Protein 5WIR (pdb70)

Radius of gyration: 26.93 Å; Cα contacts (8 Å, |Δi|>4): 516; chains: 4; bounding box: 42×84×56 Å

Organism: Homo sapiens (NCBI:txid9606)

InterPro domains:
  IPR001005 SANT/Myb domain [PF00249] (380-427)
  IPR001005 SANT/Myb domain [PS50090] (375-428)
  IPR001005 SANT/Myb domain [SM00717] (379-430)
  IPR009057 Homedomain-like superfamily [SSF46689] (382-435)
  IPR013867 Telomere repeat-binding factor, dimerisation domain [PF08558] (77-269)
  IPR017357 Telomeric repeat-binding factor 1/2 [PIRSF038016] (1-439)
  IPR017930 Myb domain [PS51294] (375-432)
  IPR036507 Telomere repeat-binding factor, dimerisation domain superfamily [G3DSA:1.25.40.210] (58-268)
  IPR036507 Telomere repeat-binding factor, dimerisation domain superfamily [SSF63600] (63-265)
  IPR052450 Telomeric Repeat-Binding Domain-Containing Protein [PTHR46734] (14-439)

Secondary structure (DSSP, 8-state):
---HHHHHHHHHHHHHHHHHHHHHHHHHHHHHT-HHHHHHHHHHHHHHHHH-S---HHHHHHHHHHHHHHHHHTTT-TTEE-SSSTT--HHHHHHHHHTTS-TTSHHHHHHHHHHHHHHHHHHHHHTT-HHHHHHHHHHHH-STT---TTHHHHHHHHHH--S--THHHHS-HHHHHHHHHHHHHHHHHHHTTSHHHHHHHHHH-/---HHHHHHHHHHHHHHHHHHHHHHHHHHHHHT-HHHHHHHHHHHHHHGGG-SS--HHHHHHHHHHHHHHHHHTTT-TT-B-SSSTT--HHHHHHHHHTTSS----HHHHHHHHHHHHHHHHHHHHTT-HHHHHHHHHHHH-STT---TTHHHHHHHHHTT-TT-HHHHHS-HHHHHHHHHHHHHHHHHHHTTSHHHHHHHHHH-/---SS-EESS--/--SSPB-

GO terms:
  GO:0005515 protein binding (F, IPI)
  GO:0000781 chromosome, telomeric region (C, IDA)
  GO:0005730 nucleolus (C, IDA)
  GO:0008017 microtubule binding (F, IDA)
  GO:0005634 nucleus (C, IDA)
  GO:0005819 spindle (C, IDA)
  GO:0042162 telomeric repeat DNA binding (F, IDA)
  GO:0042802 iden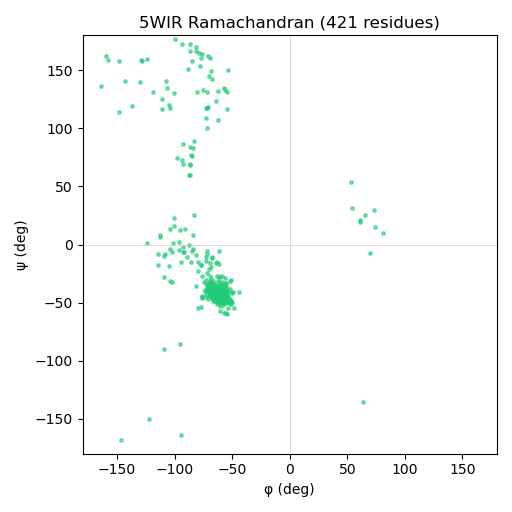tical protein binding (F, IPI)
  GO:0003691 double-stranded telomeric DNA binding (F, IDA)
  GO:0005634 nucleus (C, EXP)
  GO:0042803 protein homodimerization activity (F, IPI)
  GO:0005654 nucleoplasm (C, TAS)
  GO:0098505 G-rich strand telomeric DNA binding (F, IDA)
  GO:0003720 telomerase activity (F, IDA)
  GO:0008301 DNA binding, bending (F, IDA)
  GO:0000783 nuclear telomere cap complex (C, IDA)
  GO:0070187 shelterin complex (C, IDA)
  GO:1905839 negative regulation of telomeric D-loop disassembly (P, IDA)
  GO:0007004 telomere maintenance via telomerase (P, IDA)
  GO:0008156 negative regulation of DNA replication (P, IDA)

Structure (mmCIF, N/CA/C/O backbone):
data_5WIR
#
_entry.id   5WIR
#
_cell.length_a   161.720
_cell.length_b   161.720
_cell.length_c   45.170
_cell.angle_alpha   90.00
_cell.angle_beta   90.00
_cell.angle_gamma   120.00
#
_symmetry.space_group_name_H-M   'P 64'
#
loop_
_entity.id
_entity.type
_entity.pdbx_description
1 polymer TERB1-TBM
2 polymer 'Telomeric repeat-binding factor 1'
3 water water
#
loop_
_atom_site.group_PDB
_atom_site.id
_atom_site.type_symbol
_atom_site.label_atom_id
_atom_site.label_alt_id
_atom_site.label_comp_id
_atom_site.label_asym_id
_atom_site.label_entity_id
_atom_site.label_seq_id
_atom_site.pdbx_PDB_ins_code
_atom_site.Cartn_x
_atom_site.Cartn_y
_atom_site.Cartn_z
_atom_site.occupancy
_atom_site.B_iso_or_equiv
_atom_site.auth_seq_id
_atom_site.auth_comp_id
_atom_site.auth_asym_id
_atom_site.auth_atom_id
_atom_site.pdbx_PDB_model_num
ATOM 1 N N . ILE A 1 4 ? -56.306 8.937 -7.580 1.00 63.63 645 ILE D N 1
ATOM 2 C CA . ILE A 1 4 ? -57.497 8.638 -6.786 1.00 63.54 645 ILE D CA 1
ATOM 3 C C . ILE A 1 4 ? -57.183 8.503 -5.294 1.00 63.27 645 ILE D C 1
ATOM 4 O O . ILE A 1 4 ? -56.376 7.655 -4.893 1.00 63.46 645 ILE D O 1
ATOM 9 N N . LEU A 1 5 ? -57.835 9.322 -4.474 1.00 56.32 646 LEU D N 1
ATOM 10 C CA . LEU A 1 5 ? -57.659 9.243 -3.029 1.00 53.11 646 LEU D CA 1
ATOM 11 C C . LEU A 1 5 ? -58.906 8.695 -2.348 1.00 51.75 646 LEU D C 1
ATOM 12 O O . LEU A 1 5 ? -59.044 7.482 -2.180 1.00 46.22 646 LEU D O 1
ATOM 17 N N . LEU A 1 6 ? -59.817 9.592 -1.973 1.00 49.21 647 LEU D N 1
ATOM 18 C CA . LEU A 1 6 ? -61.015 9.211 -1.227 1.00 48.52 647 LEU D CA 1
ATOM 19 C C . LEU A 1 6 ? -62.261 9.203 -2.098 1.00 48.49 647 LEU D C 1
ATOM 20 O O . LEU A 1 6 ? -63.193 8.433 -1.857 1.00 50.57 647 LEU D O 1
ATOM 25 N N . THR A 1 7 ? -62.283 10.074 -3.100 1.00 49.85 648 THR D N 1
ATOM 26 C CA . THR A 1 7 ? -63.463 10.234 -3.943 1.00 55.33 648 THR D CA 1
ATOM 27 C C . THR A 1 7 ? -63.245 9.482 -5.257 1.00 57.47 648 THR D C 1
ATOM 28 O O . THR A 1 7 ? -62.196 9.620 -5.890 1.00 58.33 648 THR D O 1
ATOM 32 N N . PRO A 1 8 ? -64.228 8.655 -5.652 1.00 55.77 649 PRO D N 1
ATOM 33 C CA . PRO A 1 8 ? -64.080 7.751 -6.802 1.00 54.43 649 PRO D CA 1
ATOM 34 C C . PRO A 1 8 ? -64.227 8.388 -8.189 1.00 62.44 649 PRO D C 1
ATOM 35 O O . PRO A 1 8 ? -64.905 9.404 -8.340 1.00 64.48 649 PRO D O 1
ATOM 39 N N . ARG A 1 9 ? -63.588 7.775 -9.185 1.00 65.13 650 ARG D N 1
ATOM 40 C CA . ARG A 1 9 ? -63.889 8.030 -10.596 1.00 68.90 650 ARG D CA 1
ATOM 41 C C . ARG A 1 9 ? -65.176 7.293 -10.971 1.00 70.53 650 ARG D C 1
ATOM 42 O O . ARG A 1 9 ? -65.587 6.361 -10.276 1.00 68.24 650 ARG D O 1
ATOM 50 N N . ARG A 1 10 ? -65.823 7.710 -12.055 1.00 72.55 651 ARG D N 1
ATOM 51 C CA . ARG A 1 10 ? -67.114 7.126 -12.410 1.00 72.50 651 ARG D CA 1
ATOM 52 C C . ARG A 1 10 ? -67.013 6.324 -13.709 1.00 69.52 651 ARG D C 1
ATOM 53 O O . ARG A 1 10 ? -66.833 5.101 -13.692 1.00 68.10 651 ARG D O 1
ATOM 61 N N . SER B 2 1 ? -41.127 40.470 5.976 1.00 51.87 61 SER B N 1
ATOM 62 C CA . SER B 2 1 ? -40.688 40.273 7.357 1.00 54.89 61 SER B CA 1
ATOM 63 C C . SER B 2 1 ? -41.040 38.867 7.853 1.00 53.54 61 SER B C 1
ATOM 64 O O . SER B 2 1 ? -40.499 38.397 8.855 1.00 55.49 61 SER B O 1
ATOM 67 N N . GLU B 2 2 ? -41.952 38.199 7.153 1.00 54.77 62 GLU B N 1
ATOM 68 C CA . GLU B 2 2 ? -42.154 36.766 7.352 1.00 53.80 62 GLU B CA 1
ATOM 69 C C . GLU B 2 2 ? -41.139 36.006 6.495 1.00 52.57 62 GLU B C 1
ATOM 70 O O . GLU B 2 2 ? -40.604 36.547 5.523 1.00 55.72 62 GLU B O 1
ATOM 76 N N . ASP B 2 3 ? -40.858 34.761 6.863 1.00 52.26 63 ASP B N 1
ATOM 77 C CA . ASP B 2 3 ? -40.000 33.914 6.040 1.00 50.19 63 ASP B CA 1
ATOM 78 C C . ASP B 2 3 ? -40.849 32.895 5.293 1.00 46.65 63 ASP B C 1
ATOM 79 O O . ASP B 2 3 ? -41.495 32.041 5.904 1.00 44.99 63 ASP B O 1
ATOM 84 N N . ALA B 2 4 ? -40.819 32.989 3.969 1.00 45.69 64 ALA B N 1
ATOM 85 C CA . ALA B 2 4 ? -41.670 32.189 3.097 1.00 45.62 64 ALA B CA 1
ATOM 86 C C . ALA B 2 4 ? -41.487 30.687 3.307 1.00 48.44 64 ALA B C 1
ATOM 87 O O . ALA B 2 4 ? -42.437 29.910 3.163 1.00 44.20 64 ALA B O 1
ATOM 89 N N . GLY B 2 5 ? -40.262 30.288 3.644 1.00 48.01 65 GLY B N 1
ATOM 90 C CA . GLY B 2 5 ? -39.929 28.888 3.852 1.00 42.89 65 GLY B CA 1
ATOM 91 C C . GLY B 2 5 ? -40.495 28.303 5.133 1.00 40.53 65 GLY B C 1
ATOM 92 O O . GLY B 2 5 ? -41.036 27.196 5.127 1.00 40.49 65 GLY B O 1
ATOM 93 N N . LEU B 2 6 ? -40.367 29.042 6.231 1.00 39.64 66 LEU B N 1
ATOM 94 C CA . LEU B 2 6 ? -40.920 28.616 7.516 1.00 43.96 66 LEU B CA 1
ATOM 95 C C . LEU B 2 6 ? -42.453 28.573 7.477 1.00 41.89 66 LEU B C 1
ATOM 96 O O . LEU B 2 6 ? -43.077 27.712 8.105 1.00 43.19 66 LEU B O 1
ATOM 101 N N . VAL B 2 7 ? -43.051 29.513 6.748 1.00 39.99 67 VAL B N 1
ATOM 102 C CA . VAL B 2 7 ? -44.501 29.539 6.574 1.00 38.85 67 VAL B CA 1
ATOM 103 C C . VAL B 2 7 ? -44.957 28.247 5.907 1.00 31.12 67 VAL B C 1
ATOM 104 O O . VAL B 2 7 ? -45.823 27.550 6.425 1.00 35.79 67 VAL B O 1
ATOM 108 N N . ALA B 2 8 ? -44.344 27.923 4.773 1.00 32.54 68 ALA B N 1
ATOM 109 C CA . ALA B 2 8 ? -44.686 26.720 4.023 1.00 35.15 68 ALA B CA 1
ATOM 110 C C . ALA B 2 8 ? -44.471 25.446 4.837 1.00 39.86 68 ALA B C 1
ATOM 111 O O . ALA B 2 8 ? -45.239 24.492 4.709 1.00 39.40 68 ALA B O 1
ATOM 113 N N . GLU B 2 9 ? -43.440 25.427 5.682 1.00 37.61 69 GLU B N 1
ATOM 114 C CA . GLU B 2 9 ? -43.208 24.270 6.543 1.00 40.68 69 GLU B CA 1
ATOM 115 C C . GLU B 2 9 ? -44.282 24.189 7.612 1.00 34.98 69 GLU B C 1
ATOM 116 O O . GLU B 2 9 ? -44.756 23.112 7.955 1.00 36.32 69 GLU B O 1
ATOM 122 N N . ALA B 2 10 ? -44.665 25.339 8.140 1.00 36.07 70 ALA B N 1
ATOM 123 C CA . ALA B 2 10 ? -45.726 25.386 9.125 1.00 36.37 70 ALA B CA 1
ATOM 124 C C . ALA B 2 10 ? -47.052 24.912 8.511 1.00 29.52 70 ALA B C 1
ATOM 125 O O . ALA B 2 10 ? -47.778 24.158 9.145 1.00 32.07 70 ALA B O 1
ATOM 127 N N . GLU B 2 11 ? -47.346 25.322 7.275 1.00 32.62 71 GLU B N 1
ATOM 128 C CA . GLU B 2 11 ? -48.593 24.909 6.605 1.00 34.78 71 GLU B CA 1
ATOM 129 C C . GLU B 2 11 ? -48.639 23.391 6.414 1.00 34.36 71 GLU B C 1
ATOM 130 O O . GLU B 2 11 ? -49.689 22.778 6.553 1.00 29.29 71 GLU B O 1
ATOM 136 N N . ALA B 2 12 ? -47.490 22.795 6.108 1.00 33.19 72 ALA B N 1
ATOM 137 C CA . ALA B 2 12 ? -47.403 21.343 5.945 1.00 34.20 72 ALA B CA 1
ATOM 138 C C . ALA B 2 12 ? -47.659 20.619 7.263 1.00 30.57 72 ALA B C 1
ATOM 139 O O . ALA B 2 12 ? -48.320 19.586 7.285 1.00 34.82 72 ALA B O 1
ATOM 141 N N . VAL B 2 13 ? -47.156 21.172 8.365 1.00 34.04 73 VAL B N 1
ATOM 142 C CA . VAL B 2 13 ? -47.422 20.622 9.695 1.00 34.84 73 VAL B CA 1
ATOM 143 C C . VAL B 2 13 ? -48.904 20.706 10.075 1.00 35.51 73 VAL B C 1
ATOM 144 O O . VAL B 2 13 ? -49.474 19.744 10.598 1.00 34.93 73 VAL B O 1
ATOM 148 N N . ALA B 2 14 ? -49.524 21.860 9.832 1.00 31.30 74 ALA B N 1
ATOM 149 C CA . ALA B 2 14 ? -50.941 22.029 10.150 1.00 34.31 74 ALA B CA 1
ATOM 150 C C . ALA B 2 14 ? -51.786 21.031 9.370 1.00 27.19 74 ALA B C 1
ATOM 151 O O . ALA B 2 14 ? -52.736 20.467 9.906 1.00 27.97 74 ALA B O 1
ATOM 153 N N . ALA B 2 15 ? -51.431 20.828 8.105 1.00 27.15 75 ALA B N 1
ATOM 154 C CA . ALA B 2 15 ? -52.147 19.893 7.234 1.00 31.06 75 ALA B CA 1
ATOM 155 C C . ALA B 2 15 ? -52.192 18.489 7.848 1.00 33.26 75 ALA B C 1
ATOM 156 O O . ALA B 2 15 ? -53.230 17.822 7.815 1.00 32.34 75 ALA B O 1
ATOM 158 N N . GLY B 2 16 ? -51.069 18.052 8.417 1.00 32.70 76 GLY B N 1
ATOM 159 C CA . GLY B 2 16 ? -51.018 16.764 9.093 1.00 31.97 76 GLY B CA 1
ATOM 160 C C . GLY B 2 16 ? -51.917 16.735 10.316 1.00 34.22 76 GLY B C 1
ATOM 161 O O . GLY B 2 16 ? -52.591 15.738 10.592 1.00 33.44 76 GLY B O 1
ATOM 162 N N . TRP B 2 17 ? -51.947 17.838 11.059 1.00 30.01 77 TRP B N 1
ATOM 163 C CA . TRP B 2 17 ? -52.854 17.927 12.196 1.00 28.56 77 TRP B CA 1
ATOM 164 C C . TRP B 2 17 ? -54.318 17.852 11.769 1.00 26.95 77 TRP B C 1
ATOM 165 O O . TRP B 2 17 ? -55.140 17.185 12.415 1.00 27.39 77 TRP B O 1
ATOM 176 N N . MET B 2 18 ? -54.644 18.519 10.669 1.00 30.26 78 MET B N 1
ATOM 177 C CA . MET B 2 18 ? -56.025 18.539 10.187 1.00 25.80 78 MET B CA 1
ATOM 178 C C . MET B 2 18 ? -56.431 17.169 9.641 1.00 26.71 78 MET B C 1
ATOM 179 O O . MET B 2 18 ? -57.565 16.717 9.835 1.00 27.86 78 MET B O 1
ATOM 184 N N . LEU B 2 19 ? -55.497 16.518 8.957 1.00 30.16 79 LEU B N 1
ATOM 185 C CA . LEU B 2 19 ? -55.689 15.144 8.496 1.00 31.98 79 LEU B CA 1
ATOM 186 C C . LEU B 2 19 ? -56.162 14.239 9.631 1.00 28.83 79 LEU B C 1
ATOM 187 O O . LEU B 2 19 ? -57.142 13.520 9.486 1.00 29.33 79 LEU B O 1
ATOM 192 N N . ASP B 2 20 ? -55.467 14.296 10.764 1.00 29.41 80 ASP B N 1
ATOM 193 C CA . ASP B 2 20 ? -55.816 13.471 11.910 1.00 30.07 80 ASP B CA 1
ATOM 194 C C . ASP B 2 20 ? -57.181 13.807 12.445 1.00 32.87 80 ASP B C 1
ATOM 195 O O . ASP B 2 20 ? -57.963 12.909 12.754 1.00 28.93 80 ASP B O 1
ATOM 200 N N . PHE B 2 21 ? -57.478 15.100 12.555 1.00 27.59 81 PHE B N 1
ATOM 201 C CA . PHE B 2 21 ? -58.783 15.499 13.057 1.00 28.79 81 PHE B CA 1
ATOM 202 C C . PHE B 2 21 ? -59.911 15.047 12.124 1.00 27.02 81 PHE B C 1
ATOM 203 O O . PHE B 2 21 ? -60.961 14.588 12.579 1.00 29.17 81 PHE B O 1
ATOM 211 N N . LEU B 2 22 ? -59.712 15.226 10.827 1.00 24.10 82 LEU B N 1
ATOM 212 C CA . LEU B 2 22 ? -60.751 14.884 9.859 1.00 28.86 82 LEU B CA 1
ATOM 213 C C . LEU B 2 22 ? -60.995 13.369 9.818 1.00 26.30 82 LEU B C 1
ATOM 214 O O . LEU B 2 22 ? -62.122 12.913 9.605 1.00 26.01 82 LEU B O 1
ATOM 219 N N . CYS B 2 23 ? -59.929 12.602 10.025 1.00 27.04 83 CYS B N 1
ATOM 220 C CA . CYS B 2 23 ? -60.036 11.138 10.083 1.00 29.93 83 CYS B CA 1
ATOM 221 C C . CYS B 2 23 ? -60.967 10.738 11.222 1.00 29.92 83 CYS B C 1
ATOM 222 O O . CYS B 2 23 ? -61.903 9.953 11.040 1.00 30.04 83 CYS B O 1
ATOM 225 N N . LEU B 2 24 ? -60.713 11.305 12.400 1.00 33.05 84 LEU B N 1
ATOM 226 C CA . LEU B 2 24 ? -61.602 11.135 13.549 1.00 29.93 84 LEU B CA 1
ATOM 227 C C . LEU B 2 24 ? -63.044 11.479 13.235 1.00 34.42 84 LEU B C 1
ATOM 228 O O . LEU B 2 24 ? -63.955 10.728 13.589 1.00 32.62 84 LEU B O 1
ATOM 233 N N . SER B 2 25 ? -63.258 12.630 12.595 1.00 30.26 85 SER B N 1
ATOM 234 C CA . SER B 2 25 ? -64.610 13.030 12.225 1.00 32.58 85 SER B CA 1
ATOM 235 C C . SER B 2 25 ? -65.207 12.033 11.241 1.00 29.74 85 SER B C 1
ATOM 236 O O . SER B 2 25 ? -66.413 11.778 11.254 1.00 29.41 85 SER B O 1
ATOM 239 N N . LEU B 2 26 ? -64.370 11.517 10.349 1.00 29.71 86 LEU B N 1
ATOM 240 C CA . LEU B 2 26 ? -64.854 10.578 9.335 1.00 30.55 86 LEU B CA 1
ATOM 241 C C . LEU B 2 26 ? -65.323 9.292 10.021 1.00 28.16 86 LEU B C 1
ATOM 242 O O . LEU B 2 26 ? -66.401 8.784 9.728 1.00 28.57 86 LEU B O 1
ATOM 247 N N . CYS B 2 27 ? -64.514 8.809 10.960 1.00 29.11 87 CYS B N 1
ATOM 248 C CA . CYS B 2 27 ? -64.829 7.620 11.734 1.00 33.34 87 CYS B CA 1
ATOM 249 C C . CYS B 2 27 ? -66.147 7.776 12.493 1.00 36.07 87 CYS B C 1
ATOM 250 O O . CYS B 2 27 ? -67.008 6.903 12.416 1.00 33.17 87 CYS B O 1
ATOM 253 N N . ARG B 2 28 ? -66.323 8.891 13.204 1.00 32.81 88 ARG B N 1
ATOM 254 C CA . ARG B 2 28 ? -67.554 9.090 13.971 1.00 34.58 88 ARG B CA 1
ATOM 255 C C . ARG B 2 28 ? -68.785 9.154 13.076 1.00 37.45 88 ARG B C 1
ATOM 256 O O . ARG B 2 28 ? -69.843 8.628 13.427 1.00 39.46 88 ARG B O 1
ATOM 264 N N . ALA B 2 29 ? -68.663 9.806 11.927 1.00 29.37 89 ALA B N 1
ATOM 265 C CA . ALA B 2 29 ? -69.773 9.851 10.990 1.00 34.81 89 ALA B CA 1
ATOM 266 C C . ALA B 2 29 ? -70.116 8.433 10.502 1.00 35.03 89 ALA B C 1
ATOM 267 O O . ALA B 2 29 ? -71.286 8.047 10.459 1.00 34.69 89 ALA B O 1
ATOM 269 N N . PHE B 2 30 ? -69.084 7.677 10.136 1.00 31.92 90 PHE B N 1
ATOM 270 C CA . PHE B 2 30 ? -69.232 6.278 9.736 1.00 35.26 90 PHE B CA 1
ATOM 271 C C . PHE B 2 30 ? -69.954 5.483 10.819 1.00 31.93 90 PHE B C 1
ATOM 272 O O . PHE B 2 30 ? -71.006 4.901 10.578 1.00 37.53 90 PHE B O 1
ATOM 280 N N . ARG B 2 31 ? -69.358 5.467 12.006 1.00 32.10 91 ARG B N 1
ATOM 281 C CA . ARG B 2 31 ? -69.904 4.786 13.170 1.00 36.44 91 ARG B CA 1
ATOM 282 C C . ARG B 2 31 ? -71.373 5.120 13.416 1.00 44.00 91 ARG B C 1
ATOM 283 O O . ARG B 2 31 ? -72.167 4.236 13.750 1.00 44.40 91 ARG B O 1
ATOM 291 N N . ASP B 2 32 ? -71.739 6.387 13.237 1.00 35.81 92 ASP B N 1
ATOM 292 C CA . ASP B 2 32 ? -73.074 6.849 13.606 1.00 40.00 92 ASP B CA 1
ATOM 293 C C . ASP B 2 32 ? -74.032 6.759 12.434 1.00 40.02 92 ASP B C 1
ATOM 294 O O . ASP B 2 32 ? -75.208 7.087 12.565 1.00 42.95 92 ASP B O 1
ATOM 299 N N . GLY B 2 33 ? -73.532 6.329 11.283 1.00 37.46 93 GLY B N 1
ATOM 300 C CA . GLY B 2 33 ? -74.345 6.300 10.080 1.00 37.26 93 GLY B CA 1
ATOM 301 C C . GLY B 2 33 ? -74.767 7.682 9.596 1.00 40.74 93 GLY B C 1
ATOM 302 O O . GLY B 2 33 ? -75.780 7.822 8.910 1.00 39.26 93 GLY B O 1
ATOM 303 N N . ARG B 2 34 ? -73.993 8.708 9.944 1.00 41.72 94 ARG B N 1
ATOM 304 C CA . ARG B 2 34 ? -74.296 10.072 9.496 1.00 38.23 94 ARG B CA 1
ATOM 305 C C . ARG B 2 34 ? -73.744 10.311 8.097 1.00 37.88 94 ARG B C 1
ATOM 306 O O . ARG B 2 34 ? -72.617 10.788 7.919 1.00 39.34 94 ARG B O 1
ATOM 314 N N . SER B 2 35 ? -74.573 9.995 7.108 1.00 38.42 95 SER B N 1
ATOM 315 C CA . SER B 2 35 ? -74.176 9.908 5.710 1.00 39.17 95 SER B CA 1
ATOM 316 C C . SER B 2 35 ? -73.738 11.233 5.084 1.00 42.21 95 SER B C 1
ATOM 317 O O . SER B 2 35 ? -72.791 11.280 4.284 1.00 34.95 95 SER B O 1
ATOM 320 N N . GLU B 2 36 ? -74.437 12.311 5.414 1.00 42.44 96 GLU B N 1
ATOM 321 C CA . GLU B 2 36 ? -74.086 13.586 4.812 1.00 44.15 96 GLU B CA 1
ATOM 322 C C . GLU B 2 36 ? -72.823 14.152 5.450 1.00 35.89 96 GLU B C 1
ATOM 323 O O . GLU B 2 36 ? -71.933 14.613 4.736 1.00 37.01 96 GLU B O 1
ATOM 329 N N . ASP B 2 37 ? -72.742 14.102 6.778 1.00 35.41 97 ASP B N 1
ATOM 330 C CA . ASP B 2 37 ? -71.512 14.444 7.482 1.00 33.22 97 ASP B CA 1
ATOM 331 C C . ASP B 2 37 ? -70.320 13.671 6.921 1.00 35.44 97 ASP B C 1
ATOM 332 O O . ASP B 2 37 ? -69.224 14.224 6.778 1.00 28.61 97 ASP B O 1
ATOM 337 N N . PHE B 2 38 ? -70.540 12.389 6.622 1.00 32.36 98 PHE B N 1
ATOM 338 C CA . PHE B 2 38 ? -69.478 11.539 6.092 1.00 31.70 98 PHE B CA 1
ATOM 339 C C . PHE B 2 38 ? -68.984 12.097 4.768 1.00 26.31 98 PHE B C 1
ATOM 340 O O . PHE B 2 38 ? -67.783 12.271 4.578 1.00 27.76 98 PHE B O 1
ATOM 348 N N . ARG B 2 39 ? -69.914 12.389 3.863 1.00 27.58 99 ARG B N 1
ATOM 349 C CA . ARG B 2 39 ? -69.566 12.911 2.541 1.00 34.06 99 ARG B CA 1
ATOM 350 C C . ARG B 2 39 ? -68.813 14.249 2.618 1.00 30.49 99 ARG B C 1
ATOM 351 O O . ARG B 2 39 ? -67.802 14.455 1.946 1.00 27.75 99 ARG B O 1
ATOM 359 N N . ARG B 2 40 ? -69.313 15.152 3.451 1.00 35.35 100 ARG B N 1
ATOM 360 C CA . ARG B 2 40 ? -68.689 16.471 3.610 1.00 30.81 100 ARG B CA 1
ATOM 361 C C . ARG B 2 40 ? -67.297 16.359 4.231 1.00 25.52 100 ARG B C 1
ATOM 362 O O . ARG B 2 40 ? -66.353 16.986 3.756 1.00 27.45 100 ARG B O 1
ATOM 370 N N . THR B 2 41 ? -67.174 15.537 5.271 1.00 28.06 101 THR B N 1
ATOM 371 C CA . THR B 2 41 ? -65.889 15.314 5.923 1.00 27.11 101 THR B CA 1
ATOM 372 C C . THR B 2 41 ? -64.918 14.638 4.955 1.00 26.22 101 THR B C 1
ATOM 373 O O . THR B 2 41 ? -63.724 14.954 4.935 1.00 24.53 101 THR B O 1
ATOM 377 N N . ARG B 2 42 ? -65.437 13.728 4.134 1.00 30.67 102 ARG B N 1
ATOM 378 C CA . ARG B 2 42 ? -64.615 13.093 3.098 1.00 29.59 102 ARG B CA 1
ATOM 379 C C . ARG B 2 42 ? -64.021 14.141 2.163 1.00 24.60 102 ARG B C 1
ATOM 380 O O . ARG B 2 42 ? -62.822 14.154 1.916 1.00 26.97 102 ARG B O 1
ATOM 388 N N . ASN B 2 43 ? -64.883 15.007 1.640 1.00 28.98 103 ASN B N 1
ATOM 389 C CA . ASN B 2 43 ? -64.444 16.100 0.772 1.00 29.29 103 ASN B CA 1
ATOM 390 C C . ASN B 2 43 ? -63.367 16.956 1.422 1.00 23.92 103 ASN B C 1
ATOM 391 O O . ASN B 2 43 ? -62.377 17.304 0.790 1.00 28.04 103 ASN B O 1
ATOM 396 N N . SER B 2 44 ? -63.555 17.275 2.697 1.00 24.00 104 SER B N 1
ATOM 397 C CA . SER B 2 44 ? -62.573 18.078 3.420 1.00 26.53 104 SER B CA 1
ATOM 398 C C . SER B 2 44 ? -61.233 17.347 3.527 1.00 22.92 104 SER B C 1
ATOM 399 O O . SER B 2 44 ? -60.183 17.914 3.227 1.00 23.01 104 SER B O 1
ATOM 402 N N . ALA B 2 45 ? -61.265 16.074 3.914 1.00 25.93 105 ALA B N 1
ATOM 403 C CA . ALA B 2 45 ? -60.016 15.322 4.097 1.00 24.01 105 ALA B CA 1
ATOM 404 C C . ALA B 2 45 ? -59.266 15.209 2.780 1.00 22.37 105 ALA B C 1
ATOM 405 O O . ALA B 2 45 ? -58.046 15.368 2.730 1.00 25.52 105 ALA B O 1
ATOM 407 N N . GLU B 2 46 ? -60.019 14.977 1.712 1.00 23.58 106 GLU B N 1
ATOM 408 C CA . GLU B 2 46 ? -59.465 14.871 0.369 1.00 26.94 106 GLU B CA 1
ATOM 409 C C . GLU B 2 46 ? -58.693 16.135 -0.056 1.00 34.26 106 GLU B C 1
ATOM 410 O O . GLU B 2 46 ? -57.581 16.048 -0.604 1.00 30.17 106 GLU B O 1
ATOM 416 N N . ALA B 2 47 ? -59.286 17.306 0.191 1.00 28.02 107 ALA B N 1
ATOM 417 C CA . ALA B 2 47 ? -58.643 18.582 -0.138 1.00 24.28 107 ALA B CA 1
ATOM 418 C C . ALA B 2 47 ? -57.419 18.835 0.741 1.00 25.76 107 ALA B C 1
ATOM 419 O O . ALA B 2 47 ? -56.382 19.299 0.259 1.00 26.99 107 ALA B O 1
ATOM 421 N N . ILE B 2 48 ? -57.545 18.525 2.029 1.00 23.87 108 ILE B N 1
ATOM 422 C CA . ILE B 2 48 ? -56.505 18.820 3.021 1.00 28.62 108 ILE B CA 1
ATOM 423 C C . ILE B 2 48 ? -55.230 18.000 2.777 1.00 34.29 108 ILE B C 1
ATOM 424 O O . ILE B 2 48 ? -54.114 18.469 3.026 1.00 32.52 108 ILE B O 1
ATOM 429 N N . ILE B 2 49 ? -55.395 16.796 2.246 1.00 30.69 109 ILE B N 1
ATOM 430 C CA . ILE B 2 49 ? -54.244 15.926 1.984 1.00 37.17 109 ILE B CA 1
ATOM 431 C C . ILE B 2 49 ? -53.235 16.603 1.025 1.00 37.62 109 ILE B C 1
ATOM 432 O O . ILE B 2 49 ? -52.030 16.373 1.118 1.00 41.25 109 ILE B O 1
ATOM 437 N N . HIS B 2 50 ? -53.713 17.506 0.172 1.00 40.26 110 HIS B N 1
ATOM 438 C CA . HIS B 2 50 ? -52.828 18.220 -0.761 1.00 38.77 110 HIS B CA 1
ATOM 439 C C . HIS B 2 50 ? -51.922 19.262 -0.102 1.00 39.66 110 HIS B C 1
ATOM 440 O O . HIS B 2 50 ? -51.063 19.846 -0.761 1.00 41.77 110 HIS B O 1
ATOM 447 N N . GLY B 2 51 ? -52.104 19.487 1.196 1.00 44.56 111 GLY B N 1
ATOM 448 C CA . GLY B 2 51 ? -51.249 20.396 1.944 1.00 44.93 111 GLY B CA 1
ATOM 449 C C . GLY B 2 51 ? -49.981 19.733 2.474 1.00 46.04 111 GLY B C 1
ATOM 450 O O . GLY B 2 51 ? -49.027 20.406 2.883 1.00 40.45 111 GLY B O 1
ATOM 451 N N . LEU B 2 52 ? -49.964 18.406 2.472 1.00 45.46 112 LEU B N 1
ATOM 452 C CA . LEU B 2 52 ? -48.780 17.678 2.918 1.00 47.74 112 LEU B CA 1
ATOM 453 C C . LEU B 2 52 ? -47.622 17.879 1.929 1.00 48.79 112 LEU B C 1
ATOM 454 O O . LEU B 2 52 ? -47.845 18.096 0.734 1.00 49.73 112 LEU B O 1
ATOM 459 N N . SER B 2 53 ? -46.393 17.843 2.443 1.00 48.57 113 SER B N 1
ATOM 460 C CA . SER B 2 53 ? -45.196 18.047 1.621 1.00 52.76 113 SER B CA 1
ATOM 461 C C . SER B 2 53 ? -44.369 16.763 1.573 1.00 58.37 113 SER B C 1
ATOM 462 O O . SER B 2 53 ? -43.499 16.584 0.717 1.00 61.17 113 SER B O 1
ATOM 465 N N . SER B 2 54 ? -44.650 15.884 2.524 1.00 55.08 114 SER B N 1
ATOM 466 C CA . SER B 2 54 ? -44.150 14.523 2.515 1.00 59.49 114 SER B CA 1
ATOM 467 C C . SER B 2 54 ? -45.228 13.646 3.139 1.00 59.72 114 SER B C 1
ATOM 468 O O . SER B 2 54 ? -46.358 14.093 3.346 1.00 59.03 114 SER B O 1
ATOM 471 N N . LEU B 2 55 ? -44.880 12.405 3.446 1.00 56.30 115 LEU B N 1
ATOM 472 C CA . LEU B 2 55 ? -45.838 11.480 4.015 1.00 53.50 115 LEU B CA 1
ATOM 473 C C . LEU B 2 55 ? -45.120 10.526 4.952 1.00 52.97 115 LEU B C 1
ATOM 474 O O . LEU B 2 55 ? -44.284 9.737 4.520 1.00 55.60 115 LEU B O 1
ATOM 479 N N . THR B 2 56 ? -45.428 10.608 6.239 1.00 49.66 116 THR B N 1
ATOM 480 C CA . THR B 2 56 ? -44.859 9.671 7.194 1.00 49.06 116 THR B CA 1
ATOM 481 C C . THR B 2 56 ? -45.656 8.367 7.172 1.00 55.29 116 THR B C 1
ATOM 482 O O . THR B 2 56 ? -46.719 8.289 6.551 1.00 50.25 116 THR B O 1
ATOM 486 N N . ALA B 2 57 ? -45.140 7.346 7.845 1.00 52.06 117 ALA B N 1
ATOM 487 C CA . ALA B 2 57 ? -45.842 6.076 7.929 1.00 56.84 117 ALA B CA 1
ATOM 488 C C . ALA B 2 57 ? -47.179 6.255 8.647 1.00 55.98 117 ALA B C 1
ATOM 489 O O . ALA B 2 57 ? -48.179 5.622 8.286 1.00 49.83 117 ALA B O 1
ATOM 491 N N . CYS B 2 58 ? -47.202 7.121 9.658 1.00 53.81 118 CYS B N 1
ATOM 492 C CA . CYS B 2 58 ? -48.437 7.372 10.384 1.00 52.79 118 CYS B CA 1
ATOM 493 C C . CYS B 2 58 ? -49.459 8.031 9.467 1.00 48.17 118 CYS B C 1
ATOM 494 O O . CYS B 2 58 ? -50.639 7.674 9.495 1.00 49.44 118 CYS B O 1
ATOM 497 N N . GLN B 2 59 ? -49.007 8.965 8.636 1.00 46.16 119 GLN B N 1
ATOM 498 C CA . GLN B 2 59 ? -49.919 9.695 7.751 1.00 45.90 119 GLN B CA 1
ATOM 499 C C . GLN B 2 59 ? -50.447 8.841 6.598 1.00 42.54 119 GLN B C 1
ATOM 500 O O . GLN B 2 59 ? -51.602 8.989 6.183 1.00 35.94 119 GLN B O 1
ATOM 506 N N . LEU B 2 60 ? -49.595 7.972 6.066 1.00 41.03 120 LEU B N 1
ATOM 507 C CA . LEU B 2 60 ? -50.035 7.024 5.058 1.00 41.23 120 LEU B CA 1
ATOM 508 C C . LEU B 2 60 ? -51.101 6.118 5.661 1.00 37.92 120 LEU B C 1
ATOM 509 O O . LEU B 2 60 ? -52.139 5.869 5.053 1.00 38.54 120 LEU B O 1
ATOM 514 N N . ARG B 2 61 ? -50.837 5.645 6.875 1.00 39.12 121 ARG B N 1
ATOM 515 C CA . ARG B 2 61 ? -51.786 4.808 7.585 1.00 44.35 121 ARG B CA 1
ATOM 516 C C . ARG B 2 61 ? -53.117 5.540 7.754 1.00 39.34 121 ARG B C 1
ATOM 517 O O . ARG B 2 61 ? -54.173 4.993 7.434 1.00 36.76 121 ARG B O 1
ATOM 525 N N . THR B 2 62 ? -53.053 6.782 8.232 1.00 35.06 122 THR B N 1
ATOM 526 C CA . THR B 2 62 ? -54.244 7.611 8.387 1.00 36.19 122 THR B CA 1
ATOM 527 C C . THR B 2 62 ? -55.023 7.775 7.078 1.00 27.51 122 THR B C 1
ATOM 528 O O . THR B 2 62 ? -56.244 7.659 7.063 1.00 29.39 122 THR B O 1
ATOM 532 N N . ILE B 2 63 ? -54.325 8.041 5.981 1.00 28.62 123 ILE B N 1
ATOM 533 C CA . ILE B 2 63 ? -54.991 8.145 4.684 1.00 28.43 123 ILE B CA 1
ATOM 534 C C . ILE B 2 63 ? -55.647 6.810 4.287 1.00 31.04 123 ILE B C 1
ATOM 535 O O . ILE B 2 63 ? -56.801 6.784 3.843 1.00 28.78 123 ILE B O 1
ATOM 540 N N . TYR B 2 64 ? -54.917 5.709 4.478 1.00 32.32 124 TYR B N 1
ATOM 541 C CA . TYR B 2 64 ? -55.460 4.366 4.260 1.00 34.65 124 TYR B CA 1
ATOM 542 C C . TYR B 2 64 ? -56.787 4.142 4.984 1.00 28.10 124 TYR B C 1
ATOM 543 O O . TYR B 2 64 ? -57.766 3.694 4.382 1.00 28.03 124 TYR B O 1
ATOM 552 N N . ILE B 2 65 ? -56.810 4.456 6.276 1.00 29.11 125 ILE B N 1
ATOM 553 C CA . ILE B 2 65 ? -58.031 4.313 7.061 1.00 28.79 125 ILE B CA 1
ATOM 554 C C . ILE B 2 65 ? -59.174 5.094 6.426 1.00 29.30 125 ILE B C 1
ATOM 555 O O . ILE B 2 65 ? -60.263 4.550 6.247 1.00 26.20 125 ILE B O 1
ATOM 560 N N . CYS B 2 66 ? -58.923 6.355 6.055 1.00 28.62 126 CYS B N 1
ATOM 561 C CA . CYS B 2 66 ? -59.943 7.163 5.376 1.00 27.51 126 CYS B CA 1
ATOM 562 C C . CYS B 2 66 ? -60.372 6.519 4.058 1.00 26.93 126 CYS B C 1
ATOM 563 O O . CYS B 2 66 ? -61.559 6.432 3.754 1.00 26.75 126 CYS B O 1
ATOM 566 N N . GLN B 2 67 ? -59.392 6.096 3.266 1.00 24.59 127 GLN B N 1
ATOM 567 C CA . GLN B 2 67 ? -59.689 5.429 2.008 1.00 29.98 127 GLN B CA 1
ATOM 568 C C . GLN B 2 67 ? -60.551 4.184 2.252 1.00 28.02 127 GLN B C 1
ATOM 569 O O . GLN B 2 67 ? -61.553 3.988 1.579 1.00 24.19 127 GLN B O 1
ATOM 575 N N . PHE B 2 68 ? -60.162 3.371 3.234 1.00 25.93 128 PHE B N 1
ATOM 576 C CA . PHE B 2 68 ? -60.908 2.151 3.580 1.00 27.31 128 PHE B CA 1
ATOM 577 C C . PHE B 2 68 ? -62.381 2.457 3.855 1.00 26.76 128 PHE B C 1
ATOM 578 O O . PHE B 2 68 ? -63.273 1.894 3.227 1.00 25.67 128 PHE B O 1
ATOM 586 N N . LEU B 2 69 ? -62.630 3.388 4.770 1.00 27.51 129 LEU B N 1
ATOM 587 C CA . LEU B 2 69 ? -63.993 3.710 5.161 1.00 29.37 129 LEU B CA 1
ATOM 588 C C . LEU B 2 69 ? -64.828 4.239 4.003 1.00 27.19 129 LEU B C 1
ATOM 589 O O . LEU B 2 69 ? -66.020 3.937 3.905 1.00 26.95 129 LEU B O 1
ATOM 594 N N . THR B 2 70 ? -64.210 5.020 3.120 1.00 27.98 130 THR B N 1
ATOM 595 C CA . THR B 2 70 ? -64.954 5.563 1.990 1.00 29.65 130 THR B CA 1
ATOM 596 C C . THR B 2 70 ? -65.328 4.447 0.999 1.00 30.65 130 THR B C 1
ATOM 597 O O . THR B 2 70 ? -66.439 4.445 0.468 1.00 26.30 130 THR B O 1
ATOM 601 N N . ARG B 2 71 ? -64.416 3.497 0.767 1.00 28.83 131 ARG B N 1
ATOM 602 C CA . ARG B 2 71 ? -64.733 2.352 -0.107 1.00 31.51 131 ARG B CA 1
ATOM 603 C C . ARG B 2 71 ? -65.859 1.526 0.509 1.00 27.39 131 ARG B C 1
ATOM 604 O O . ARG B 2 71 ? -66.804 1.144 -0.176 1.00 27.44 131 ARG B O 1
ATOM 612 N N . ILE B 2 72 ? -65.762 1.262 1.811 1.00 25.13 132 ILE B N 1
ATOM 613 C CA . ILE B 2 72 ? -66.816 0.509 2.489 1.00 24.89 132 ILE B CA 1
ATOM 614 C C . ILE B 2 72 ? -68.157 1.217 2.372 1.00 31.26 132 ILE B C 1
ATOM 615 O O . ILE B 2 72 ? -69.162 0.598 2.016 1.00 29.40 132 ILE B O 1
ATOM 620 N N . ALA B 2 73 ? -68.172 2.521 2.654 1.00 31.40 133 ALA B N 1
ATOM 621 C CA . ALA B 2 73 ? -69.416 3.281 2.594 1.00 30.59 133 ALA B CA 1
ATOM 622 C C . ALA B 2 73 ? -69.966 3.260 1.179 1.00 28.31 133 ALA B C 1
ATOM 623 O O . ALA B 2 73 ? -71.173 3.297 0.986 1.00 32.70 133 ALA B O 1
ATOM 625 N N . ALA B 2 74 ? -69.078 3.192 0.190 1.00 32.47 134 ALA B N 1
ATOM 626 C CA . ALA B 2 74 ? -69.507 3.133 -1.207 1.00 34.23 134 ALA B CA 1
ATOM 627 C C . ALA B 2 74 ? -69.690 1.688 -1.704 1.00 37.53 134 ALA B C 1
ATOM 628 O O . ALA B 2 74 ? -69.813 1.459 -2.910 1.00 37.79 134 ALA B O 1
ATOM 630 N N . GLY B 2 75 ? -69.711 0.726 -0.779 1.00 35.64 135 GLY B N 1
ATOM 631 C CA . GLY B 2 75 ? -69.719 -0.697 -1.127 1.00 36.38 135 GLY B CA 1
ATOM 632 C C . GLY B 2 75 ? -70.812 -1.177 -2.075 1.00 37.03 135 GLY B C 1
ATOM 633 O O . GLY B 2 75 ? -70.567 -2.039 -2.927 1.00 39.73 135 GLY B O 1
ATOM 634 N N . LYS B 2 76 ? -72.011 -0.618 -1.923 1.00 37.25 136 LYS B N 1
ATOM 635 C CA . LYS B 2 76 ? -73.162 -0.932 -2.771 1.00 41.11 136 LYS B CA 1
ATOM 636 C C . LYS B 2 76 ? -73.189 -0.118 -4.070 1.00 47.40 136 LYS B C 1
ATOM 637 O O . LYS B 2 76 ? -74.044 -0.329 -4.932 1.00 46.66 136 LYS B O 1
ATOM 643 N N . THR B 2 77 ? -72.263 0.824 -4.195 1.00 42.09 137 THR B N 1
ATOM 644 C CA . THR B 2 77 ? -72.199 1.688 -5.364 1.00 47.49 137 THR B CA 1
ATOM 645 C C . THR B 2 77 ? -71.259 1.111 -6.419 1.00 51.59 137 THR B C 1
ATOM 646 O O . THR B 2 77 ? -70.074 1.446 -6.460 1.00 50.83 137 THR B O 1
ATOM 650 N N . LEU B 2 78 ? -71.784 0.244 -7.277 1.00 57.97 138 LEU B N 1
ATOM 651 C CA . LEU B 2 78 ? -70.970 -0.349 -8.336 1.00 58.48 138 LEU B CA 1
ATOM 652 C C . LEU B 2 78 ? -70.672 0.705 -9.408 1.00 63.81 138 LEU B C 1
ATOM 653 O O . LEU B 2 78 ? -69.862 0.480 -10.306 1.00 66.18 138 LEU B O 1
ATOM 658 N N . ASP B 2 79 ? -71.324 1.859 -9.288 1.00 64.97 139 ASP B N 1
ATOM 659 C CA . ASP B 2 79 ? -71.010 3.036 -10.089 1.00 67.15 139 ASP B CA 1
ATOM 660 C C . ASP B 2 79 ? -69.566 3.507 -9.884 1.00 69.31 139 ASP B C 1
ATOM 661 O O . ASP B 2 79 ? -68.889 3.928 -10.828 1.00 71.31 139 ASP B O 1
ATOM 666 N N . ALA B 2 80 ? -69.106 3.423 -8.638 1.00 62.35 140 ALA B N 1
ATOM 667 C CA . ALA B 2 80 ? -67.860 4.061 -8.208 1.00 56.17 140 ALA B CA 1
ATOM 668 C C . ALA B 2 80 ? -66.602 3.282 -8.557 1.00 52.20 140 ALA B C 1
ATOM 669 O O . ALA B 2 80 ? -66.507 2.086 -8.296 1.00 48.86 140 ALA B O 1
ATOM 671 N N . GLN B 2 81 ? -65.631 3.976 -9.140 1.00 53.26 141 GLN B N 1
ATOM 672 C CA . GLN B 2 81 ? -64.338 3.379 -9.447 1.00 54.54 141 GLN B CA 1
ATOM 673 C C . GLN B 2 81 ? -63.251 3.970 -8.550 1.00 52.31 141 GLN B C 1
ATOM 674 O O . GLN B 2 81 ? -63.062 5.185 -8.505 1.00 55.23 141 GLN B O 1
ATOM 680 N N . PHE B 2 82 ? -62.529 3.106 -7.848 1.00 42.24 142 PHE B N 1
ATOM 681 C CA . PHE B 2 82 ? -61.530 3.562 -6.885 1.00 46.60 142 PHE B CA 1
ATOM 682 C C . PHE B 2 82 ? -60.121 3.176 -7.294 1.00 48.79 142 PHE B C 1
ATOM 683 O O . PHE B 2 82 ? -59.140 3.602 -6.672 1.00 52.06 142 PHE B O 1
ATOM 691 N N . GLU B 2 83 ? -60.026 2.365 -8.342 1.00 45.98 143 GLU B N 1
ATOM 692 C CA . GLU B 2 83 ? -58.741 1.865 -8.811 1.00 51.17 143 GLU B CA 1
ATOM 693 C C . GLU B 2 83 ? -58.587 2.116 -10.302 1.00 51.01 143 GLU B C 1
ATOM 694 O O . GLU B 2 83 ? -59.580 2.282 -11.010 1.00 50.41 143 GLU B O 1
ATOM 700 N N . ASN B 2 84 ? -57.344 2.143 -10.776 1.00 53.07 144 ASN B N 1
ATOM 701 C CA . ASN B 2 84 ? -57.086 2.286 -12.207 1.00 55.93 144 ASN B CA 1
ATOM 702 C C . ASN B 2 84 ? -57.713 1.129 -12.973 1.00 58.76 144 ASN B C 1
ATOM 703 O O . ASN B 2 84 ? -58.385 1.333 -13.986 1.00 58.00 144 ASN B O 1
ATOM 708 N N . ASP B 2 85 ? -57.507 -0.086 -12.471 1.00 55.04 145 ASP B N 1
ATOM 709 C CA . ASP B 2 85 ? -58.221 -1.243 -12.993 1.00 54.50 145 ASP B CA 1
ATOM 710 C C . ASP B 2 85 ? -59.719 -1.040 -12.759 1.00 54.29 145 ASP B C 1
ATOM 711 O O . ASP B 2 85 ? -60.193 -1.143 -11.629 1.00 53.36 145 ASP B O 1
ATOM 716 N N . GLU B 2 86 ? -60.447 -0.756 -13.835 1.00 52.71 146 GLU B N 1
ATOM 717 C CA . GLU B 2 86 ? -61.883 -0.468 -13.796 1.00 55.52 146 GLU B CA 1
ATOM 718 C C . GLU B 2 86 ? -62.730 -1.640 -13.266 1.00 53.39 146 GLU B C 1
ATOM 719 O O . GLU B 2 86 ? -63.886 -1.464 -12.860 1.00 53.85 146 GLU B O 1
ATOM 725 N N . ARG B 2 87 ? -62.143 -2.834 -13.252 1.00 53.45 147 ARG B N 1
ATOM 726 C CA . ARG B 2 87 ? -62.864 -4.035 -12.826 1.00 54.15 147 ARG B CA 1
ATOM 727 C C . ARG B 2 87 ? -62.966 -4.197 -11.301 1.00 49.68 147 ARG B C 1
ATOM 728 O O . ARG B 2 87 ? -63.861 -4.892 -10.800 1.00 46.18 147 ARG B O 1
ATOM 736 N N . ILE B 2 88 ? -62.051 -3.569 -10.570 1.00 48.84 148 ILE B N 1
ATOM 737 C CA . ILE B 2 88 ? -62.041 -3.679 -9.117 1.00 42.57 148 ILE B CA 1
ATOM 738 C C . ILE B 2 88 ? -63.229 -2.913 -8.526 1.00 42.32 148 ILE B C 1
ATOM 739 O O . ILE B 2 88 ? -63.351 -1.704 -8.714 1.00 40.27 148 ILE B O 1
ATOM 744 N N . THR B 2 89 ? -64.118 -3.626 -7.837 1.00 34.93 149 THR B N 1
ATOM 745 C CA . THR B 2 89 ? -65.322 -3.024 -7.262 1.00 32.72 149 THR B CA 1
ATOM 746 C C . THR B 2 89 ? -64.954 -2.345 -5.935 1.00 27.31 149 THR B C 1
ATOM 747 O O . THR B 2 89 ? -63.860 -2.584 -5.414 1.00 31.77 149 THR B O 1
ATOM 751 N N . PRO B 2 90 ? -65.850 -1.497 -5.381 1.00 30.81 150 PRO B N 1
ATOM 752 C CA . PRO B 2 90 ? -65.493 -0.779 -4.139 1.00 31.03 150 PRO B CA 1
ATOM 753 C C . PRO B 2 90 ? -65.082 -1.687 -2.965 1.00 25.66 150 PRO B C 1
ATOM 754 O O . PRO B 2 90 ? -64.023 -1.458 -2.382 1.00 27.36 150 PRO B O 1
ATOM 758 N N . LEU B 2 91 ? -65.859 -2.719 -2.648 1.00 28.51 151 LEU B N 1
ATOM 759 C CA . LEU B 2 91 ? -65.443 -3.632 -1.568 1.00 24.43 151 LEU B CA 1
ATOM 760 C C . LEU B 2 91 ? -64.109 -4.322 -1.854 1.00 25.59 151 LEU B C 1
ATOM 761 O O . LEU B 2 91 ? -63.314 -4.548 -0.933 1.00 28.32 151 LEU B O 1
ATOM 766 N N . GLU B 2 92 ? -63.840 -4.643 -3.120 1.00 27.63 152 GLU B N 1
ATOM 767 C CA . GLU B 2 92 ? -62.528 -5.176 -3.474 1.00 29.96 152 GLU B CA 1
ATOM 768 C C . GLU B 2 92 ? -61.435 -4.163 -3.208 1.00 28.98 152 GLU B C 1
ATOM 769 O O . GLU B 2 92 ? -60.355 -4.505 -2.718 1.00 28.07 152 GLU B O 1
ATOM 775 N N . SER B 2 93 ? -61.710 -2.912 -3.562 1.00 30.62 153 SER B N 1
ATOM 776 C CA . SER B 2 93 ? -60.775 -1.839 -3.262 1.00 32.93 153 SER B CA 1
ATOM 777 C C . SER B 2 93 ? -60.551 -1.728 -1.750 1.00 27.45 153 SER B C 1
ATOM 778 O O . SER B 2 93 ? -59.414 -1.621 -1.284 1.00 28.98 153 SER B O 1
ATOM 781 N N . ALA B 2 94 ? -61.644 -1.746 -0.993 1.00 27.23 154 ALA B N 1
ATOM 782 C CA . ALA B 2 94 ? -61.560 -1.721 0.458 1.00 28.29 154 ALA B CA 1
ATOM 783 C C . ALA B 2 94 ? -60.661 -2.855 0.932 1.00 28.58 154 ALA B C 1
ATOM 784 O O . ALA B 2 94 ? -59.736 -2.654 1.720 1.00 28.08 154 ALA B O 1
ATOM 786 N N . LEU B 2 95 ? -60.919 -4.045 0.405 1.00 27.12 155 LEU B N 1
ATOM 787 C CA . LEU B 2 95 ? -60.145 -5.225 0.751 1.00 30.96 155 LEU B CA 1
ATOM 788 C C . LEU B 2 95 ? -58.648 -4.984 0.527 1.00 28.16 155 LEU B C 1
ATOM 789 O O . LEU B 2 95 ? -57.815 -5.297 1.366 1.00 32.00 155 LEU B O 1
ATOM 794 N N . MET B 2 96 ? -58.300 -4.396 -0.603 1.00 30.45 156 MET B N 1
ATOM 795 C CA . MET B 2 96 ? -56.889 -4.138 -0.878 1.00 32.38 156 MET B CA 1
ATOM 796 C C . MET B 2 96 ? -56.242 -3.194 0.133 1.00 34.54 156 MET B C 1
ATOM 797 O O . MET B 2 96 ? -55.102 -3.400 0.551 1.00 33.19 156 MET B O 1
ATOM 802 N N . ILE B 2 97 ? -56.977 -2.166 0.537 1.00 32.22 157 ILE B N 1
ATOM 803 C CA . ILE B 2 97 ? -56.461 -1.211 1.506 1.00 34.80 157 ILE B CA 1
ATOM 804 C C . ILE B 2 97 ? -56.368 -1.867 2.876 1.00 33.69 157 ILE B C 1
ATOM 805 O O . ILE B 2 97 ? -55.419 -1.640 3.629 1.00 38.04 157 ILE B O 1
ATOM 810 N N . TRP B 2 98 ? -57.351 -2.701 3.184 1.00 31.96 158 TRP B N 1
ATOM 811 C CA . TRP B 2 98 ? -57.380 -3.410 4.458 1.00 32.04 158 TRP B CA 1
ATOM 812 C C . TRP B 2 98 ? -56.120 -4.271 4.626 1.00 37.55 158 TRP B C 1
ATOM 813 O O . TRP B 2 98 ? -55.613 -4.454 5.738 1.00 37.10 158 TRP B O 1
ATOM 824 N N . GLY B 2 99 ? -55.606 -4.782 3.513 1.00 36.85 159 GLY B N 1
ATOM 825 C CA . GLY B 2 99 ? -54.398 -5.586 3.557 1.00 43.74 159 GLY B CA 1
ATOM 826 C C . GLY B 2 99 ? -53.134 -4.748 3.470 1.00 46.99 159 GLY B C 1
ATOM 827 O O . GLY B 2 99 ? -52.028 -5.286 3.494 1.00 46.01 159 GLY B O 1
ATOM 828 N N . SER B 2 100 ? -53.298 -3.431 3.368 1.00 45.10 160 SER B N 1
ATOM 829 C CA . SER B 2 100 ? -52.160 -2.523 3.231 1.00 47.73 160 SER B CA 1
ATOM 830 C C . SER B 2 100 ? -51.824 -1.820 4.539 1.00 50.15 160 SER B C 1
ATOM 831 O O . SER B 2 100 ? -50.663 -1.506 4.801 1.00 56.50 160 SER B O 1
ATOM 834 N N . ILE B 2 101 ? -52.843 -1.563 5.351 1.00 46.48 161 ILE B N 1
ATOM 835 C CA . ILE B 2 101 ? -52.650 -0.880 6.623 1.00 48.07 161 ILE B CA 1
ATOM 836 C C . ILE B 2 101 ? -51.643 -1.627 7.496 1.00 53.14 161 ILE B C 1
ATOM 837 O O . ILE B 2 101 ? -51.707 -2.847 7.627 1.00 52.75 161 ILE B O 1
ATOM 842 N N . GLU B 2 102 ? -50.688 -0.900 8.063 1.00 55.97 162 GLU B N 1
ATOM 843 C CA . GLU B 2 102 ? -49.774 -1.509 9.019 1.00 58.99 162 GLU B CA 1
ATOM 844 C C . GLU B 2 102 ? -50.553 -1.777 10.291 1.00 55.06 162 GLU B C 1
ATOM 845 O O . GLU B 2 102 ? -50.802 -0.862 11.076 1.00 58.72 162 GLU B O 1
ATOM 851 N N . LYS B 2 103 ? -50.963 -3.026 10.475 1.00 52.49 163 LYS B N 1
ATOM 852 C CA . LYS B 2 103 ? -51.727 -3.413 11.656 1.00 53.18 163 LYS B CA 1
ATOM 853 C C . LYS B 2 103 ? -51.639 -4.915 11.862 1.00 52.86 163 LYS B C 1
ATOM 854 O O . LYS B 2 103 ? -51.281 -5.653 10.946 1.00 53.47 163 LYS B O 1
ATOM 860 N N . GLU B 2 104 ? -51.973 -5.359 13.068 1.00 54.52 164 GLU B N 1
ATOM 861 C CA . GLU B 2 104 ? -51.921 -6.775 13.414 1.00 58.21 164 GLU B CA 1
ATOM 862 C C . GLU B 2 104 ? -53.042 -7.574 12.729 1.00 57.81 164 GLU B C 1
ATOM 863 O O . GLU B 2 104 ? -54.218 -7.183 12.750 1.00 53.50 164 GLU B O 1
ATOM 869 N N . HIS B 2 105 ? -52.666 -8.689 12.109 1.00 58.57 165 HIS B N 1
ATOM 870 C CA . HIS B 2 105 ? -53.637 -9.588 11.494 1.00 52.41 165 HIS B CA 1
ATOM 871 C C . HIS B 2 105 ? -54.196 -10.561 12.530 1.00 53.33 165 HIS B C 1
ATOM 872 O O . HIS B 2 105 ? -53.820 -11.734 12.573 1.00 53.95 165 HIS B O 1
ATOM 879 N N . ASP B 2 106 ? -55.095 -10.051 13.368 1.00 54.06 166 ASP B N 1
ATOM 880 C CA . ASP B 2 106 ? -55.696 -10.839 14.435 1.00 55.63 166 ASP B CA 1
ATOM 881 C C . ASP B 2 106 ? -57.025 -11.447 14.008 1.00 53.17 166 ASP B C 1
ATOM 882 O O . ASP B 2 106 ? -57.356 -11.480 12.822 1.00 52.52 166 ASP B O 1
ATOM 887 N N . LYS B 2 107 ? -57.792 -11.901 14.992 1.00 53.21 167 LYS B N 1
ATOM 888 C CA . LYS B 2 107 ? -59.092 -12.512 14.742 1.00 53.58 167 LYS B CA 1
ATOM 889 C C . LYS B 2 107 ? -60.060 -11.500 14.139 1.00 50.21 167 LYS B C 1
ATOM 890 O O . LYS B 2 107 ? -60.746 -11.793 13.155 1.00 41.56 167 LYS B O 1
ATOM 896 N N . LEU B 2 108 ? -60.115 -10.309 14.731 1.00 46.51 168 LEU B N 1
ATOM 897 C CA . LEU B 2 108 ? -61.015 -9.275 14.240 1.00 46.88 168 LEU B CA 1
ATOM 898 C C . LEU B 2 108 ? -60.654 -8.893 12.810 1.00 39.52 168 LEU B C 1
ATOM 899 O O . LEU B 2 108 ? -61.542 -8.701 11.979 1.00 41.01 168 LEU B O 1
ATOM 904 N N . HIS B 2 109 ? -59.356 -8.800 12.528 1.00 38.79 169 HIS B N 1
ATOM 905 C CA . HIS B 2 109 ? -58.880 -8.422 11.202 1.00 41.47 169 HIS B CA 1
ATOM 906 C C . HIS B 2 109 ? -59.288 -9.436 10.129 1.00 43.03 169 HIS B C 1
ATOM 907 O O . HIS B 2 109 ? -59.745 -9.058 9.045 1.00 34.01 169 HIS B O 1
ATOM 914 N N . GLU B 2 110 ? -59.104 -10.720 10.431 1.00 41.85 170 GLU B N 1
ATOM 915 C CA . GLU B 2 110 ? -59.435 -11.786 9.490 1.00 39.31 170 GLU B CA 1
ATOM 916 C C . GLU B 2 110 ? -60.941 -11.854 9.266 1.00 34.28 170 GLU B C 1
ATOM 917 O O . GLU B 2 110 ? -61.424 -12.052 8.148 1.00 31.92 170 GLU B O 1
ATOM 923 N N . GLU B 2 111 ? -61.671 -11.674 10.354 1.00 29.75 171 GLU B N 1
ATOM 924 C CA . GLU B 2 111 ? -63.114 -11.655 10.336 1.00 32.93 171 GLU B CA 1
ATOM 925 C C . GLU B 2 111 ? -63.682 -10.525 9.463 1.00 35.14 171 GLU B C 1
ATOM 926 O O . GLU B 2 111 ? -64.619 -10.730 8.678 1.00 33.94 171 GLU B O 1
ATOM 932 N N . ILE B 2 112 ? -63.140 -9.322 9.618 1.00 32.18 172 ILE B N 1
ATOM 933 C CA . ILE B 2 112 ? -63.578 -8.205 8.789 1.00 29.61 172 ILE B CA 1
ATOM 934 C C . ILE B 2 112 ? -63.204 -8.493 7.337 1.00 26.25 172 ILE B C 1
ATOM 935 O O . ILE B 2 112 ? -63.989 -8.280 6.426 1.00 26.73 172 ILE B O 1
ATOM 940 N N . GLN B 2 113 ? -61.989 -8.982 7.137 1.00 27.31 173 GLN B N 1
ATOM 941 C CA . GLN B 2 113 ? -61.521 -9.336 5.813 1.00 32.00 173 GLN B CA 1
ATOM 942 C C . GLN B 2 113 ? -62.504 -10.287 5.100 1.00 31.25 173 GLN B C 1
ATOM 943 O O . GLN B 2 113 ? -62.911 -10.043 3.974 1.00 26.67 173 GLN B O 1
ATOM 949 N N . ASN B 2 114 ? -62.900 -11.362 5.768 1.00 29.87 174 ASN B N 1
ATOM 950 C CA . ASN B 2 114 ? -63.783 -12.336 5.130 1.00 28.63 174 ASN B CA 1
ATOM 951 C C . ASN B 2 114 ? -65.197 -11.813 4.915 1.00 28.14 174 ASN B C 1
ATOM 952 O O . ASN B 2 114 ? -65.840 -12.141 3.920 1.00 24.77 174 ASN B O 1
ATOM 957 N N . LEU B 2 115 ? -65.681 -10.988 5.837 1.00 26.61 175 LEU B N 1
ATOM 958 C CA . LEU B 2 115 ? -67.001 -10.389 5.673 1.00 25.84 175 LEU B CA 1
ATOM 959 C C . LEU B 2 115 ? -67.043 -9.477 4.458 1.00 22.25 175 LEU B C 1
ATOM 960 O O . LEU B 2 115 ? -68.027 -9.465 3.720 1.00 23.69 175 LEU B O 1
ATOM 965 N N . ILE B 2 116 ? -65.977 -8.712 4.246 1.00 23.88 176 ILE B N 1
ATOM 966 C CA . ILE B 2 116 ? -65.890 -7.874 3.051 1.00 24.94 176 ILE B CA 1
ATOM 967 C C . ILE B 2 116 ? -65.880 -8.741 1.781 1.00 24.26 176 ILE B C 1
ATOM 968 O O . ILE B 2 116 ? -66.600 -8.448 0.828 1.00 23.32 176 ILE B O 1
ATOM 973 N N . LYS B 2 117 ? -65.058 -9.801 1.773 1.00 25.68 177 LYS B N 1
ATOM 974 C CA . LYS B 2 117 ? -65.021 -10.756 0.644 1.00 24.84 177 LYS B CA 1
ATOM 975 C C . LYS B 2 117 ? -66.423 -11.251 0.297 1.00 21.75 177 LYS B C 1
ATOM 976 O O . LYS B 2 117 ? -66.848 -11.193 -0.843 1.00 24.09 177 LYS B O 1
ATOM 982 N N . ILE B 2 118 ? -67.143 -11.718 1.308 1.00 21.27 178 ILE B N 1
ATOM 983 C CA . ILE B 2 118 ? -68.492 -12.214 1.129 1.00 22.03 178 ILE B CA 1
ATOM 984 C C . ILE B 2 118 ? -69.398 -11.138 0.535 1.00 24.96 178 ILE B C 1
ATOM 985 O O . ILE B 2 118 ? -70.122 -11.386 -0.420 1.00 24.47 178 ILE B O 1
ATOM 990 N N . GLN B 2 119 ? -69.331 -9.931 1.085 1.00 25.96 179 GLN B N 1
ATOM 991 C CA . GLN B 2 119 ? -70.202 -8.858 0.616 1.00 27.71 179 GLN B CA 1
ATOM 992 C C . GLN B 2 119 ? -69.772 -8.336 -0.759 1.00 24.09 179 GLN B C 1
ATOM 993 O O . GLN B 2 119 ? -70.618 -7.901 -1.529 1.00 24.74 179 GLN B O 1
ATOM 999 N N . ALA B 2 120 ? -68.474 -8.394 -1.068 1.00 21.16 180 ALA B N 1
ATOM 1000 C CA . ALA B 2 120 ? -68.001 -8.038 -2.417 1.00 25.48 180 ALA B CA 1
ATOM 1001 C C . ALA B 2 120 ? -68.735 -8.886 -3.446 1.00 31.65 180 ALA B C 1
ATOM 1002 O O . ALA B 2 120 ? -69.131 -8.415 -4.514 1.00 31.72 180 ALA B O 1
ATOM 1004 N N . ILE B 2 121 ? -68.936 -10.147 -3.094 1.00 25.51 181 ILE B N 1
ATOM 1005 C CA . ILE B 2 121 ? -69.642 -11.060 -3.959 1.00 26.12 181 ILE B CA 1
ATOM 1006 C C . ILE B 2 121 ? -71.128 -10.802 -3.923 1.00 26.41 181 ILE B C 1
ATOM 1007 O O . ILE B 2 121 ? -71.763 -10.760 -4.970 1.00 30.38 181 ILE B O 1
ATOM 1012 N N . ALA B 2 122 ? -71.681 -10.603 -2.731 1.00 23.97 182 ALA B N 1
ATOM 1013 C CA . ALA B 2 122 ? -73.129 -10.476 -2.594 1.00 29.56 182 ALA B CA 1
ATOM 1014 C C . ALA B 2 122 ? -73.699 -9.280 -3.365 1.00 34.47 182 ALA B C 1
ATOM 1015 O O . ALA B 2 122 ? -74.771 -9.391 -3.953 1.00 34.12 182 ALA B O 1
ATOM 1017 N N . VAL B 2 123 ? -73.001 -8.144 -3.369 1.00 34.06 183 VAL B N 1
ATOM 1018 C CA . VAL B 2 123 ? -73.529 -6.974 -4.075 1.00 36.11 183 VAL B CA 1
ATOM 1019 C C . VAL B 2 123 ? -73.500 -7.209 -5.590 1.00 38.19 183 VAL B C 1
ATOM 1020 O O . VAL B 2 123 ? -74.400 -6.757 -6.303 1.00 36.62 183 VAL B O 1
ATOM 1024 N N . CYS B 2 124 ? -72.502 -7.941 -6.085 1.00 36.80 184 CYS B N 1
ATOM 1025 C CA . CYS B 2 124 ? -72.477 -8.283 -7.506 1.00 33.71 184 CYS B CA 1
ATOM 1026 C C . CYS B 2 124 ? -73.707 -9.104 -7.840 1.00 36.48 184 CYS B C 1
ATOM 1027 O O . CYS B 2 124 ? -74.337 -8.905 -8.876 1.00 38.29 184 CYS B O 1
ATOM 1030 N N . MET B 2 125 ? -74.053 -10.023 -6.946 1.00 36.20 185 MET B N 1
ATOM 1031 C CA . MET B 2 125 ? -75.175 -10.921 -7.187 1.00 43.28 185 MET B CA 1
ATOM 1032 C C . MET B 2 125 ? -76.508 -10.199 -7.038 1.00 41.44 185 MET B C 1
ATOM 1033 O O . MET B 2 125 ? -77.434 -10.443 -7.811 1.00 42.07 185 MET B O 1
ATOM 1038 N N . GLU B 2 126 ? -76.596 -9.318 -6.047 1.00 41.79 186 GLU B N 1
ATOM 1039 C CA . GLU B 2 126 ? -77.781 -8.483 -5.865 1.00 43.40 186 GLU B CA 1
ATOM 1040 C C . GLU B 2 126 ? -78.083 -7.688 -7.134 1.00 38.82 186 GLU B C 1
ATOM 1041 O O . GLU B 2 126 ? -79.240 -7.462 -7.467 1.00 48.60 186 GLU B O 1
ATOM 1047 N N . ASN B 2 127 ? -77.034 -7.288 -7.845 1.00 40.40 187 ASN B N 1
ATOM 1048 C CA . ASN B 2 127 ? -77.180 -6.632 -9.143 1.00 47.24 187 ASN B CA 1
ATOM 1049 C C . ASN B 2 127 ? -77.349 -7.578 -10.348 1.00 48.21 187 ASN B C 1
ATOM 1050 O O . ASN B 2 127 ? -77.309 -7.128 -11.493 1.00 46.59 187 ASN B O 1
ATOM 1055 N N . GLY B 2 128 ? -77.517 -8.877 -10.098 1.00 46.30 188 GLY B N 1
ATOM 1056 C CA . GLY B 2 128 ? -77.577 -9.850 -11.178 1.00 40.14 188 GLY B CA 1
ATOM 1057 C C . GLY B 2 128 ? -76.313 -9.915 -12.025 1.00 46.51 188 GLY B C 1
ATOM 1058 O O . GLY B 2 128 ? -76.344 -10.372 -13.172 1.00 49.12 188 GLY B O 1
ATOM 1059 N N . ASN B 2 129 ? -75.193 -9.455 -11.475 1.00 44.46 189 ASN B N 1
ATOM 1060 C CA . ASN B 2 129 ? -73.908 -9.585 -12.162 1.00 40.56 189 ASN B CA 1
ATOM 1061 C C . ASN B 2 129 ? -73.213 -10.866 -11.709 1.00 44.74 189 ASN B C 1
ATOM 1062 O O . ASN B 2 129 ? -72.193 -10.831 -11.007 1.00 38.23 189 ASN B O 1
ATOM 1067 N N . PHE B 2 130 ? -73.782 -11.997 -12.109 1.00 41.13 190 PHE B N 1
ATOM 1068 C CA . PHE B 2 130 ? -73.302 -13.289 -11.650 1.00 39.27 190 PHE B CA 1
ATOM 1069 C C . PHE B 2 130 ? -71.911 -13.600 -12.187 1.00 41.68 190 PHE B C 1
ATOM 1070 O O . PHE B 2 130 ? -71.079 -14.177 -11.473 1.00 39.52 190 PHE B O 1
ATOM 1078 N N . LYS B 2 131 ? -71.632 -13.183 -13.420 1.00 40.90 191 LYS B N 1
ATOM 1079 C CA . LYS B 2 131 ? -70.313 -13.425 -13.997 1.00 45.43 191 LYS B CA 1
ATOM 1080 C C . LYS B 2 131 ? -69.247 -12.577 -13.299 1.00 43.19 191 LYS B C 1
ATOM 1081 O O . LYS B 2 131 ? -68.154 -13.067 -12.995 1.00 44.45 191 LYS B O 1
ATOM 1087 N N . GLU B 2 132 ? -69.567 -11.308 -13.054 1.00 38.61 192 GLU B N 1
ATOM 1088 C CA . GLU B 2 132 ? -68.703 -10.439 -12.255 1.00 42.15 192 GLU B CA 1
ATOM 1089 C C . GLU B 2 132 ? -68.420 -11.062 -10.872 1.00 35.21 192 GLU B C 1
ATOM 1090 O O . GLU B 2 132 ? -67.280 -11.047 -10.396 1.00 32.05 192 GLU B O 1
ATOM 1096 N N . ALA B 2 133 ? -69.464 -11.600 -10.243 1.00 30.16 193 ALA B N 1
ATOM 1097 C CA . ALA B 2 133 ? -69.334 -12.275 -8.943 1.00 35.26 193 ALA B CA 1
ATOM 1098 C C . ALA B 2 133 ? -68.306 -13.412 -8.969 1.00 36.19 193 ALA B C 1
ATOM 1099 O O . ALA B 2 133 ? -67.513 -13.561 -8.028 1.00 33.31 193 ALA B O 1
ATOM 1101 N N . GLU B 2 134 ? -68.303 -14.209 -10.039 1.00 31.81 194 GLU B N 1
ATOM 1102 C CA . GLU B 2 134 ? -67.315 -15.289 -10.171 1.00 34.01 194 GLU B CA 1
ATOM 1103 C C . GLU B 2 134 ? -65.915 -14.741 -10.350 1.00 31.64 194 GLU B C 1
ATOM 1104 O O . GLU B 2 134 ? -64.949 -15.275 -9.798 1.00 33.12 194 GLU B O 1
ATOM 1110 N N . GLU B 2 135 ? -65.798 -13.691 -11.152 1.00 32.39 195 GLU B N 1
ATOM 1111 C CA . GLU B 2 135 ? -64.502 -13.052 -11.359 1.00 37.62 195 GLU B CA 1
ATOM 1112 C C . GLU B 2 135 ? -63.993 -12.451 -10.037 1.00 31.90 195 GLU B C 1
ATOM 1113 O O . GLU B 2 135 ? -62.805 -12.536 -9.726 1.00 34.53 195 GLU B O 1
ATOM 1119 N N . VAL B 2 136 ? -64.900 -11.868 -9.256 1.00 34.79 196 VAL B N 1
ATOM 1120 C CA . VAL B 2 136 ? -64.529 -11.322 -7.948 1.00 29.28 196 VAL B CA 1
ATOM 1121 C C . VAL B 2 136 ? -64.017 -12.441 -7.039 1.00 31.77 196 VAL B C 1
ATOM 1122 O O . VAL B 2 136 ? -62.932 -12.312 -6.453 1.00 30.68 196 VAL B O 1
ATOM 1126 N N . PHE B 2 137 ? -64.778 -13.543 -6.954 1.00 27.58 197 PHE B N 1
ATOM 1127 C CA . PHE B 2 137 ? -64.354 -14.720 -6.185 1.00 27.50 197 PHE B CA 1
ATOM 1128 C C . PHE B 2 137 ? -62.952 -15.154 -6.572 1.00 29.10 197 PHE B C 1
ATOM 1129 O O . PHE B 2 137 ? -62.110 -15.415 -5.715 1.00 29.58 197 PHE B O 1
ATOM 1137 N N . GLU B 2 138 ? -62.717 -15.262 -7.873 1.00 30.85 198 GLU B N 1
ATOM 1138 C CA . GLU B 2 138 ? -61.417 -15.679 -8.377 1.00 32.38 198 GLU B CA 1
ATOM 1139 C C . GLU B 2 138 ? -60.319 -14.741 -7.870 1.00 36.21 198 GLU B C 1
ATOM 1140 O O . GLU B 2 138 ? -59.302 -15.199 -7.375 1.00 34.45 198 GLU B O 1
ATOM 1146 N N . ARG B 2 139 ? -60.534 -13.430 -7.971 1.00 33.17 199 ARG B N 1
ATOM 1147 C CA . ARG B 2 139 ? -59.522 -12.466 -7.523 1.00 35.51 199 ARG B CA 1
ATOM 1148 C C . ARG B 2 139 ? -59.228 -12.553 -6.017 1.00 34.04 199 ARG B C 1
ATOM 1149 O O . ARG B 2 139 ? -58.073 -12.478 -5.607 1.00 38.89 199 ARG B O 1
ATOM 1157 N N . ILE B 2 140 ? -60.260 -12.744 -5.200 1.00 32.04 200 ILE B N 1
ATOM 1158 C CA . ILE B 2 140 ? -60.101 -12.588 -3.754 1.00 31.35 200 ILE B CA 1
ATOM 1159 C C . ILE B 2 140 ? -60.048 -13.912 -2.998 1.00 35.39 200 ILE B C 1
ATOM 1160 O O . ILE B 2 140 ? -59.589 -13.950 -1.852 1.00 30.39 200 ILE B O 1
ATOM 1165 N N . PHE B 2 141 ? -60.521 -14.985 -3.636 1.00 32.38 201 PHE B N 1
ATOM 1166 C CA . PHE B 2 141 ? -60.547 -16.311 -3.024 1.00 32.65 201 PHE B CA 1
ATOM 1167 C C . PHE B 2 141 ? -59.800 -17.350 -3.880 1.00 36.38 201 PHE B C 1
ATOM 1168 O O . PHE B 2 141 ? -59.747 -18.531 -3.531 1.00 36.50 201 PHE B O 1
ATOM 1176 N N . GLY B 2 142 ? -59.235 -16.912 -5.000 1.00 36.44 202 GLY B N 1
ATOM 1177 C CA . GLY B 2 142 ? -58.513 -17.809 -5.891 1.00 41.07 202 GLY B CA 1
ATOM 1178 C C . GLY B 2 142 ? -57.215 -18.347 -5.308 1.00 48.70 202 GLY B C 1
ATOM 1179 O O . GLY B 2 142 ? -56.785 -19.454 -5.641 1.00 46.76 202 GLY B O 1
ATOM 1180 N N . ASP B 2 143 ? -56.586 -17.554 -4.444 1.00 45.85 203 ASP B N 1
ATOM 1181 C CA . ASP B 2 143 ? -55.373 -17.960 -3.732 1.00 47.21 203 ASP B CA 1
ATOM 1182 C C . ASP B 2 143 ? -55.643 -19.143 -2.789 1.00 46.11 203 ASP B C 1
ATOM 1183 O O . ASP B 2 143 ? -56.503 -19.056 -1.911 1.00 45.97 203 ASP B O 1
ATOM 1188 N N . PRO B 2 144 ? -54.895 -20.248 -2.958 1.00 47.54 204 PRO B N 1
ATOM 1189 C CA . PRO B 2 144 ? -55.038 -21.411 -2.063 1.00 50.05 204 PRO B CA 1
ATOM 1190 C C . PRO B 2 144 ? -54.819 -21.048 -0.587 1.00 49.66 204 PRO B C 1
ATOM 1191 O O . PRO B 2 144 ? -55.394 -21.693 0.292 1.00 47.71 204 PRO B O 1
ATOM 1195 N N . ASN B 2 145 ? -54.009 -20.021 -0.330 1.00 48.73 205 ASN B N 1
ATOM 1196 C CA . ASN B 2 145 ? -53.765 -19.537 1.032 1.00 49.16 205 ASN B CA 1
ATOM 1197 C C . ASN B 2 145 ? -54.901 -18.692 1.611 1.00 50.51 205 ASN B C 1
ATOM 1198 O O . ASN B 2 145 ? -54.958 -18.481 2.821 1.00 56.97 205 ASN B O 1
ATOM 1203 N N . SER B 2 146 ? -55.792 -18.189 0.758 1.00 45.54 206 SER B N 1
ATOM 1204 C CA . SER B 2 146 ? -56.935 -17.410 1.244 1.00 50.82 206 SER B CA 1
ATOM 1205 C C . SER B 2 146 ? -58.074 -18.353 1.622 1.00 50.69 206 SER B C 1
ATOM 1206 O O . SER B 2 146 ? -59.051 -18.515 0.886 1.00 51.50 206 SER B O 1
ATOM 1209 N N . HIS B 2 147 ? -57.917 -18.975 2.783 1.00 52.24 207 HIS B N 1
ATOM 1210 C CA . HIS B 2 147 ? -58.846 -19.971 3.301 1.00 50.13 207 HIS B CA 1
ATOM 1211 C C . HIS B 2 147 ? -59.972 -19.342 4.119 1.00 48.52 207 HIS B C 1
ATOM 1212 O O . HIS B 2 147 ? -59.799 -18.294 4.752 1.00 50.65 207 HIS B O 1
ATOM 1219 N N . MET B 2 148 ? -61.120 -20.001 4.118 1.00 39.21 208 MET B N 1
ATOM 1220 C CA . MET B 2 148 ? -62.250 -19.577 4.912 1.00 38.71 208 MET B CA 1
ATOM 1221 C C . MET B 2 148 ? -63.247 -20.720 4.997 1.00 39.11 208 MET B C 1
ATOM 1222 O O . MET B 2 148 ? -63.513 -21.370 3.991 1.00 34.98 208 MET B O 1
ATOM 1227 N N . PRO B 2 149 ? -63.797 -20.973 6.196 1.00 37.52 209 PRO B N 1
ATOM 1228 C CA . PRO B 2 149 ? -64.892 -21.950 6.247 1.00 36.32 209 PRO B CA 1
ATOM 1229 C C . PRO B 2 149 ? -66.007 -21.559 5.274 1.00 37.28 209 PRO B C 1
ATOM 1230 O O . PRO B 2 149 ? -66.421 -20.385 5.234 1.00 35.26 209 PRO B O 1
ATOM 1234 N N . PHE B 2 150 ? -66.439 -22.542 4.483 1.00 32.01 210 PHE B N 1
ATOM 1235 C CA . PHE B 2 150 ? -67.478 -22.394 3.459 1.00 29.68 210 PHE B CA 1
ATOM 1236 C C . PHE B 2 150 ? -67.006 -21.646 2.215 1.00 28.26 210 PHE B C 1
ATOM 1237 O O . PHE B 2 150 ? -67.825 -21.240 1.390 1.00 28.03 210 PHE B O 1
ATOM 1245 N N . LYS B 2 151 ? -65.698 -21.498 2.053 1.00 26.36 211 LYS B N 1
ATOM 1246 C CA . LYS B 2 151 ? -65.161 -20.886 0.830 1.00 27.79 211 LYS B CA 1
ATOM 1247 C C . LYS B 2 151 ? -65.680 -21.580 -0.439 1.00 31.93 211 LYS B C 1
ATOM 1248 O O . LYS B 2 151 ? -66.126 -20.914 -1.375 1.00 24.28 211 LYS B O 1
ATOM 1254 N N . SER B 2 152 ? -65.639 -22.916 -0.455 1.00 23.19 212 SER B N 1
ATOM 1255 C CA . SER B 2 152 ? -66.180 -23.695 -1.584 1.00 28.45 212 SER B CA 1
ATOM 1256 C C . SER B 2 152 ? -67.682 -23.531 -1.733 1.00 24.57 212 SER B C 1
ATOM 1257 O O . SER B 2 152 ? -68.198 -23.396 -2.847 1.00 26.77 212 SER B O 1
ATOM 1260 N N . LYS B 2 153 ? -68.372 -23.528 -0.598 1.00 26.63 213 LYS B N 1
ATOM 1261 C CA . LYS B 2 153 ? -69.813 -23.328 -0.542 1.00 28.80 213 LYS B CA 1
ATOM 1262 C C . LYS B 2 153 ? -70.220 -22.007 -1.172 1.00 28.61 213 LYS B C 1
ATOM 1263 O O . LYS B 2 153 ? -71.220 -21.919 -1.902 1.00 29.16 213 LYS B O 1
ATOM 1269 N N . LEU B 2 154 ? -69.446 -20.971 -0.869 1.00 25.45 214 LEU B N 1
ATOM 1270 C CA . LEU B 2 154 ? -69.676 -19.646 -1.434 1.00 24.58 214 LEU B CA 1
ATOM 1271 C C . LEU B 2 154 ? -69.640 -19.671 -2.963 1.00 26.32 214 LEU B C 1
ATOM 1272 O O . LEU B 2 154 ? -70.505 -19.106 -3.625 1.00 25.23 214 LEU B O 1
ATOM 1277 N N . LEU B 2 155 ? -68.629 -20.318 -3.528 1.00 24.11 215 LEU B N 1
ATOM 1278 C CA . LEU B 2 155 ? -68.531 -20.365 -4.977 1.00 24.98 215 LEU B CA 1
ATOM 1279 C C . LEU B 2 155 ? -69.714 -21.144 -5.566 1.00 27.53 215 LEU B C 1
ATOM 1280 O O . LEU B 2 155 ? -70.286 -20.731 -6.566 1.00 27.71 215 LEU B O 1
ATOM 1285 N N . MET B 2 156 ? -70.127 -22.234 -4.924 1.00 30.22 216 MET B N 1
ATOM 1286 C CA . MET B 2 156 ? -71.263 -23.003 -5.450 1.00 28.68 216 MET B CA 1
ATOM 1287 C C . MET B 2 156 ? -72.539 -22.165 -5.428 1.00 32.98 216 MET B C 1
ATOM 1288 O O . MET B 2 156 ? -73.323 -22.192 -6.380 1.00 31.13 216 MET B O 1
ATOM 1293 N N . ILE B 2 157 ? -72.741 -21.428 -4.336 1.00 30.48 217 ILE B N 1
ATOM 1294 C CA . ILE B 2 157 ? -73.862 -20.490 -4.211 1.00 29.31 217 ILE B CA 1
ATOM 1295 C C . ILE B 2 157 ? -73.898 -19.477 -5.355 1.00 29.40 217 ILE B C 1
ATOM 1296 O O . ILE B 2 157 ? -74.958 -19.193 -5.897 1.00 33.05 217 ILE B O 1
ATOM 1301 N N . ILE B 2 158 ? -72.734 -18.936 -5.714 1.00 31.01 218 ILE B N 1
ATOM 1302 C CA . ILE B 2 158 ? -72.610 -18.036 -6.866 1.00 33.48 218 ILE B CA 1
ATOM 1303 C C . ILE B 2 158 ? -73.014 -18.731 -8.170 1.00 39.04 218 ILE B C 1
ATOM 1304 O O . ILE B 2 158 ? -73.906 -18.274 -8.890 1.00 35.03 218 ILE B O 1
ATOM 1309 N N . SER B 2 159 ? -72.326 -19.836 -8.456 1.00 31.36 219 SER B N 1
ATOM 1310 C CA . SER B 2 159 ? -72.518 -20.620 -9.676 1.00 35.85 219 SER B CA 1
ATOM 1311 C C . SER B 2 159 ? -73.979 -20.985 -9.886 1.00 33.29 219 SER B C 1
ATOM 1312 O O . SER B 2 159 ? -74.451 -21.096 -11.018 1.00 40.18 219 SER B O 1
ATOM 1315 N N . GLN B 2 160 ? -74.692 -21.149 -8.782 1.00 33.33 220 GLN B N 1
ATOM 1316 C CA . GLN B 2 160 ? -76.111 -21.442 -8.828 1.00 35.80 220 GLN B CA 1
ATOM 1317 C C . GLN B 2 160 ? -76.985 -20.201 -8.688 1.00 40.83 220 GLN B C 1
ATOM 1318 O O . GLN B 2 160 ? -78.192 -20.310 -8.457 1.00 41.03 220 GLN B O 1
ATOM 1324 N N . LYS B 2 161 ? -76.360 -19.035 -8.807 1.00 34.11 221 LYS B N 1
ATOM 1325 C CA . LYS B 2 161 ? -77.079 -17.763 -8.835 1.00 41.63 221 LYS B CA 1
ATOM 1326 C C . LYS B 2 161 ? -78.010 -17.585 -7.639 1.00 38.03 221 LYS B C 1
ATOM 1327 O O . LYS B 2 161 ? -79.038 -16.931 -7.733 1.00 45.13 221 LYS B O 1
ATOM 1333 N N . ASP B 2 162 ? -77.632 -18.161 -6.505 1.00 35.28 222 ASP B N 1
ATOM 1334 C CA . ASP B 2 162 ? -78.515 -18.203 -5.348 1.00 34.87 222 ASP B CA 1
ATOM 1335 C C . ASP B 2 162 ? -78.375 -16.954 -4.465 1.00 41.62 222 ASP B C 1
ATOM 1336 O O . ASP B 2 162 ? -78.036 -17.057 -3.281 1.00 37.91 222 ASP B O 1
ATOM 1341 N N . THR B 2 163 ? -78.642 -15.788 -5.052 1.00 43.00 223 THR B N 1
ATOM 1342 C CA . THR B 2 163 ? -78.479 -14.495 -4.373 1.00 42.88 223 THR B CA 1
ATOM 1343 C C . THR B 2 163 ? -79.018 -14.471 -2.937 1.00 42.74 223 THR B C 1
ATOM 1344 O O . THR B 2 163 ? -78.370 -13.937 -2.029 1.00 41.25 223 THR B O 1
ATOM 1348 N N . PHE B 2 164 ? -80.170 -15.090 -2.709 1.00 42.32 224 PHE B N 1
ATOM 1349 C CA . PHE B 2 164 ? -80.787 -15.005 -1.389 1.00 42.44 224 PHE B CA 1
ATOM 1350 C C . PHE B 2 164 ? -80.582 -16.213 -0.491 1.00 42.34 224 PHE B C 1
ATOM 1351 O O . PHE B 2 164 ? -81.366 -16.409 0.440 1.00 44.58 224 PHE B O 1
ATOM 1359 N N . HIS B 2 165 ? -79.539 -17.008 -0.746 1.00 39.68 225 HIS B N 1
ATOM 1360 C CA . HIS B 2 165 ? -79.188 -18.118 0.150 1.00 40.56 225 HIS B CA 1
ATOM 1361 C C . HIS B 2 165 ? -79.033 -17.630 1.585 1.00 41.28 225 HIS B C 1
ATOM 1362 O O . HIS B 2 165 ? -78.639 -16.486 1.826 1.00 40.61 225 HIS B O 1
ATOM 1369 N N . SER B 2 166 ? -79.332 -18.521 2.521 1.00 34.38 226 SER B N 1
ATOM 1370 C CA . SER B 2 166 ? -79.170 -18.300 3.948 1.00 37.86 226 SER B CA 1
ATOM 1371 C C . SER B 2 166 ? -77.782 -17.787 4.360 1.00 38.64 226 SER B C 1
ATOM 1372 O O . SER B 2 166 ? -77.659 -17.073 5.354 1.00 36.67 226 SER B O 1
ATOM 1375 N N . PHE B 2 167 ? -76.745 -18.171 3.616 1.00 34.11 227 PHE B N 1
ATOM 1376 C CA . PHE B 2 167 ? -75.370 -17.754 3.901 1.00 31.17 227 PHE B CA 1
ATOM 1377 C C . PHE B 2 167 ? -75.272 -16.225 3.847 1.00 33.45 227 PHE B C 1
ATOM 1378 O O . PHE B 2 167 ? -74.697 -15.601 4.745 1.00 31.66 227 PHE B O 1
ATOM 1386 N N . PHE B 2 168 ? -75.851 -15.643 2.792 1.00 31.20 228 PHE B N 1
ATOM 1387 C CA . PHE B 2 168 ? -75.864 -14.194 2.586 1.00 35.56 228 PHE B CA 1
ATOM 1388 C C . PHE B 2 168 ? -76.818 -13.456 3.533 1.00 36.92 228 PHE B C 1
ATOM 1389 O O . PHE B 2 168 ? -76.551 -12.320 3.924 1.00 33.39 228 PHE B O 1
ATOM 1397 N N . GLN B 2 169 ? -77.938 -14.091 3.870 1.00 36.99 229 GLN B N 1
ATOM 1398 C CA . GLN B 2 169 ? -78.849 -13.557 4.878 1.00 38.66 229 GLN B CA 1
ATOM 1399 C C . GLN B 2 169 ? -78.125 -13.384 6.191 1.00 38.95 229 GLN B C 1
ATOM 1400 O O . GLN B 2 169 ? -78.299 -12.385 6.893 1.00 39.33 229 GLN B O 1
ATOM 1406 N N . HIS B 2 170 ? -77.315 -14.382 6.527 1.00 34.11 230 HIS B N 1
ATOM 1407 C CA . HIS B 2 170 ? -76.606 -14.372 7.792 1.00 33.70 230 HIS B CA 1
ATOM 1408 C C . HIS B 2 170 ? -75.360 -13.477 7.770 1.00 36.25 230 HIS B C 1
ATOM 1409 O O . HIS B 2 170 ? -75.208 -12.609 8.629 1.00 35.49 230 HIS B O 1
ATOM 1416 N N . PHE B 2 171 ? -74.461 -13.701 6.813 1.00 31.85 231 PHE B N 1
ATOM 1417 C CA . PHE B 2 171 ? -73.271 -12.853 6.692 1.00 32.76 231 PHE B CA 1
ATOM 1418 C C . PHE B 2 171 ? -73.618 -11.638 5.838 1.00 28.69 231 PHE B C 1
ATOM 1419 O O . PHE B 2 171 ? -73.169 -11.498 4.700 1.00 30.14 231 PHE B O 1
ATOM 1427 N N . SER B 2 172 ? -74.454 -10.779 6.409 1.00 29.72 232 SER B N 1
ATOM 1428 C CA . SER B 2 172 ? -75.089 -9.692 5.681 1.00 34.45 232 SER B CA 1
ATOM 1429 C C . SER B 2 172 ? -74.212 -8.450 5.639 1.00 28.05 232 SER B C 1
ATOM 1430 O O . SER B 2 172 ? -73.170 -8.388 6.295 1.00 31.52 232 SER B O 1
ATOM 1433 N N . TYR B 2 173 ? -74.653 -7.464 4.868 1.00 32.86 233 TYR B N 1
ATOM 1434 C CA . TYR B 2 173 ? -73.994 -6.168 4.811 1.00 35.33 233 TYR B CA 1
ATOM 1435 C C . TYR B 2 173 ? -73.947 -5.534 6.206 1.00 33.46 233 TYR B C 1
ATOM 1436 O O . TYR B 2 173 ? -72.897 -5.072 6.658 1.00 32.37 233 TYR B O 1
ATOM 1445 N N . ASN B 2 174 ? -75.089 -5.541 6.891 1.00 39.17 234 ASN B N 1
ATOM 1446 C CA . ASN B 2 174 ? -75.187 -5.010 8.250 1.00 35.41 234 ASN B CA 1
ATOM 1447 C C . ASN B 2 174 ? -74.276 -5.730 9.225 1.00 37.20 234 ASN B C 1
ATOM 1448 O O . ASN B 2 174 ? -73.709 -5.106 10.125 1.00 35.18 234 ASN B O 1
ATOM 1453 N N . HIS B 2 175 ? -74.123 -7.041 9.051 1.00 31.98 235 HIS B N 1
ATOM 1454 C CA . HIS B 2 175 ? -73.206 -7.792 9.902 1.00 28.64 235 HIS B CA 1
ATOM 1455 C C . HIS B 2 175 ? -71.756 -7.359 9.665 1.00 30.46 235 HIS B C 1
ATOM 1456 O O . HIS B 2 175 ? -70.989 -7.183 10.615 1.00 32.12 235 HIS B O 1
ATOM 1463 N N . MET B 2 176 ? -71.384 -7.211 8.396 1.00 28.53 236 MET B N 1
ATOM 1464 C CA . MET B 2 176 ? -70.073 -6.670 8.027 1.00 30.78 236 MET B CA 1
ATOM 1465 C C . MET B 2 176 ? -69.857 -5.300 8.682 1.00 29.33 236 MET B C 1
ATOM 1466 O O . MET B 2 176 ? -68.822 -5.041 9.279 1.00 28.81 236 MET B O 1
ATOM 1471 N N . MET B 2 177 ? -70.859 -4.438 8.548 1.00 32.16 237 MET B N 1
ATOM 1472 C CA . MET B 2 177 ? -70.793 -3.075 9.071 1.00 35.99 237 MET B CA 1
ATOM 1473 C C . MET B 2 177 ? -70.594 -3.029 10.589 1.00 35.76 237 MET B C 1
ATOM 1474 O O . MET B 2 177 ? -69.790 -2.239 11.089 1.00 35.20 237 MET B O 1
ATOM 1479 N N . GLU B 2 178 ? -71.297 -3.891 11.318 1.00 35.46 238 GLU B N 1
ATOM 1480 C CA . GLU B 2 178 ? -71.129 -3.947 12.769 1.00 38.38 238 GLU B CA 1
ATOM 1481 C C . GLU B 2 178 ? -69.708 -4.333 13.161 1.00 36.10 238 GLU B C 1
ATOM 1482 O O . GLU B 2 178 ? -69.145 -3.750 14.083 1.00 33.69 238 GLU B O 1
ATOM 1488 N N . LYS B 2 179 ? -69.105 -5.287 12.458 1.00 32.98 239 LYS B N 1
ATOM 1489 C CA . LYS B 2 179 ? -67.721 -5.664 12.761 1.00 28.52 239 LYS B CA 1
ATOM 1490 C C . LYS B 2 179 ? -66.731 -4.549 12.432 1.00 33.39 239 LYS B C 1
ATOM 1491 O O . LYS B 2 179 ? -65.728 -4.360 13.130 1.00 30.83 239 LYS B O 1
ATOM 1497 N N . ILE B 2 180 ? -66.995 -3.835 11.343 1.00 31.14 240 ILE B N 1
ATOM 1498 C CA . ILE B 2 180 ? -66.110 -2.750 10.932 1.00 33.94 240 ILE B CA 1
ATOM 1499 C C . ILE B 2 180 ? -66.261 -1.576 11.908 1.00 30.63 240 ILE B C 1
ATOM 1500 O O . ILE B 2 180 ? -65.263 -1.034 12.383 1.00 32.89 240 ILE B O 1
ATOM 1505 N N . LYS B 2 181 ? -67.503 -1.215 12.222 1.00 31.89 241 LYS B N 1
ATOM 1506 C CA . LYS B 2 181 ? -67.783 -0.186 13.239 1.00 36.40 241 LYS B CA 1
ATOM 1507 C C . LYS B 2 181 ? -67.052 -0.496 14.549 1.00 37.44 241 LYS B C 1
ATOM 1508 O O . LYS B 2 181 ? -66.535 0.400 15.220 1.00 41.47 241 LYS B O 1
ATOM 1514 N N . SER B 2 182 ? -66.991 -1.771 14.903 1.00 37.34 242 SER B N 1
ATOM 1515 C CA . SER B 2 182 ? -66.259 -2.170 16.094 1.00 37.70 242 SER B CA 1
ATOM 1516 C C . SER B 2 182 ? -64.775 -1.830 15.971 1.00 40.77 242 SER B C 1
ATOM 1517 O O . SER B 2 182 ? -64.155 -1.373 16.933 1.00 39.29 242 SER B O 1
ATOM 1520 N N . TYR B 2 183 ? -64.200 -2.033 14.789 1.00 39.15 243 TYR B N 1
ATOM 1521 C CA . TYR B 2 183 ? -62.807 -1.643 14.562 1.00 35.58 243 TYR B CA 1
ATOM 1522 C C . TYR B 2 183 ? -62.631 -0.113 14.546 1.00 37.10 243 TYR B C 1
ATOM 1523 O O . TYR B 2 183 ? -61.622 0.413 15.021 1.00 36.30 243 TYR B O 1
ATOM 1532 N N . VAL B 2 184 ? -63.604 0.583 13.964 1.00 36.39 244 VAL B N 1
ATOM 1533 C CA . VAL B 2 184 ? -63.621 2.047 13.932 1.00 34.05 244 VAL B CA 1
ATOM 1534 C C . VAL B 2 184 ? -63.553 2.631 15.353 1.00 41.43 244 VAL B C 1
ATOM 1535 O O . VAL B 2 184 ? -62.829 3.598 15.599 1.00 37.50 244 VAL B O 1
ATOM 1539 N N . ASN B 2 185 ? -64.299 2.033 16.283 1.00 39.18 245 ASN B N 1
ATOM 1540 C CA . ASN B 2 185 ? -64.241 2.429 17.691 1.00 42.70 245 ASN B CA 1
ATOM 1541 C C . ASN B 2 185 ? -62.816 2.381 18.240 1.00 44.35 245 ASN B C 1
ATOM 1542 O O . ASN B 2 185 ? -62.402 3.279 18.978 1.00 44.20 245 ASN B O 1
ATOM 1547 N N . TYR B 2 186 ? -62.056 1.358 17.853 1.00 41.56 246 TYR B N 1
ATOM 1548 C CA . TYR B 2 186 ? -60.648 1.279 18.234 1.00 43.50 246 TYR B CA 1
ATOM 1549 C C . TYR B 2 186 ? -59.814 2.437 17.690 1.00 43.70 246 TYR B C 1
ATOM 1550 O O . TYR B 2 186 ? -58.987 3.009 18.413 1.00 38.82 246 TYR B O 1
ATOM 1559 N N . VAL B 2 187 ? -59.998 2.758 16.410 1.00 39.53 247 VAL B N 1
ATOM 1560 C CA . VAL B 2 187 ? -59.260 3.863 15.804 1.00 41.55 247 VAL B CA 1
ATOM 1561 C C . VAL B 2 187 ? -59.601 5.164 16.530 1.00 35.52 247 VAL B C 1
ATOM 1562 O O . VAL B 2 187 ? -58.729 5.993 16.779 1.00 39.51 247 VAL B O 1
ATOM 1566 N N . LEU B 2 188 ? -60.870 5.314 16.892 1.00 36.72 248 LEU B N 1
ATOM 1567 C CA . LEU B 2 188 ? -61.325 6.484 17.634 1.00 45.33 248 LEU B CA 1
ATOM 1568 C C . LEU B 2 188 ? -60.598 6.623 18.973 1.00 45.73 248 LEU B C 1
ATOM 1569 O O . LEU B 2 188 ? -60.164 7.721 19.329 1.00 44.41 248 LEU B O 1
ATOM 1574 N N . SER B 2 189 ? -60.444 5.511 19.696 1.00 46.54 249 SER B N 1
ATOM 1575 C CA . SER B 2 189 ? -59.712 5.504 20.969 1.00 46.93 249 SER B CA 1
ATOM 1576 C C . SER B 2 189 ? -58.237 5.826 20.775 1.00 47.42 249 SER B C 1
ATOM 1577 O O . SER B 2 189 ? -57.637 6.533 21.584 1.00 52.04 249 SER B O 1
ATOM 1580 N N . GLU B 2 190 ? -57.652 5.297 19.709 1.00 43.51 250 GLU B N 1
ATOM 1581 C CA . GLU B 2 190 ? -56.241 5.537 19.426 1.00 49.38 250 GLU B CA 1
ATOM 1582 C C . GLU B 2 190 ? -55.956 6.992 19.060 1.00 47.80 250 GLU B C 1
ATOM 1583 O O . GLU B 2 190 ? -55.007 7.592 19.562 1.00 53.92 250 GLU B O 1
ATOM 1589 N N . LYS B 2 191 ? -56.779 7.553 18.181 1.00 44.43 251 LYS B N 1
ATOM 1590 C CA . LYS B 2 191 ? -56.490 8.858 17.596 1.00 47.73 251 LYS B CA 1
ATOM 1591 C C . LYS B 2 191 ? -57.102 10.054 18.326 1.00 45.41 251 LYS B C 1
ATOM 1592 O O . LYS B 2 191 ? -56.818 11.197 17.965 1.00 42.12 251 LYS B O 1
ATOM 1598 N N . SER B 2 192 ? -57.933 9.810 19.340 1.00 43.85 252 SER B N 1
ATOM 1599 C CA . SER B 2 192 ? -58.586 10.914 20.048 1.00 48.43 252 SER B CA 1
ATOM 1600 C C . SER B 2 192 ? -57.572 11.753 20.841 1.00 44.98 252 SER B C 1
ATOM 1601 O O . SER B 2 192 ? -57.893 12.840 21.322 1.00 46.41 252 SER B O 1
ATOM 1604 N N . SER B 2 193 ? -56.348 11.243 20.948 1.00 42.84 253 SER B N 1
ATOM 1605 C CA . SER B 2 193 ? -55.279 11.913 21.671 1.00 40.10 253 SER B CA 1
ATOM 1606 C C . SER B 2 193 ? -54.377 12.735 20.755 1.00 38.91 253 SER B C 1
ATOM 1607 O O . SER B 2 193 ? -53.397 13.316 21.214 1.00 39.93 253 SER B O 1
ATOM 1610 N N . THR B 2 194 ? -54.698 12.780 19.462 1.00 39.23 254 THR B N 1
ATOM 1611 C CA . THR B 2 194 ? -53.921 13.582 18.519 1.00 33.86 254 THR B CA 1
ATOM 1612 C C . THR B 2 194 ? -54.167 15.084 18.753 1.00 32.97 254 THR B C 1
ATOM 1613 O O . THR B 2 194 ? -55.150 15.480 19.389 1.00 31.62 254 THR B O 1
ATOM 1617 N N . PHE B 2 195 ? -53.267 15.902 18.223 1.00 33.35 255 PHE B N 1
ATOM 1618 C CA . PHE B 2 195 ? -53.106 17.283 18.675 1.00 33.11 255 PHE B CA 1
ATOM 1619 C C . PHE B 2 195 ? -54.394 18.111 18.619 1.00 33.92 255 PHE B C 1
ATOM 1620 O O . PHE B 2 195 ? -54.865 18.596 19.649 1.00 33.61 255 PHE B O 1
ATOM 1628 N N . LEU B 2 196 ? -54.974 18.237 17.428 1.00 28.84 256 LEU B N 1
ATOM 1629 C CA . LEU B 2 196 ? -56.104 19.140 17.214 1.00 29.77 256 LEU B CA 1
ATOM 1630 C C . LEU B 2 196 ? -57.339 18.761 18.039 1.00 34.26 256 LEU B C 1
ATOM 1631 O O . LEU B 2 196 ? -57.944 19.613 18.703 1.00 33.76 256 LEU B O 1
ATOM 1636 N N . MET B 2 197 ? -57.699 17.481 18.024 1.00 29.39 257 MET B N 1
ATOM 1637 C CA . MET B 2 197 ? -58.847 17.009 18.792 1.00 30.06 257 MET B CA 1
ATOM 1638 C C . MET B 2 197 ? -58.609 17.164 20.283 1.00 32.41 257 MET B C 1
ATOM 1639 O O . MET B 2 197 ? -59.517 17.530 21.028 1.00 33.47 257 MET B O 1
ATOM 1644 N N . LYS B 2 198 ? -57.387 16.892 20.726 1.00 31.44 258 LYS B N 1
ATOM 1645 C CA . LYS B 2 198 ? -57.085 17.018 22.150 1.00 35.93 258 LYS B CA 1
ATOM 1646 C C . LYS B 2 198 ? -57.150 18.480 22.597 1.00 33.74 258 LYS B C 1
ATOM 1647 O O . LYS B 2 198 ? -57.733 18.791 23.639 1.00 33.12 258 LYS B O 1
ATOM 1653 N N . ALA B 2 199 ? -56.555 19.369 21.805 1.00 30.95 259 ALA B N 1
ATOM 1654 C CA . ALA B 2 199 ? -56.610 20.799 22.093 1.00 35.90 259 ALA B CA 1
ATOM 1655 C C . ALA B 2 199 ? -58.057 21.292 22.160 1.00 36.75 259 ALA B C 1
ATOM 1656 O O . ALA B 2 199 ? -58.420 22.044 23.071 1.00 36.73 259 ALA B O 1
ATOM 1658 N N . ALA B 2 200 ? -58.890 20.845 21.217 1.00 33.80 260 ALA B N 1
ATOM 1659 C CA . ALA B 2 200 ? -60.286 21.282 21.160 1.00 30.77 260 ALA B CA 1
ATOM 1660 C C . ALA B 2 200 ? -61.118 20.700 22.294 1.00 34.14 260 ALA B C 1
ATOM 1661 O O . ALA B 2 200 ? -61.989 21.376 22.841 1.00 33.32 260 ALA B O 1
ATOM 1663 N N . ALA B 2 201 ? -60.877 19.437 22.630 1.00 36.38 261 ALA B N 1
ATOM 1664 C CA . ALA B 2 201 ? -61.546 18.825 23.779 1.00 37.78 261 ALA B CA 1
ATOM 1665 C C . ALA B 2 201 ? -61.225 19.599 25.066 1.00 38.51 261 ALA B C 1
ATOM 1666 O O . ALA B 2 201 ? -62.084 19.764 25.933 1.00 44.85 261 ALA B O 1
ATOM 1668 N N . LYS B 2 202 ? -59.989 20.075 25.179 1.00 39.57 262 LYS B N 1
ATOM 1669 C CA . LYS B 2 202 ? -59.572 20.841 26.355 1.00 46.86 262 LYS B CA 1
ATOM 1670 C C . LYS B 2 202 ? -60.299 22.181 26.467 1.00 45.81 262 LYS B C 1
ATOM 1671 O O . LYS B 2 202 ? -60.774 22.545 27.542 1.00 47.42 262 LYS B O 1
ATOM 1677 N N . VAL B 2 203 ? -60.368 22.913 25.359 1.00 40.54 263 VAL B N 1
ATOM 1678 C CA . VAL B 2 203 ? -61.119 24.162 25.317 1.00 42.23 263 VAL B CA 1
ATOM 1679 C C . VAL B 2 203 ? -62.526 23.981 25.877 1.00 40.69 263 VAL B C 1
ATOM 1680 O O . VAL B 2 203 ? -63.016 24.819 26.627 1.00 44.69 263 VAL B O 1
ATOM 1684 N N . VAL B 2 204 ? -63.166 22.872 25.532 1.00 38.46 264 VAL B N 1
ATOM 1685 C CA . VAL B 2 204 ? -64.579 22.701 25.852 1.00 41.08 264 VAL B CA 1
ATOM 1686 C C . VAL B 2 204 ? -64.882 21.808 27.063 1.00 46.99 264 VAL B C 1
ATOM 1687 O O . VAL B 2 204 ? -66.050 21.581 27.380 1.00 45.03 264 VAL B O 1
ATOM 1691 N N . GLU B 2 205 ? -63.855 21.294 27.734 1.00 48.14 265 GLU B N 1
ATOM 1692 C CA . GLU B 2 205 ? -64.089 20.336 28.824 1.00 52.10 265 GLU B CA 1
ATOM 1693 C C . GLU B 2 205 ? -64.781 20.980 30.026 1.00 53.73 265 GLU B C 1
ATOM 1694 O O . GLU B 2 205 ? -64.619 22.178 30.282 1.00 51.42 265 GLU B O 1
ATOM 1700 N N . LYS C 1 3 ? -75.826 27.067 -3.567 1.00 54.55 644 LYS C N 1
ATOM 1701 C CA . LYS C 1 3 ? -75.214 28.390 -3.553 1.00 55.65 644 LYS C CA 1
ATOM 1702 C C . LYS C 1 3 ? -73.735 28.339 -3.943 1.00 56.39 644 LYS C C 1
ATOM 1703 O O . LYS C 1 3 ? -72.970 27.498 -3.453 1.00 53.01 644 LYS C O 1
ATOM 1709 N N . ILE C 1 4 ? -73.341 29.252 -4.829 1.00 54.74 645 ILE C N 1
ATOM 1710 C CA . ILE C 1 4 ? -71.954 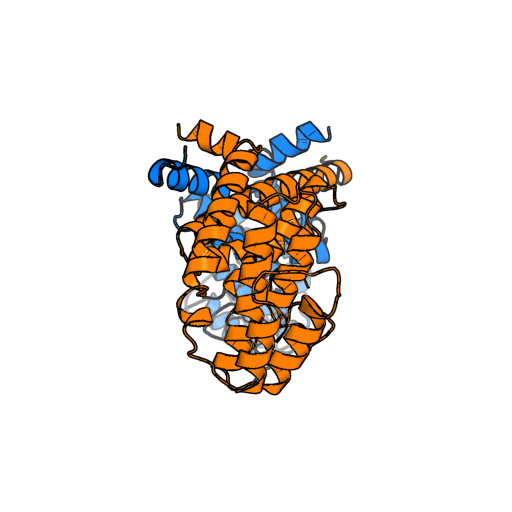29.364 -5.266 1.00 44.87 645 ILE C CA 1
ATOM 1711 C C . ILE C 1 4 ? -71.073 29.938 -4.152 1.00 44.49 645 ILE C C 1
ATOM 1712 O O . ILE C 1 4 ? -71.250 31.081 -3.709 1.00 41.31 645 ILE C O 1
ATOM 1717 N N . LEU C 1 5 ? -70.114 29.144 -3.698 1.00 38.74 646 LEU C N 1
ATOM 1718 C CA . LEU C 1 5 ? -69.306 29.560 -2.567 1.00 34.11 646 LEU C CA 1
ATOM 1719 C C . LEU C 1 5 ? -67.984 30.220 -2.988 1.00 34.60 646 LEU C C 1
ATOM 1720 O O . LEU C 1 5 ? -67.910 31.442 -3.081 1.00 28.89 646 LEU C O 1
ATOM 1725 N N . LEU C 1 6 ? -66.948 29.412 -3.230 1.00 31.99 647 LEU C N 1
ATOM 1726 C CA . LEU C 1 6 ? -65.633 29.926 -3.621 1.00 29.46 647 LEU C CA 1
ATOM 1727 C C . LEU C 1 6 ? -65.295 29.630 -5.079 1.00 33.69 647 LEU C C 1
ATOM 1728 O O . LEU C 1 6 ? -64.535 30.374 -5.700 1.00 31.66 647 LEU C O 1
ATOM 1733 N N . THR C 1 7 ? -65.846 28.550 -5.632 1.00 34.85 648 THR C N 1
ATOM 1734 C CA . THR C 1 7 ? -65.571 28.209 -7.034 1.00 35.59 648 THR C CA 1
ATOM 1735 C C . THR C 1 7 ? -66.782 28.513 -7.919 1.00 35.41 648 THR C C 1
ATOM 1736 O O . THR C 1 7 ? -67.910 28.178 -7.569 1.00 41.20 648 THR C O 1
ATOM 1740 N N . PRO C 1 8 ? -66.540 29.155 -9.072 1.00 29.62 649 PRO C N 1
ATOM 1741 C CA . PRO C 1 8 ? -67.529 29.643 -10.043 1.00 32.90 649 PRO C CA 1
ATOM 1742 C C . PRO C 1 8 ? -67.983 28.619 -11.104 1.00 39.06 649 PRO C C 1
ATOM 1743 O O . PRO C 1 8 ? -67.329 27.587 -11.251 1.00 36.39 649 PRO C O 1
ATOM 1747 N N . ARG C 1 9 ? -69.069 28.929 -11.824 1.00 37.27 650 ARG C N 1
ATOM 1748 C CA . ARG C 1 9 ? -69.501 28.194 -13.020 1.00 40.81 650 ARG C CA 1
ATOM 1749 C C . ARG C 1 9 ? -69.073 28.937 -14.294 1.00 45.54 650 ARG C C 1
ATOM 1750 O O . ARG C 1 9 ? -68.494 30.027 -14.214 1.00 36.25 650 ARG C O 1
ATOM 1758 N N . ARG C 1 10 ? -69.353 28.346 -15.460 1.00 45.63 651 ARG C N 1
ATOM 1759 C CA . ARG C 1 10 ? -68.960 28.920 -16.755 1.00 47.34 651 ARG C CA 1
ATOM 1760 C C . ARG C 1 10 ? -70.137 29.557 -17.503 1.00 46.27 651 ARG C C 1
ATOM 1761 O O . ARG C 1 10 ? -71.098 28.861 -17.826 1.00 44.09 651 ARG C O 1
ATOM 1769 N N . ARG C 1 11 ? -70.059 30.858 -17.799 1.00 43.63 652 ARG C N 1
ATOM 1770 C CA . ARG C 1 11 ? -71.143 31.546 -18.523 1.00 44.91 652 ARG C CA 1
ATOM 1771 C C . ARG C 1 11 ? -71.265 31.038 -19.964 1.00 50.09 652 ARG C C 1
ATOM 1772 O O . ARG C 1 11 ? -72.374 30.957 -20.530 1.00 43.17 652 ARG C O 1
ATOM 1780 N N . GLN C 1 12 ? -70.126 30.667 -20.547 1.00 50.43 653 GLN C N 1
ATOM 1781 C CA . GLN C 1 12 ? -70.104 30.155 -21.915 1.00 51.85 653 GLN C CA 1
ATOM 1782 C C . GLN C 1 12 ? -70.341 28.649 -22.025 1.00 54.13 653 GLN C C 1
ATOM 1783 O O . GLN C 1 12 ? -69.507 27.925 -22.566 1.00 60.10 653 GLN C O 1
ATOM 1789 N N . ARG C 1 13 ? -71.492 28.180 -21.548 1.00 53.49 654 ARG C N 1
ATOM 1790 C CA . ARG C 1 13 ? -71.809 26.745 -21.573 1.00 52.67 654 ARG C CA 1
ATOM 1791 C C . ARG C 1 13 ? -73.106 26.493 -22.353 1.00 53.17 654 ARG C C 1
ATOM 1792 O O . ARG C 1 13 ? -73.449 27.274 -23.245 1.00 55.66 654 ARG C O 1
ATOM 1800 N N . LEU C 1 14 ? -73.824 25.429 -21.964 1.00 56.02 655 LEU C N 1
ATOM 1801 C CA . LEU C 1 14 ? -75.092 24.950 -22.558 1.00 47.93 655 LEU C CA 1
ATOM 1802 C C . LEU C 1 14 ? -75.587 25.760 -23.751 1.00 41.91 655 LEU C C 1
ATOM 1803 O O . LEU C 1 14 ? -75.533 25.299 -24.885 1.00 54.05 655 LEU C O 1
ATOM 1808 N N . SER D 2 1 ? -65.534 9.365 26.622 1.00 71.45 61 SER A N 1
ATOM 1809 C CA . SER D 2 1 ? -65.005 10.510 25.882 1.00 72.08 61 SER A CA 1
ATOM 1810 C C . SER D 2 1 ? -65.892 10.855 24.688 1.00 72.64 61 SER A C 1
ATOM 1811 O O . SER D 2 1 ? -65.960 12.012 24.259 1.00 70.67 61 SER A O 1
ATOM 1814 N N . GLU D 2 2 ? -66.578 9.842 24.165 1.00 69.64 62 GLU A N 1
ATOM 1815 C CA . GLU D 2 2 ? -67.389 9.997 22.964 1.00 64.34 62 GLU A CA 1
ATOM 1816 C C . GLU D 2 2 ? -68.777 10.569 23.244 1.00 64.89 62 GLU A C 1
ATOM 1817 O O . GLU D 2 2 ? -69.713 10.339 22.471 1.00 64.51 62 GLU A O 1
ATOM 1823 N N . ASP D 2 3 ? -68.909 11.310 24.344 1.00 61.65 63 ASP A N 1
ATOM 1824 C CA . ASP D 2 3 ? -70.130 12.068 24.608 1.00 56.74 63 ASP A CA 1
ATOM 1825 C C . ASP D 2 3 ? -70.447 12.979 23.416 1.00 54.08 63 ASP A C 1
ATOM 1826 O O . ASP D 2 3 ? -69.663 13.871 23.085 1.00 49.49 63 ASP A O 1
ATOM 1831 N N . ALA D 2 4 ? -71.586 12.734 22.774 1.00 46.51 64 ALA A N 1
ATOM 1832 C CA . ALA D 2 4 ? -71.952 13.424 21.541 1.00 50.78 64 ALA A CA 1
ATOM 1833 C C . ALA D 2 4 ? -71.895 14.948 21.685 1.00 50.69 64 ALA A C 1
ATOM 1834 O O . ALA D 2 4 ? -71.377 15.640 20.808 1.00 46.11 64 ALA A O 1
ATOM 1836 N N . GLY D 2 5 ? -72.420 15.456 22.797 1.00 52.02 65 GLY A N 1
ATOM 1837 C CA . GLY D 2 5 ? -72.394 16.880 23.084 1.00 48.60 65 GLY A CA 1
ATOM 1838 C C . GLY D 2 5 ? -70.998 17.469 23.088 1.00 47.28 65 GLY A C 1
ATOM 1839 O O . GLY D 2 5 ? -70.709 18.381 22.317 1.00 43.18 65 GLY A O 1
ATOM 1840 N N . LEU D 2 6 ? -70.135 16.946 23.956 1.00 46.05 66 LEU A N 1
ATOM 1841 C CA . LEU D 2 6 ? -68.752 17.398 24.055 1.00 46.02 66 LEU A CA 1
ATOM 1842 C C . LEU D 2 6 ? -68.002 17.270 22.733 1.00 45.15 66 LEU A C 1
ATOM 1843 O O . LEU D 2 6 ? -67.146 18.100 22.425 1.00 44.22 66 LEU A O 1
ATOM 1848 N N . VAL D 2 7 ? -68.309 16.224 21.964 1.00 44.52 67 VAL A N 1
ATOM 1849 C CA . VAL D 2 7 ? -67.697 16.036 20.649 1.00 44.13 67 VAL A CA 1
ATOM 1850 C C . VAL D 2 7 ? -68.171 17.124 19.677 1.00 41.77 67 VAL A C 1
ATOM 1851 O O . VAL D 2 7 ? -67.367 17.726 18.964 1.00 36.58 67 VAL A O 1
ATOM 1855 N N . ALA D 2 8 ? -69.476 17.377 19.667 1.00 39.58 68 ALA A N 1
ATOM 1856 C CA . ALA D 2 8 ? -70.045 18.455 18.873 1.00 41.70 68 ALA A CA 1
ATOM 1857 C C . ALA D 2 8 ? -69.421 19.819 19.219 1.00 37.42 68 ALA A C 1
ATOM 1858 O O . ALA D 2 8 ? -69.103 20.598 18.321 1.00 34.33 68 ALA A O 1
ATOM 1860 N N . GLU D 2 9 ? -69.256 20.098 20.512 1.00 37.47 69 GLU A N 1
ATOM 1861 C CA . GLU D 2 9 ? -68.655 21.355 20.967 1.00 40.71 69 GLU A CA 1
ATOM 1862 C C . GLU D 2 9 ? -67.193 21.445 20.507 1.00 39.10 69 GLU A C 1
ATOM 1863 O O . GLU D 2 9 ? -66.744 22.499 20.047 1.00 34.26 69 GLU A O 1
ATOM 1869 N N . ALA D 2 10 ? -66.460 20.336 20.626 1.00 33.54 70 ALA A N 1
ATOM 1870 C CA . ALA D 2 10 ? -65.064 20.297 20.197 1.00 31.81 70 ALA A CA 1
ATOM 1871 C C . ALA D 2 10 ? -64.912 20.454 18.685 1.00 32.43 70 ALA A C 1
ATOM 1872 O O . ALA D 2 10 ? -63.959 21.077 18.221 1.00 30.69 70 ALA A O 1
ATOM 1874 N N . GLU D 2 11 ? -65.828 19.885 17.913 1.00 31.30 71 GLU A N 1
ATOM 1875 C CA . GLU D 2 11 ? -65.673 19.910 16.461 1.00 33.83 71 GLU A CA 1
ATOM 1876 C C . GLU D 2 11 ? -65.975 21.307 15.921 1.00 32.37 71 GLU A C 1
ATOM 1877 O O . GLU D 2 11 ? -65.380 21.732 14.945 1.00 32.10 71 GLU A O 1
ATOM 1883 N N . ALA D 2 12 ? -66.880 22.028 16.569 1.00 30.01 72 ALA A N 1
ATOM 1884 C CA . ALA D 2 12 ? -67.120 23.413 16.203 1.00 31.55 72 ALA A CA 1
ATOM 1885 C C . ALA D 2 12 ? -65.861 24.241 16.428 1.00 31.92 72 ALA A C 1
ATOM 1886 O O . ALA D 2 12 ? -65.492 25.060 15.584 1.00 30.68 72 ALA A O 1
ATOM 1888 N N . VAL D 2 13 ? -65.203 24.023 17.566 1.00 30.39 73 VAL A N 1
ATOM 1889 C CA . VAL D 2 13 ? -63.978 24.753 17.893 1.00 31.07 73 VAL A CA 1
ATOM 1890 C C . VAL D 2 13 ? -62.863 24.427 16.888 1.00 30.81 73 VAL A C 1
ATOM 1891 O O . VAL D 2 13 ? -62.140 25.315 16.417 1.00 26.85 73 VAL A O 1
ATOM 1895 N N . ALA D 2 14 ? -62.731 23.153 16.542 1.00 24.82 74 ALA A N 1
ATOM 1896 C CA . ALA D 2 14 ? -61.660 22.751 15.640 1.00 27.95 74 ALA A CA 1
ATOM 1897 C C . ALA D 2 14 ? -61.905 23.264 14.225 1.00 24.38 74 ALA A C 1
ATOM 1898 O O . ALA D 2 14 ? -60.971 23.610 13.517 1.00 26.60 74 ALA A O 1
ATOM 1900 N N . ALA D 2 15 ? -63.168 23.331 13.819 1.00 26.78 75 ALA A N 1
ATOM 1901 C CA . ALA D 2 15 ? -63.492 23.814 12.488 1.00 27.83 75 ALA A CA 1
ATOM 1902 C C . ALA D 2 15 ? -63.186 25.317 12.369 1.00 28.32 75 ALA A C 1
ATOM 1903 O O . ALA D 2 15 ? -62.766 25.789 11.312 1.00 25.00 75 ALA A O 1
ATOM 1905 N N . GLY D 2 16 ? -63.405 26.066 13.448 1.00 24.56 76 GLY A N 1
ATOM 1906 C CA . GLY D 2 16 ? -63.046 27.479 13.468 1.00 27.62 76 GLY A CA 1
ATOM 1907 C C . GLY D 2 16 ? -61.543 27.680 13.297 1.00 23.97 76 GLY A C 1
ATOM 1908 O O . GLY D 2 16 ? -61.095 28.515 12.522 1.00 22.30 76 GLY A O 1
ATOM 1909 N N . TRP D 2 17 ? -60.759 26.880 14.010 1.00 26.54 77 TRP A N 1
ATOM 1910 C CA . TRP D 2 17 ? -59.310 26.904 13.873 1.00 25.39 77 TRP A CA 1
ATOM 1911 C C . TRP D 2 17 ? -58.859 26.600 12.445 1.00 22.34 77 TRP A C 1
ATOM 1912 O O . TRP D 2 17 ? -57.967 27.259 11.913 1.00 25.63 77 TRP A O 1
ATOM 1923 N N . MET D 2 18 ? -59.480 25.602 11.829 1.00 19.31 78 MET A N 1
ATOM 1924 C CA . MET D 2 18 ? -59.126 25.213 10.465 1.00 24.48 78 MET A CA 1
ATOM 1925 C C . MET D 2 18 ? -59.487 26.304 9.465 1.00 22.12 78 MET A C 1
ATOM 1926 O O . MET D 2 18 ? -58.689 26.652 8.591 1.00 20.26 78 MET A O 1
ATOM 1931 N N . LEU D 2 19 ? -60.690 26.847 9.603 1.00 23.24 79 LEU A N 1
ATOM 1932 C CA . LEU D 2 19 ? -61.121 27.967 8.767 1.00 23.66 79 LEU A CA 1
ATOM 1933 C C . LEU D 2 19 ? -60.155 29.165 8.835 1.00 21.22 79 LEU A C 1
ATOM 1934 O O . LEU D 2 19 ? -59.760 29.699 7.809 1.00 20.97 79 LEU A O 1
ATOM 1939 N N . ASP D 2 20 ? -59.808 29.603 10.042 1.00 23.85 80 ASP A N 1
ATOM 1940 C CA . ASP D 2 20 ? -58.841 30.700 10.216 1.00 22.75 80 ASP A CA 1
ATOM 1941 C C . ASP D 2 20 ? -57.486 30.386 9.584 1.00 24.06 80 ASP A C 1
ATOM 1942 O O . ASP D 2 20 ? -56.891 31.234 8.909 1.00 20.52 80 ASP A O 1
ATOM 1947 N N . PHE D 2 21 ? -56.992 29.169 9.821 1.00 25.22 81 PHE A N 1
ATOM 1948 C CA . PHE D 2 21 ? -55.715 28.750 9.240 1.00 22.76 81 PHE A CA 1
ATOM 1949 C C . PHE D 2 21 ? -55.790 28.783 7.710 1.00 23.47 81 PHE A C 1
ATOM 1950 O O . PHE D 2 21 ? -54.867 29.258 7.036 1.00 22.03 81 PHE A O 1
ATOM 1958 N N . LEU D 2 22 ? -56.880 28.267 7.153 1.00 21.75 82 LEU A N 1
ATOM 1959 C CA . LEU D 2 22 ? -57.018 28.261 5.689 1.00 22.58 82 LEU A CA 1
ATOM 1960 C C . LEU D 2 22 ? -57.194 29.684 5.099 1.00 22.67 82 LEU A C 1
ATOM 1961 O O . LEU D 2 22 ? -56.678 29.990 4.019 1.00 21.22 82 LEU A O 1
ATOM 1966 N N . CYS D 2 23 ? -57.893 30.563 5.808 1.00 21.03 83 CYS A N 1
ATOM 1967 C CA . CYS D 2 23 ? -58.020 31.951 5.345 1.00 20.35 83 CYS A CA 1
ATOM 1968 C C . CYS D 2 23 ? -56.625 32.608 5.298 1.00 17.40 83 CYS A C 1
ATOM 1969 O O . CYS D 2 23 ? -56.263 33.282 4.336 1.00 21.76 83 CYS A O 1
ATOM 1972 N N . LEU D 2 24 ? -55.851 32.391 6.347 1.00 20.38 84 LEU A N 1
ATOM 1973 C CA . LEU D 2 24 ? -54.470 32.871 6.418 1.00 22.45 84 LEU A CA 1
ATOM 1974 C C . LEU D 2 24 ? -53.661 32.408 5.204 1.00 22.51 84 LEU A C 1
ATOM 1975 O O . LEU D 2 24 ? -53.019 33.200 4.522 1.00 23.65 84 LEU A O 1
ATOM 1980 N N . SER D 2 25 ? -53.757 31.122 4.900 1.00 22.58 85 SER A N 1
ATOM 1981 C CA . SER D 2 25 ? -53.033 30.544 3.780 1.00 23.86 85 SER A CA 1
ATOM 1982 C C . SER D 2 25 ? -53.534 31.080 2.447 1.00 23.78 85 SER A C 1
ATOM 1983 O O . SER D 2 25 ? -52.744 31.318 1.537 1.00 22.33 85 SER A O 1
ATOM 1986 N N . LEU D 2 26 ? -54.846 31.280 2.326 1.00 22.55 86 LEU A N 1
ATOM 1987 C CA . LEU D 2 26 ? -55.404 31.812 1.077 1.00 20.81 86 LEU A CA 1
ATOM 1988 C C . LEU D 2 26 ? -54.903 33.247 0.855 1.00 21.10 86 LEU A C 1
ATOM 1989 O O . LEU D 2 26 ? -54.517 33.619 -0.253 1.00 21.77 86 LEU A O 1
ATOM 1994 N N . CYS D 2 27 ? -54.908 34.033 1.929 1.00 19.44 87 CYS A N 1
ATOM 1995 C CA . CYS D 2 27 ? -54.436 35.418 1.890 1.00 24.54 87 CYS A CA 1
ATOM 1996 C C . CYS D 2 27 ? -52.977 35.507 1.441 1.00 23.45 87 CYS A C 1
ATOM 1997 O O . CYS D 2 27 ? -52.630 36.348 0.610 1.00 22.26 87 CYS A O 1
ATOM 2000 N N . ARG D 2 28 ? -52.126 34.633 1.986 1.00 25.07 88 ARG A N 1
ATOM 2001 C CA . ARG D 2 28 ? -50.699 34.664 1.659 1.00 26.86 88 ARG A CA 1
ATOM 2002 C C . ARG D 2 28 ? -50.443 34.246 0.228 1.00 27.23 88 ARG A C 1
ATOM 2003 O O . ARG D 2 28 ? -49.635 34.867 -0.462 1.00 25.61 88 ARG A O 1
ATOM 2011 N N . ALA D 2 29 ? -51.128 33.193 -0.214 1.00 23.35 89 ALA A N 1
ATOM 2012 C CA . ALA D 2 29 ? -51.028 32.775 -1.599 1.00 25.60 89 ALA A CA 1
ATOM 2013 C C . ALA D 2 29 ? -51.523 33.878 -2.519 1.00 27.39 89 ALA A C 1
ATOM 2014 O O . ALA D 2 29 ? -50.962 34.080 -3.603 1.00 26.46 89 ALA A O 1
ATOM 2016 N N . PHE D 2 30 ? -52.585 34.573 -2.100 1.00 24.90 90 PHE A N 1
ATOM 2017 C CA . PHE D 2 30 ? -53.134 35.680 -2.891 1.00 26.84 90 PHE A CA 1
ATOM 2018 C C . PHE D 2 30 ? -52.099 36.806 -3.027 1.00 27.25 90 PHE A C 1
ATOM 2019 O O . PHE D 2 30 ? -51.817 37.297 -4.123 1.00 26.70 90 PHE A O 1
ATOM 2027 N N . ARG D 2 31 ? -51.559 37.215 -1.887 1.00 27.03 91 ARG A N 1
ATOM 2028 C CA . ARG D 2 31 ? -50.557 38.268 -1.824 1.00 30.84 91 ARG A CA 1
ATOM 2029 C C . ARG D 2 31 ? -49.328 37.911 -2.667 1.00 33.72 91 ARG A C 1
ATOM 2030 O O . ARG D 2 31 ? -48.850 38.732 -3.448 1.00 32.84 91 ARG A O 1
ATOM 2038 N N . ASP D 2 32 ? -48.853 36.673 -2.528 1.00 31.63 92 ASP A N 1
ATOM 2039 C CA . ASP D 2 32 ? -47.622 36.218 -3.179 1.00 31.63 92 ASP A CA 1
ATOM 2040 C C . ASP D 2 32 ? -47.812 35.912 -4.653 1.00 38.64 92 ASP A C 1
ATOM 2041 O O . ASP D 2 32 ? -46.835 35.806 -5.393 1.00 36.65 92 ASP A O 1
ATOM 2046 N N . GLY D 2 33 ? -49.062 35.734 -5.070 1.00 32.16 93 GLY A N 1
ATOM 2047 C CA . GLY D 2 33 ? -49.342 35.323 -6.434 1.00 31.03 93 GLY A CA 1
ATOM 2048 C C . GLY D 2 33 ? -48.986 33.866 -6.658 1.00 33.17 93 GLY A C 1
ATOM 2049 O O . GLY D 2 33 ? -48.631 33.463 -7.766 1.00 33.65 93 GLY A O 1
ATOM 2050 N N . ARG D 2 34 ? -49.084 33.068 -5.599 1.00 30.52 94 ARG A N 1
ATOM 2051 C CA . ARG D 2 34 ? -48.878 31.628 -5.702 1.00 30.24 94 ARG A CA 1
ATOM 2052 C C . ARG D 2 34 ? -50.173 30.965 -6.145 1.00 32.95 94 ARG A C 1
ATOM 2053 O O . ARG D 2 34 ? -50.955 30.458 -5.334 1.00 27.04 94 ARG A O 1
ATOM 2061 N N . SER D 2 35 ? -50.363 30.986 -7.457 1.00 30.83 95 SER A N 1
ATOM 2062 C CA . SER D 2 35 ? -51.596 30.610 -8.125 1.00 33.27 95 SER A CA 1
ATOM 2063 C C . SER D 2 35 ? -52.048 29.167 -7.858 1.00 35.65 95 SER A C 1
ATOM 2064 O O . SER D 2 35 ? -53.229 28.912 -7.604 1.00 30.50 95 SER A O 1
ATOM 2067 N N . GLU D 2 36 ? -51.118 28.222 -7.917 1.00 33.95 96 GLU A N 1
ATOM 2068 C CA . GLU D 2 36 ? -51.444 26.836 -7.628 1.00 36.29 96 GLU A CA 1
ATOM 2069 C C . GLU D 2 36 ? -51.757 26.603 -6.148 1.00 30.76 96 GLU A C 1
ATOM 2070 O O . GLU D 2 36 ? -52.670 25.854 -5.827 1.00 31.64 96 GLU A O 1
ATOM 2076 N N . ASP D 2 37 ? -50.993 27.220 -5.251 1.00 28.90 97 ASP A N 1
ATOM 2077 C CA . ASP D 2 37 ? -51.269 27.113 -3.819 1.00 30.47 97 ASP A CA 1
ATOM 2078 C C . ASP D 2 37 ? -52.636 27.706 -3.485 1.00 28.64 97 ASP A C 1
ATOM 2079 O O . ASP D 2 37 ? -53.359 27.182 -2.640 1.00 29.09 97 ASP A O 1
ATOM 2084 N N . PHE D 2 38 ? -52.954 28.821 -4.140 1.00 25.71 98 PHE A N 1
ATOM 2085 C CA . PHE D 2 38 ? -54.222 29.518 -3.945 1.00 26.43 98 PHE A CA 1
ATOM 2086 C C . PHE D 2 38 ? -55.379 28.586 -4.306 1.00 25.96 98 PHE A C 1
ATOM 2087 O O . PHE D 2 38 ? -56.341 28.463 -3.548 1.00 27.27 98 PHE A O 1
ATOM 2095 N N . ARG D 2 39 ? -55.265 27.915 -5.449 1.00 25.98 99 ARG A N 1
ATOM 2096 C CA . ARG D 2 39 ? -56.268 26.939 -5.878 1.00 25.12 99 ARG A CA 1
ATOM 2097 C C . ARG D 2 39 ? -56.440 25.806 -4.852 1.00 26.04 99 ARG A C 1
ATOM 2098 O O . ARG D 2 39 ? -57.560 25.481 -4.469 1.00 27.51 99 ARG A O 1
ATOM 2106 N N . ARG D 2 40 ? -55.338 25.205 -4.410 1.00 27.67 100 ARG A N 1
ATOM 2107 C CA . ARG D 2 40 ? -55.408 24.131 -3.418 1.00 27.64 100 ARG A CA 1
ATOM 2108 C C . ARG D 2 40 ? -56.075 24.612 -2.139 1.00 28.46 100 ARG A C 1
ATOM 2109 O O . ARG D 2 40 ? -56.968 23.950 -1.613 1.00 24.04 100 ARG A O 1
ATOM 2117 N N . THR D 2 41 ? -55.617 25.752 -1.626 1.00 23.75 101 THR A N 1
ATOM 2118 C CA . THR D 2 41 ? -56.154 26.257 -0.373 1.00 25.30 101 THR A CA 1
ATOM 2119 C C . THR D 2 41 ? -57.636 26.595 -0.547 1.00 20.59 101 THR A C 1
ATOM 2120 O O . THR D 2 41 ? -58.446 26.334 0.351 1.00 23.72 101 THR A O 1
ATOM 2124 N N . ARG D 2 42 ? -57.988 27.139 -1.706 1.00 22.09 102 ARG A N 1
ATOM 2125 C CA . ARG D 2 42 ? -59.388 27.434 -2.000 1.00 26.75 102 ARG A CA 1
ATOM 2126 C C . ARG D 2 42 ? -60.277 26.199 -1.916 1.00 27.05 102 ARG A C 1
ATOM 2127 O O . ARG D 2 42 ? -61.349 26.252 -1.298 1.00 22.69 102 ARG A O 1
ATOM 2135 N N . ASN D 2 43 ? -59.843 25.101 -2.549 1.00 26.61 103 ASN A N 1
ATOM 2136 C CA . ASN D 2 43 ? -60.589 23.839 -2.490 1.00 25.85 103 ASN A CA 1
ATOM 2137 C C . ASN D 2 43 ? -60.759 23.376 -1.052 1.00 21.85 103 ASN A C 1
ATOM 2138 O O . ASN D 2 43 ? -61.829 22.929 -0.664 1.00 22.66 103 ASN A O 1
ATOM 2143 N N . SER D 2 44 ? -59.694 23.475 -0.263 1.00 21.27 104 SER A N 1
ATOM 2144 C CA . SER D 2 44 ? -59.782 23.097 1.147 1.00 24.17 104 SER A CA 1
ATOM 2145 C C . SER D 2 44 ? -60.743 24.014 1.922 1.00 25.99 104 SER A C 1
ATOM 2146 O O . SER D 2 44 ? -61.598 23.539 2.671 1.00 22.92 104 SER A O 1
ATOM 2149 N N . ALA D 2 45 ? -60.590 25.324 1.749 1.00 23.34 105 ALA A N 1
ATOM 2150 C CA . ALA D 2 45 ? -61.459 26.283 2.425 1.00 22.83 105 ALA A CA 1
ATOM 2151 C C . ALA D 2 45 ? -62.909 26.004 2.077 1.00 21.90 105 ALA A C 1
ATOM 2152 O O . ALA D 2 45 ? -63.778 25.974 2.936 1.00 20.17 105 ALA A O 1
ATOM 2154 N N . GLU D 2 46 ? -63.167 25.792 0.796 1.00 24.54 106 GLU A N 1
ATOM 2155 C CA . GLU D 2 46 ? -64.523 25.533 0.365 1.00 24.06 106 GLU A CA 1
ATOM 2156 C C . GLU D 2 46 ? -65.118 24.297 1.043 1.00 24.63 106 GLU A C 1
ATOM 2157 O O . GLU D 2 46 ? -66.274 24.305 1.448 1.00 22.87 106 GLU A O 1
ATOM 2163 N N . ALA D 2 47 ? -64.332 23.231 1.157 1.00 24.90 107 ALA A N 1
ATOM 2164 C CA . ALA D 2 47 ? -64.854 21.992 1.745 1.00 25.97 107 ALA A CA 1
ATOM 2165 C C . ALA D 2 47 ? -65.111 22.196 3.239 1.00 23.52 107 ALA A C 1
ATOM 2166 O O . ALA D 2 47 ? -66.136 21.776 3.773 1.00 21.39 107 ALA A O 1
ATOM 2168 N N . ILE D 2 48 ? -64.171 22.848 3.910 1.00 21.01 108 ILE A N 1
ATOM 2169 C CA . ILE D 2 48 ? -64.313 23.077 5.338 1.00 20.46 108 ILE A CA 1
ATOM 2170 C C . ILE D 2 48 ? -65.550 23.947 5.620 1.00 23.04 108 ILE A C 1
ATOM 2171 O O . ILE D 2 48 ? -66.320 23.670 6.548 1.00 21.78 108 ILE A O 1
ATOM 2176 N N . ILE D 2 49 ? -65.748 24.983 4.808 1.00 22.38 109 ILE A N 1
ATOM 2177 C CA . ILE D 2 49 ? -66.931 25.839 4.956 1.00 22.51 109 ILE A CA 1
ATOM 2178 C C . ILE D 2 49 ? -68.231 25.044 4.742 1.00 24.96 109 ILE A C 1
ATOM 2179 O O . ILE D 2 49 ? -69.206 25.198 5.503 1.00 25.14 109 ILE A O 1
ATOM 2184 N N . HIS D 2 50 ? -68.253 24.191 3.719 1.00 22.81 110 HIS A N 1
ATOM 2185 C CA . HIS D 2 50 ? -69.423 23.337 3.475 1.00 24.82 110 HIS A CA 1
ATOM 2186 C C . HIS D 2 50 ? -69.690 22.383 4.639 1.00 23.39 110 HIS A C 1
ATOM 2187 O O . HIS D 2 50 ? -70.819 21.997 4.865 1.00 26.81 110 HIS A O 1
ATOM 2194 N N . GLY D 2 51 ? -68.653 22.010 5.380 1.00 21.79 111 GLY A N 1
ATOM 2195 C CA . GLY D 2 51 ? -68.830 21.142 6.527 1.00 23.92 111 GLY A CA 1
ATOM 2196 C C . GLY D 2 51 ? -69.291 21.786 7.832 1.00 28.57 111 GLY A C 1
ATOM 2197 O O . GLY D 2 51 ? -69.612 21.070 8.791 1.00 27.97 111 GLY A O 1
ATOM 2198 N N . LEU D 2 52 ? -69.320 23.120 7.895 1.00 23.88 112 LEU A N 1
ATOM 2199 C CA . LEU D 2 52 ? -69.712 23.804 9.142 1.00 23.96 112 LEU A CA 1
ATOM 2200 C C . LEU D 2 52 ? -71.181 23.563 9.460 1.00 23.57 112 LEU A C 1
ATOM 2201 O O . LEU D 2 52 ? -72.004 23.559 8.558 1.00 23.83 112 LEU A O 1
ATOM 2206 N N . SER D 2 53 ? -71.522 23.399 10.737 1.00 26.58 113 SER A N 1
ATOM 2207 C CA . SER D 2 53 ? -72.934 23.389 11.124 1.00 29.44 113 SER A CA 1
ATOM 2208 C C . SER D 2 53 ? -73.323 24.599 11.986 1.00 31.01 113 SER A C 1
ATOM 2209 O O . SER D 2 53 ? -74.441 24.671 12.487 1.00 31.40 113 SER A O 1
ATOM 2212 N N . SER D 2 54 ? -72.409 25.549 12.158 1.00 24.73 114 SER A N 1
ATOM 2213 C CA . SER D 2 54 ? -72.729 26.751 12.914 1.00 25.50 114 SER A CA 1
ATOM 2214 C C . SER D 2 54 ? -71.778 27.873 12.509 1.00 24.10 114 SER A C 1
ATOM 2215 O O . SER D 2 54 ? -70.710 27.596 11.980 1.00 21.99 114 SER A O 1
ATOM 2218 N N . LEU D 2 55 ? -72.179 29.127 12.750 1.00 21.78 115 LEU A N 1
ATOM 2219 C CA . LEU D 2 55 ? -71.378 30.300 12.371 1.00 25.13 115 LEU A CA 1
ATOM 2220 C C . LEU D 2 55 ? -71.328 31.374 13.435 1.00 21.34 115 LEU A C 1
ATOM 2221 O O . LEU D 2 55 ? -72.363 31.937 13.771 1.00 21.15 115 LEU A O 1
ATOM 2226 N N . THR D 2 56 ? -70.138 31.685 13.933 1.00 19.96 116 THR A N 1
ATOM 2227 C CA . THR D 2 56 ? -69.948 32.902 14.714 1.00 25.47 116 THR A CA 1
ATOM 2228 C C . THR D 2 56 ? -69.838 34.076 13.737 1.00 23.46 116 THR A C 1
ATOM 2229 O O . THR D 2 56 ? -69.634 33.865 12.546 1.00 19.17 116 THR A O 1
ATOM 2233 N N . ALA D 2 57 ? -69.965 35.304 14.234 1.00 24.73 117 ALA A N 1
ATOM 2234 C CA . ALA D 2 57 ? -69.759 36.488 13.396 1.00 26.53 117 ALA A CA 1
ATOM 2235 C C . ALA D 2 57 ? -68.355 36.494 12.782 1.00 23.81 117 ALA A C 1
ATOM 2236 O O . ALA D 2 57 ? -68.177 36.880 11.632 1.00 20.14 117 ALA A O 1
ATOM 2238 N N . CYS D 2 58 ? -67.361 36.056 13.540 1.00 24.06 118 CYS A N 1
ATOM 2239 C CA . CYS D 2 58 ? -65.992 36.019 13.030 1.00 26.50 118 CYS A CA 1
ATOM 2240 C C . CYS D 2 58 ? -65.848 35.019 11.869 1.00 25.29 118 CYS A C 1
ATOM 2241 O O . CYS D 2 58 ? -65.127 35.272 10.898 1.00 23.39 118 CYS A O 1
ATOM 2244 N N . GLN D 2 59 ? -66.546 33.894 11.964 1.00 22.22 119 GLN A N 1
ATOM 2245 C CA . GLN D 2 59 ? -66.486 32.890 10.911 1.00 22.01 119 GLN A CA 1
ATOM 2246 C C . GLN D 2 59 ? -67.182 33.382 9.664 1.00 22.08 119 GLN A C 1
ATOM 2247 O O . GLN D 2 59 ? -66.710 33.142 8.561 1.00 21.53 119 GLN A O 1
ATOM 2253 N N . LEU D 2 60 ? -68.319 34.053 9.833 1.00 19.62 120 LEU A N 1
ATOM 2254 C CA . LEU D 2 60 ? -69.011 34.595 8.675 1.00 19.09 120 LEU A CA 1
ATOM 2255 C C . LEU D 2 60 ? -68.130 35.613 7.951 1.00 19.12 120 LEU A C 1
ATOM 2256 O O . LEU D 2 60 ? -68.051 35.593 6.727 1.00 20.55 120 LEU A O 1
ATOM 2261 N N . ARG D 2 61 ? -67.455 36.483 8.698 1.00 19.00 121 ARG A N 1
ATOM 2262 C CA . ARG D 2 61 ? -66.549 37.472 8.090 1.00 21.10 121 ARG A CA 1
ATOM 2263 C C . ARG D 2 61 ? -65.406 36.786 7.326 1.00 18.55 121 ARG A C 1
ATOM 2264 O O . ARG D 2 61 ? -65.060 37.184 6.215 1.00 21.74 121 ARG A O 1
ATOM 2272 N N . THR D 2 62 ? -64.843 35.744 7.919 1.00 16.57 122 THR A N 1
ATOM 2273 C CA . THR D 2 62 ? -63.771 34.981 7.298 1.00 18.71 122 THR A CA 1
ATOM 2274 C C . THR D 2 62 ? -64.217 34.319 5.986 1.00 16.63 122 THR A C 1
ATOM 2275 O O . THR D 2 62 ? -63.501 34.341 5.002 1.00 19.26 122 THR A O 1
ATOM 2279 N N . ILE D 2 63 ? -65.414 33.745 5.978 1.00 17.67 123 ILE A N 1
ATOM 2280 C CA . ILE D 2 63 ? -66.006 33.243 4.738 1.00 16.74 123 ILE A CA 1
ATOM 2281 C C . ILE D 2 63 ? -66.131 34.335 3.664 1.00 17.55 123 ILE A C 1
ATOM 2282 O O . ILE D 2 63 ? -65.744 34.127 2.506 1.00 17.84 123 ILE A O 1
ATOM 2287 N N . TYR D 2 64 ? -66.697 35.485 4.044 1.00 18.52 124 TYR A N 1
ATOM 2288 C CA . TYR D 2 64 ? -66.763 36.647 3.154 1.00 18.19 124 TYR A CA 1
ATOM 2289 C C . TYR D 2 64 ? -65.378 37.033 2.626 1.00 15.14 124 TYR A C 1
ATOM 2290 O O . TYR D 2 64 ? -65.209 37.287 1.432 1.00 14.90 124 TYR A O 1
ATOM 2299 N N . ILE D 2 65 ? -64.383 37.077 3.507 1.00 16.28 125 ILE A N 1
ATOM 2300 C CA . ILE D 2 65 ? -63.031 37.413 3.057 1.00 17.89 125 ILE A CA 1
ATOM 2301 C C . ILE D 2 65 ? -62.527 36.407 2.011 1.00 18.34 125 ILE A C 1
ATOM 2302 O O . ILE D 2 65 ? -61.955 36.814 0.998 1.00 17.68 125 ILE A O 1
ATOM 2307 N N . CYS D 2 66 ? -62.748 35.109 2.240 1.00 16.10 126 CYS A N 1
ATOM 2308 C CA . CYS D 2 66 ? -62.365 34.092 1.241 1.00 19.84 126 CYS A CA 1
ATOM 2309 C C . CYS D 2 66 ? -63.130 34.264 -0.077 1.00 18.94 126 CYS A C 1
ATOM 2310 O O . CYS D 2 66 ? -62.548 34.191 -1.148 1.00 17.16 126 CYS A O 1
ATOM 2313 N N . GLN D 2 67 ? -64.438 34.492 0.007 1.00 19.02 127 GLN A N 1
ATOM 2314 C CA . GLN D 2 67 ? -65.213 34.726 -1.199 1.00 19.67 127 GLN A CA 1
ATOM 2315 C C . GLN D 2 67 ? -64.701 35.943 -1.979 1.00 20.14 127 GLN A C 1
ATOM 2316 O O . GLN D 2 67 ? -64.604 35.913 -3.202 1.00 18.74 127 GLN A O 1
ATOM 2322 N N . PHE D 2 68 ? -64.383 37.006 -1.249 1.00 17.23 128 PHE A N 1
ATOM 2323 C CA . PHE D 2 68 ? -63.912 38.254 -1.831 1.00 15.74 128 PHE A CA 1
ATOM 2324 C C . PHE D 2 68 ? -62.635 38.018 -2.638 1.00 16.95 128 PHE A C 1
ATOM 2325 O O . PHE D 2 68 ? -62.506 38.447 -3.790 1.00 17.33 128 PHE A O 1
ATOM 2333 N N . LEU D 2 69 ? -61.697 37.312 -2.030 1.00 17.21 129 LEU A N 1
ATOM 2334 C CA . LEU D 2 69 ? -60.425 37.072 -2.686 1.00 21.70 129 LEU A CA 1
ATOM 2335 C C . LEU D 2 69 ? -60.592 36.213 -3.931 1.00 20.12 129 LEU A C 1
ATOM 2336 O O . LEU D 2 69 ? -59.907 36.453 -4.924 1.00 18.39 129 LEU A O 1
ATOM 2341 N N . THR D 2 70 ? -61.484 35.216 -3.891 1.00 18.31 130 THR A N 1
ATOM 2342 C CA . THR D 2 70 ? -61.661 34.387 -5.075 1.00 17.96 130 THR A CA 1
ATOM 2343 C C . THR D 2 70 ? -62.330 35.171 -6.209 1.00 19.93 130 THR A C 1
ATOM 2344 O O . THR D 2 70 ? -62.013 34.919 -7.369 1.00 19.86 130 THR A O 1
ATOM 2348 N N . ARG D 2 71 ? -63.234 36.117 -5.903 1.00 19.92 131 ARG A N 1
ATOM 2349 C CA . ARG D 2 71 ? -63.830 36.942 -6.969 1.00 18.50 131 ARG A CA 1
ATOM 2350 C C . ARG D 2 71 ? -62.795 37.867 -7.572 1.00 20.66 131 ARG A C 1
ATOM 2351 O O . ARG D 2 71 ? -62.760 38.074 -8.790 1.00 18.86 131 ARG A O 1
ATOM 2359 N N . ILE D 2 72 ? -61.992 38.487 -6.706 1.00 17.26 132 ILE A N 1
ATOM 2360 C CA . ILE D 2 72 ? -60.988 39.429 -7.171 1.00 16.06 132 ILE A CA 1
ATOM 2361 C C . ILE D 2 72 ? -59.958 38.707 -8.047 1.00 20.39 132 ILE A C 1
ATOM 2362 O O . ILE D 2 72 ? -59.541 39.220 -9.092 1.00 19.59 132 ILE A O 1
ATOM 2367 N N . ALA D 2 73 ? -59.562 37.506 -7.634 1.00 19.88 133 ALA A N 1
ATOM 2368 C CA . ALA D 2 73 ? -58.559 36.748 -8.394 1.00 21.49 133 ALA A CA 1
ATOM 2369 C C . ALA D 2 73 ? -59.088 36.412 -9.795 1.00 22.57 133 ALA A C 1
ATOM 2370 O O . ALA D 2 73 ? -58.312 36.278 -10.739 1.00 26.04 133 ALA A O 1
ATOM 2372 N N . ALA D 2 74 ? -60.407 36.318 -9.919 1.00 23.25 134 ALA A N 1
ATOM 2373 C CA . ALA D 2 74 ? -61.068 35.989 -11.185 1.00 26.45 134 ALA A CA 1
ATOM 2374 C C . ALA D 2 74 ? -61.635 37.220 -11.902 1.00 25.22 134 ALA A C 1
ATOM 2375 O O . ALA D 2 74 ? -62.464 37.091 -12.808 1.00 23.02 134 ALA A O 1
ATOM 2377 N N . GLY D 2 75 ? -61.200 38.409 -11.491 1.00 22.35 135 GLY A N 1
ATOM 2378 C CA . GLY D 2 75 ? -61.814 39.644 -11.952 1.00 21.63 135 GLY A CA 1
ATOM 2379 C C . GLY D 2 75 ? -61.776 39.927 -13.453 1.00 27.22 135 GLY A C 1
ATOM 2380 O O . GLY D 2 75 ? -62.648 40.629 -13.991 1.00 22.98 135 GLY A O 1
ATOM 2381 N N . LYS D 2 76 ? -60.760 39.403 -14.127 1.00 26.72 136 LYS A N 1
ATOM 2382 C CA . LYS D 2 76 ? -60.629 39.587 -15.570 1.00 28.03 136 LYS A CA 1
ATOM 2383 C C . LYS D 2 76 ? -61.284 38.457 -16.365 1.00 32.94 136 LYS A C 1
ATOM 2384 O O . LYS D 2 76 ? -61.368 38.521 -17.587 1.00 37.74 136 LYS A O 1
ATOM 2390 N N . THR D 2 77 ? -61.753 37.428 -15.668 1.00 32.69 137 THR A N 1
ATOM 2391 C CA . THR D 2 77 ? -62.470 36.326 -16.311 1.00 36.17 137 THR A CA 1
ATOM 2392 C C . THR D 2 77 ? -63.973 36.611 -16.450 1.00 36.18 137 THR A C 1
ATOM 2393 O O . THR D 2 77 ? -64.778 36.162 -15.626 1.00 32.11 137 THR A O 1
ATOM 2397 N N . LEU D 2 78 ? -64.357 37.332 -17.498 1.00 36.52 138 LEU A N 1
ATOM 2398 C CA . LEU D 2 78 ? -65.742 37.781 -17.627 1.00 37.71 138 LEU A CA 1
ATOM 2399 C C . LEU D 2 78 ? -66.745 36.625 -17.750 1.00 40.45 138 LEU A C 1
ATOM 2400 O O . LEU D 2 78 ? -67.957 36.812 -17.560 1.00 40.76 138 LEU A O 1
ATOM 2405 N N . ASP D 2 79 ? -66.244 35.430 -18.036 1.00 38.88 139 ASP A N 1
ATOM 2406 C CA . ASP D 2 79 ? -67.132 34.289 -18.218 1.00 45.48 139 ASP A CA 1
ATOM 2407 C C . ASP D 2 79 ? -67.295 33.438 -16.950 1.00 44.47 139 ASP A C 1
ATOM 2408 O O . ASP D 2 79 ? -68.092 32.502 -16.943 1.00 45.02 139 ASP A O 1
ATOM 2413 N N . ALA D 2 80 ? -66.553 33.754 -15.886 1.00 38.64 140 ALA A N 1
ATOM 2414 C CA . ALA D 2 80 ? -66.717 33.039 -14.619 1.00 36.07 140 ALA A CA 1
ATOM 2415 C C . ALA D 2 80 ? -67.997 33.513 -13.925 1.00 33.39 140 ALA A C 1
ATOM 2416 O O . ALA D 2 80 ? -68.274 34.721 -13.856 1.00 30.00 140 ALA A O 1
ATOM 2418 N N . GLN D 2 81 ? -68.801 32.565 -13.447 1.00 29.21 141 GLN A N 1
ATOM 2419 C CA . GLN D 2 81 ? -70.096 32.905 -12.860 1.00 30.32 141 GLN A CA 1
ATOM 2420 C C . GLN D 2 81 ? -70.103 32.650 -11.361 1.00 31.21 141 GLN A C 1
ATOM 2421 O O . GLN D 2 81 ? -69.972 31.506 -10.911 1.00 31.59 141 GLN A O 1
ATOM 2427 N N . PHE D 2 82 ? -70.267 33.716 -10.587 1.00 22.90 142 PHE A N 1
ATOM 2428 C CA . PHE D 2 82 ? -70.241 33.592 -9.134 1.00 25.78 142 PHE A CA 1
ATOM 2429 C C . PHE D 2 82 ? -71.618 33.786 -8.484 1.00 25.75 142 PHE A C 1
ATOM 2430 O O . PHE D 2 82 ? -71.764 33.549 -7.295 1.00 28.54 142 PHE A O 1
ATOM 2438 N N . GLU D 2 83 ? -72.611 34.225 -9.254 1.00 24.63 143 GLU A N 1
ATOM 2439 C CA . GLU D 2 83 ? -73.964 34.457 -8.731 1.00 26.40 143 GLU A CA 1
ATOM 2440 C C . GLU D 2 83 ? -74.957 33.643 -9.534 1.00 29.87 143 GLU A C 1
ATOM 2441 O O . GLU D 2 83 ? -74.651 33.247 -10.662 1.00 26.15 143 GLU A O 1
ATOM 2447 N N . ASN D 2 84 ? -76.139 33.403 -8.964 1.00 28.26 144 ASN A N 1
ATOM 2448 C CA . ASN D 2 84 ? -77.182 32.664 -9.679 1.00 31.93 144 ASN A CA 1
ATOM 2449 C C . ASN D 2 84 ? -77.582 33.395 -10.952 1.00 32.52 144 ASN A C 1
ATOM 2450 O O . ASN D 2 84 ? -77.844 32.764 -11.972 1.00 34.64 144 ASN A O 1
ATOM 2455 N N . ASP D 2 85 ? -77.640 34.724 -10.877 1.00 29.18 145 ASP A N 1
ATOM 2456 C CA . ASP D 2 85 ? -77.820 35.560 -12.066 1.00 29.28 145 ASP A CA 1
ATOM 2457 C C . ASP D 2 85 ? -76.527 35.567 -12.877 1.00 31.72 145 ASP A C 1
ATOM 2458 O O . ASP D 2 85 ? -75.537 36.188 -12.471 1.00 28.40 145 ASP A O 1
ATOM 2463 N N . GLU D 2 86 ? -76.544 34.896 -14.028 1.00 26.84 146 GLU A N 1
ATOM 2464 C CA . GLU D 2 86 ? -75.336 34.720 -14.831 1.00 30.99 146 GLU A CA 1
ATOM 2465 C C . GLU D 2 86 ? -74.823 36.035 -15.429 1.00 28.02 146 GLU A C 1
ATOM 2466 O O . GLU D 2 86 ? -73.710 36.093 -15.930 1.00 26.89 146 GLU A O 1
ATOM 2472 N N . ARG D 2 87 ? -75.631 37.086 -15.361 1.00 25.37 147 ARG A N 1
ATOM 2473 C CA . ARG D 2 87 ? -75.207 38.399 -15.827 1.00 26.19 147 ARG A CA 1
ATOM 2474 C C . ARG D 2 87 ? -74.136 39.026 -14.942 1.00 25.64 147 ARG A C 1
ATOM 2475 O O . ARG D 2 87 ? -73.353 39.832 -15.412 1.00 23.51 147 ARG A O 1
ATOM 2483 N N . ILE D 2 88 ? -74.109 38.662 -13.664 1.00 23.26 148 ILE A N 1
ATOM 2484 C CA . ILE D 2 88 ? -73.222 39.323 -12.706 1.00 22.09 148 ILE A CA 1
ATOM 2485 C C . ILE D 2 88 ? -71.767 38.915 -12.934 1.00 20.89 148 ILE A C 1
ATOM 2486 O O . ILE D 2 88 ? -71.428 37.738 -12.808 1.00 20.86 148 ILE A O 1
ATOM 2491 N N . THR D 2 89 ? -70.914 39.883 -13.270 1.00 18.88 149 THR A N 1
ATOM 2492 C CA . THR D 2 89 ? -69.493 39.615 -13.498 1.00 16.92 149 THR A CA 1
ATOM 2493 C C . THR D 2 89 ? -68.740 39.410 -12.186 1.00 20.20 149 THR A C 1
ATOM 2494 O O . THR D 2 89 ? -69.251 39.762 -11.124 1.00 19.67 149 THR A O 1
ATOM 2498 N N . PRO D 2 90 ? -67.523 38.833 -12.247 1.00 17.59 150 PRO A N 1
ATOM 2499 C CA . PRO D 2 90 ? -66.802 38.554 -10.998 1.00 18.36 150 PRO A CA 1
ATOM 2500 C C . PRO D 2 90 ? -66.522 39.787 -10.134 1.00 17.12 150 PRO A C 1
ATOM 2501 O O . PRO D 2 90 ? -66.619 39.686 -8.913 1.00 16.97 150 PRO A O 1
ATOM 2505 N N . LEU D 2 91 ? -66.177 40.914 -10.731 1.00 14.62 151 LEU A N 1
ATOM 2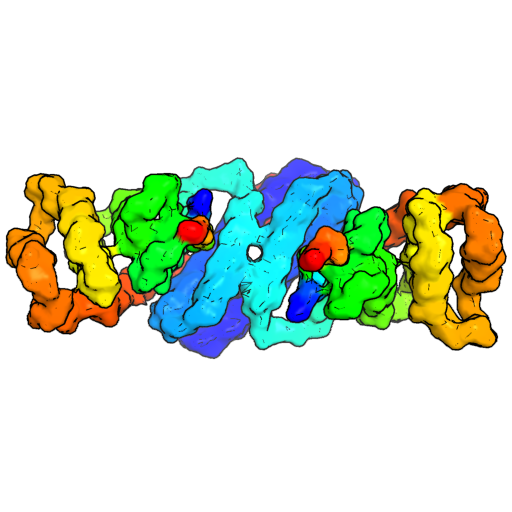506 C CA . LEU D 2 91 ? -65.881 42.100 -9.922 1.00 18.40 151 LEU A CA 1
ATOM 2507 C C . LEU D 2 91 ? -67.167 42.673 -9.293 1.00 19.97 151 LEU A C 1
ATOM 2508 O O . LEU D 2 91 ? -67.128 43.195 -8.180 1.00 18.26 151 LEU A O 1
ATOM 2513 N N . GLU D 2 92 ? -68.299 42.570 -9.996 1.00 16.05 152 GLU A N 1
ATOM 2514 C CA . GLU D 2 92 ? -69.598 42.894 -9.387 1.00 17.50 152 GLU A CA 1
ATOM 2515 C C . GLU D 2 92 ? -69.927 42.006 -8.198 1.00 17.36 152 GLU A C 1
ATOM 2516 O O . GLU D 2 92 ? -70.434 42.483 -7.189 1.00 17.32 152 GLU A O 1
ATOM 2522 N N . SER D 2 93 ? -69.685 40.710 -8.341 1.00 15.38 153 SER A N 1
ATOM 2523 C CA . SER D 2 93 ? -69.825 39.787 -7.212 1.00 20.41 153 SER A CA 1
ATOM 2524 C C . SER D 2 93 ? -68.870 40.188 -6.060 1.00 19.43 153 SER A C 1
ATOM 2525 O O . SER D 2 93 ? -69.267 40.178 -4.895 1.00 16.88 153 SER A O 1
ATOM 2528 N N . ALA D 2 94 ? -67.620 40.546 -6.373 1.00 15.60 154 ALA A N 1
ATOM 2529 C CA . ALA D 2 94 ? -66.712 41.048 -5.334 1.00 18.68 154 ALA A CA 1
ATOM 2530 C C . ALA D 2 94 ? -67.298 42.271 -4.625 1.00 19.30 154 ALA A C 1
ATOM 2531 O O . ALA D 2 94 ? -67.195 42.387 -3.402 1.00 17.83 154 ALA A O 1
ATOM 2533 N N . LEU D 2 95 ? -67.903 43.175 -5.390 1.00 17.82 155 LEU A N 1
ATOM 2534 C CA . LEU D 2 95 ? -68.503 44.376 -4.810 1.00 18.35 155 LEU A CA 1
ATOM 2535 C C . LEU D 2 95 ? -69.603 43.997 -3.839 1.00 19.80 155 LEU A C 1
ATOM 2536 O O . LEU D 2 95 ? -69.719 44.592 -2.785 1.00 18.17 155 LEU A O 1
ATOM 2541 N N . MET D 2 96 ? -70.441 43.034 -4.219 1.00 16.93 156 MET A N 1
ATOM 2542 C CA . MET D 2 96 ? -71.553 42.616 -3.359 1.00 19.92 156 MET A CA 1
ATOM 2543 C C . MET D 2 96 ? -71.020 42.077 -2.023 1.00 21.99 156 MET A C 1
ATOM 2544 O O . MET D 2 96 ? -71.520 42.421 -0.944 1.00 21.71 156 MET A O 1
ATOM 2549 N N . ILE D 2 97 ? -69.992 41.244 -2.106 1.00 16.47 157 ILE A N 1
ATOM 2550 C CA . ILE D 2 97 ? -69.322 40.733 -0.906 1.00 20.62 157 ILE A CA 1
ATOM 2551 C C . ILE D 2 97 ? -68.742 41.870 -0.038 1.00 22.14 157 ILE A C 1
ATOM 2552 O O . ILE D 2 97 ? -68.950 41.922 1.175 1.00 22.23 157 ILE A O 1
ATOM 2557 N N . TRP D 2 98 ? -68.008 42.773 -0.673 1.00 19.12 158 TRP A N 1
ATOM 2558 C CA . TRP D 2 98 ? -67.369 43.892 0.030 1.00 18.75 158 TRP A CA 1
ATOM 2559 C C . TRP D 2 98 ? -68.393 44.737 0.798 1.00 21.65 158 TRP A C 1
ATOM 2560 O O . TRP D 2 98 ? -68.120 45.245 1.885 1.00 23.77 158 TRP A O 1
ATOM 2571 N N . GLY D 2 99 ? -69.576 44.878 0.216 1.00 23.94 159 GLY A N 1
ATOM 2572 C CA . GLY D 2 99 ? -70.687 45.538 0.871 1.00 26.80 159 GLY A CA 1
ATOM 2573 C C . GLY D 2 99 ? -71.162 44.873 2.156 1.00 30.55 159 GLY A C 1
ATOM 2574 O O . GLY D 2 99 ? -72.023 45.431 2.840 1.00 33.05 159 GLY A O 1
ATOM 2575 N N . SER D 2 100 ? -70.612 43.706 2.502 1.00 25.28 160 SER A N 1
ATOM 2576 C CA . SER D 2 100 ? -70.929 43.073 3.793 1.00 28.25 160 SER A CA 1
ATOM 2577 C C . SER D 2 100 ? -69.790 43.094 4.830 1.00 32.05 160 SER A C 1
ATOM 2578 O O . SER D 2 100 ? -69.994 42.742 5.984 1.00 38.61 160 SER A O 1
ATOM 2581 N N . ILE D 2 101 ? -68.593 43.518 4.459 1.00 31.10 161 ILE A N 1
ATOM 2582 C CA . ILE D 2 101 ? -67.519 43.540 5.462 1.00 33.36 161 ILE A CA 1
ATOM 2583 C C . ILE D 2 101 ? -66.751 44.878 5.571 1.00 33.80 161 ILE A C 1
ATOM 2584 O O . ILE D 2 101 ? -66.769 45.690 4.639 1.00 31.38 161 ILE A O 1
ATOM 2589 N N . GLU D 2 102 ? -66.091 45.088 6.716 1.00 29.90 162 GLU A N 1
ATOM 2590 C CA . GLU D 2 102 ? -65.145 46.202 6.918 1.00 32.69 162 GLU A CA 1
ATOM 2591 C C . GLU D 2 102 ? -65.752 47.605 6.783 1.00 34.69 162 GLU A C 1
ATOM 2592 O O . GLU D 2 102 ? -65.027 48.608 6.600 1.00 33.24 162 GLU A O 1
ATOM 2598 N N . LYS D 2 103 ? -67.075 47.687 6.910 1.00 30.69 163 LYS A N 1
ATOM 2599 C CA . LYS D 2 103 ? -67.760 48.973 6.795 1.00 38.30 163 LYS A CA 1
ATOM 2600 C C . LYS D 2 103 ? -67.215 50.005 7.794 1.00 36.02 163 LYS A C 1
ATOM 2601 O O . LYS D 2 103 ? -67.104 51.192 7.466 1.00 30.11 163 LYS A O 1
ATOM 2607 N N . GLU D 2 104 ? -66.841 49.540 8.988 1.00 36.19 164 GLU A N 1
ATOM 2608 C CA . GLU D 2 104 ? -66.419 50.446 10.057 1.00 37.97 164 GLU A CA 1
ATOM 2609 C C . GLU D 2 104 ? -65.077 51.107 9.752 1.00 38.15 164 GLU A C 1
ATOM 2610 O O . GLU D 2 104 ? -64.720 52.109 10.379 1.00 41.41 164 GLU A O 1
ATOM 2616 N N . HIS D 2 105 ? -64.335 50.558 8.793 1.00 35.30 165 HIS A N 1
ATOM 2617 C CA . HIS D 2 105 ? -63.084 51.188 8.359 1.00 35.11 165 HIS A CA 1
ATOM 2618 C C . HIS D 2 105 ? -63.373 51.994 7.101 1.00 33.54 165 HIS A C 1
ATOM 2619 O O . HIS D 2 105 ? -62.979 51.618 5.994 1.00 29.60 165 HIS A O 1
ATOM 2626 N N . ASP D 2 106 ? -64.035 53.126 7.286 1.00 31.79 166 ASP A N 1
ATOM 2627 C CA . ASP D 2 106 ? -64.746 53.738 6.187 1.00 32.86 166 ASP A CA 1
ATOM 2628 C C . ASP D 2 106 ? -63.821 54.254 5.093 1.00 30.28 166 ASP A C 1
ATOM 2629 O O . ASP D 2 106 ? -64.179 54.157 3.918 1.00 29.05 166 ASP A O 1
ATOM 2634 N N . LYS D 2 107 ? -62.639 54.784 5.419 1.00 23.93 167 LYS A N 1
ATOM 2635 C CA . LYS D 2 107 ? -61.840 55.339 4.322 1.00 26.03 167 LYS A CA 1
ATOM 2636 C C . LYS D 2 107 ? -61.231 54.248 3.417 1.00 28.27 167 LYS A C 1
ATOM 2637 O O . LYS D 2 107 ? -61.264 54.373 2.181 1.00 25.14 167 LYS A O 1
ATOM 2643 N N . LEU D 2 108 ? -60.700 53.177 3.995 1.00 23.91 168 LEU A N 1
ATOM 2644 C CA . LEU D 2 108 ? -60.144 52.118 3.161 1.00 26.27 168 LEU A CA 1
ATOM 2645 C C . LEU D 2 108 ? -61.278 51.412 2.401 1.00 21.05 168 LEU A C 1
ATOM 2646 O O . LEU D 2 108 ? -61.121 51.046 1.238 1.00 21.38 168 LEU A O 1
ATOM 2651 N N . HIS D 2 109 ? -62.421 51.262 3.065 1.00 21.04 169 HIS A N 1
ATOM 2652 C CA . HIS D 2 109 ? -63.570 50.589 2.482 1.00 24.94 169 HIS A CA 1
ATOM 2653 C C . HIS D 2 109 ? -64.049 51.323 1.232 1.00 24.60 169 HIS A C 1
ATOM 2654 O O . HIS D 2 109 ? -64.275 50.709 0.187 1.00 18.84 169 HIS A O 1
ATOM 2661 N N . GLU D 2 110 ? -64.187 52.644 1.345 1.00 23.10 170 GLU A N 1
ATOM 2662 C CA . GLU D 2 110 ? -64.598 53.469 0.219 1.00 24.68 170 GLU A CA 1
ATOM 2663 C C . GLU D 2 110 ? -63.596 53.424 -0.928 1.00 22.57 170 GLU A C 1
ATOM 2664 O O . GLU D 2 110 ? -63.959 53.395 -2.110 1.00 21.93 170 GLU A O 1
ATOM 2670 N N . GLU D 2 111 ? -62.324 53.458 -0.580 1.00 17.92 171 GLU A N 1
ATOM 2671 C CA . GLU D 2 111 ? -61.282 53.449 -1.587 1.00 23.36 171 GLU A CA 1
ATOM 2672 C C . GLU D 2 111 ? -61.308 52.162 -2.410 1.00 22.24 171 GLU A C 1
ATOM 2673 O O . GLU D 2 111 ? -61.265 52.172 -3.644 1.00 21.60 171 GLU A O 1
ATOM 2679 N N . ILE D 2 112 ? -61.371 51.043 -1.715 1.00 20.23 172 ILE A N 1
ATOM 2680 C CA . ILE D 2 112 ? -61.424 49.755 -2.406 1.00 18.68 172 ILE A CA 1
ATOM 2681 C C . ILE D 2 112 ? -62.731 49.611 -3.194 1.00 17.80 172 ILE A C 1
ATOM 2682 O O . ILE D 2 112 ? -62.709 49.168 -4.340 1.00 15.52 172 ILE A O 1
ATOM 2687 N N . GLN D 2 113 ? -63.853 50.036 -2.601 1.00 17.97 173 GLN A N 1
ATOM 2688 C CA . GLN D 2 113 ? -65.134 49.994 -3.288 1.00 19.69 173 GLN A CA 1
ATOM 2689 C C . GLN D 2 113 ? -65.086 50.732 -4.627 1.00 20.24 173 GLN A C 1
ATOM 2690 O O . GLN D 2 113 ? -65.542 50.214 -5.656 1.00 17.79 173 GLN A O 1
ATOM 2696 N N . ASN D 2 114 ? -64.542 51.946 -4.595 1.00 18.15 174 ASN A N 1
ATOM 2697 C CA . ASN D 2 114 ? -64.434 52.771 -5.785 1.00 21.00 174 ASN A CA 1
ATOM 2698 C C . ASN D 2 114 ? -63.565 52.138 -6.851 1.00 17.53 174 ASN A C 1
ATOM 2699 O O . ASN D 2 114 ? -63.898 52.173 -8.019 1.00 15.93 174 ASN A O 1
ATOM 2704 N N . LEU D 2 115 ? -62.443 51.558 -6.443 1.00 18.82 175 LEU A N 1
ATOM 2705 C CA . LEU D 2 115 ? -61.524 50.936 -7.399 1.00 18.37 175 LEU A CA 1
ATOM 2706 C C . LEU D 2 115 ? -62.139 49.714 -8.064 1.00 17.11 175 LEU A C 1
ATOM 2707 O O . LEU D 2 115 ? -61.905 49.457 -9.244 1.00 17.26 175 LEU A O 1
ATOM 2712 N N . ILE D 2 116 ? -62.925 48.959 -7.301 1.00 16.73 176 ILE A N 1
ATOM 2713 C CA . ILE D 2 116 ? -63.596 47.780 -7.842 1.00 17.64 176 ILE A CA 1
ATOM 2714 C C . ILE D 2 116 ? -64.650 48.204 -8.851 1.00 16.94 176 ILE A C 1
ATOM 2715 O O . ILE D 2 116 ? -64.738 47.615 -9.927 1.00 17.65 176 ILE A O 1
ATOM 2720 N N . LYS D 2 117 ? -65.436 49.228 -8.512 1.00 15.77 177 LYS A N 1
ATOM 2721 C CA . LYS D 2 117 ? -66.446 49.757 -9.437 1.00 16.06 177 LYS A CA 1
ATOM 2722 C C . LYS D 2 117 ? -65.831 50.222 -10.741 1.00 17.26 177 LYS A C 1
ATOM 2723 O O . LYS D 2 117 ? -66.369 49.966 -11.816 1.00 16.92 177 LYS A O 1
ATOM 2729 N N . ILE D 2 118 ? -64.722 50.953 -10.632 1.00 16.73 178 ILE A N 1
ATOM 2730 C CA . ILE D 2 118 ? -63.980 51.427 -11.804 1.00 18.31 178 ILE A CA 1
ATOM 2731 C C . ILE D 2 118 ? -63.524 50.263 -12.674 1.00 18.72 178 ILE A C 1
ATOM 2732 O O . ILE D 2 118 ? -63.718 50.258 -13.897 1.00 18.07 178 ILE A O 1
ATOM 2737 N N . GLN D 2 119 ? -62.932 49.257 -12.046 1.00 15.43 179 GLN A N 1
ATOM 2738 C CA . GLN D 2 119 ? -62.425 48.138 -12.829 1.00 16.23 179 GLN A CA 1
ATOM 2739 C C . GLN D 2 119 ? -63.526 47.193 -13.316 1.00 16.77 179 GLN A C 1
ATOM 2740 O O . GLN D 2 119 ? -63.354 46.530 -14.326 1.00 15.86 179 GLN A O 1
ATOM 2746 N N . ALA D 2 120 ? -64.642 47.116 -12.600 1.00 15.90 180 ALA A N 1
ATOM 2747 C CA . ALA D 2 120 ? -65.779 46.331 -13.090 1.00 18.03 180 ALA A CA 1
ATOM 2748 C C . ALA D 2 120 ? -66.182 46.829 -14.482 1.00 17.20 180 ALA A C 1
ATOM 2749 O O . ALA D 2 120 ? -66.483 46.045 -15.378 1.00 19.70 180 ALA A O 1
ATOM 2751 N N . ILE D 2 121 ? -66.146 48.143 -14.658 1.00 15.89 181 ILE A N 1
ATOM 2752 C CA . ILE D 2 121 ? -66.402 48.756 -15.958 1.00 15.98 181 ILE A CA 1
ATOM 2753 C C . ILE D 2 121 ? -65.204 48.614 -16.925 1.00 19.10 181 ILE A C 1
ATOM 2754 O O . ILE D 2 121 ? -65.385 48.222 -18.077 1.00 16.33 181 ILE A O 1
ATOM 2759 N N . ALA D 2 122 ? -63.989 48.886 -16.445 1.00 14.62 182 ALA A N 1
ATOM 2760 C CA . ALA D 2 122 ? -62.775 48.790 -17.269 1.00 19.21 182 ALA A CA 1
ATOM 2761 C C . ALA D 2 122 ? -62.569 47.427 -17.926 1.00 18.52 182 ALA A C 1
ATOM 2762 O O . ALA D 2 122 ? -62.192 47.361 -19.098 1.00 17.73 182 ALA A O 1
ATOM 2764 N N . VAL D 2 123 ? -62.785 46.343 -17.186 1.00 16.79 183 VAL A N 1
ATOM 2765 C CA . VAL D 2 123 ? -62.531 45.018 -17.762 1.00 20.03 183 VAL A CA 1
ATOM 2766 C C . VAL D 2 123 ? -63.500 44.745 -18.932 1.00 23.97 183 VAL A C 1
ATOM 2767 O O . VAL D 2 123 ? -63.116 44.133 -19.926 1.00 18.80 183 VAL A O 1
ATOM 2771 N N . CYS D 2 124 ? -64.738 45.231 -18.833 1.00 19.92 184 CYS A N 1
ATOM 2772 C CA . CYS D 2 124 ? -65.674 45.148 -19.957 1.00 17.43 184 CYS A CA 1
ATOM 2773 C C . CYS D 2 124 ? -65.212 46.035 -21.138 1.00 21.22 184 CYS A C 1
ATOM 2774 O O . CYS D 2 124 ? -65.175 45.585 -22.288 1.00 19.66 184 CYS A O 1
ATOM 2777 N N . MET D 2 125 ? -64.867 47.289 -20.848 1.00 17.94 185 MET A N 1
ATOM 2778 C CA . MET D 2 125 ? -64.495 48.229 -21.902 1.00 20.40 185 MET A CA 1
ATOM 2779 C C . MET D 2 125 ? -63.249 47.744 -22.644 1.00 24.61 185 MET A C 1
ATOM 2780 O O . MET D 2 125 ? -63.184 47.790 -23.873 1.00 24.56 185 MET A O 1
ATOM 2785 N N . GLU D 2 126 ? -62.265 47.255 -21.900 1.00 21.01 186 GLU A N 1
ATOM 2786 C CA . GLU D 2 126 ? -61.007 46.871 -22.528 1.00 25.23 186 GLU A CA 1
ATOM 2787 C C . GLU D 2 126 ? -61.169 45.620 -23.384 1.00 28.21 186 GLU A C 1
ATOM 2788 O O . GLU D 2 126 ? -60.359 45.367 -24.270 1.00 28.07 186 GLU A O 1
ATOM 2794 N N . ASN D 2 127 ? -62.215 44.845 -23.115 1.00 23.02 187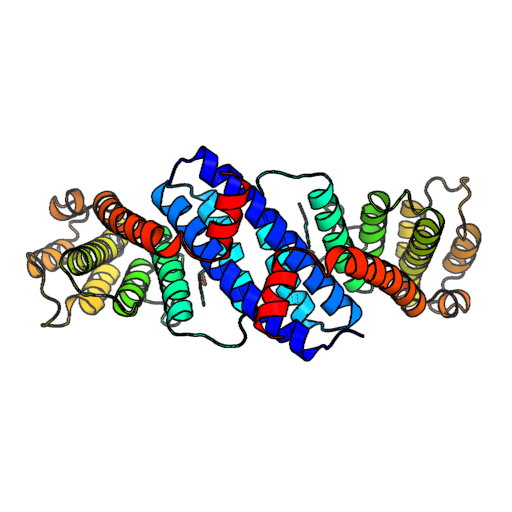 ASN A N 1
ATOM 2795 C CA . ASN D 2 127 ? -62.553 43.695 -23.938 1.00 23.74 187 ASN A CA 1
ATOM 2796 C C . ASN D 2 127 ? -63.385 44.055 -25.174 1.00 24.80 187 ASN A C 1
ATOM 2797 O O . ASN D 2 127 ? -63.682 43.196 -25.982 1.00 27.11 187 ASN A O 1
ATOM 2802 N N . GLY D 2 128 ? -63.766 45.320 -25.308 1.00 23.78 188 GLY A N 1
ATOM 2803 C CA . GLY D 2 128 ? -64.663 45.732 -26.374 1.00 21.63 188 GLY A CA 1
ATOM 2804 C C . GLY D 2 128 ? -66.130 45.448 -26.051 1.00 25.49 188 GLY A C 1
ATOM 2805 O O . GLY D 2 128 ? -66.983 45.563 -26.916 1.00 20.90 188 GLY A O 1
ATOM 2806 N N . ASN D 2 129 ? -66.417 45.069 -24.806 1.00 20.32 189 ASN A N 1
ATOM 2807 C CA . ASN D 2 129 ? -67.784 44.773 -24.375 1.00 21.04 189 ASN A CA 1
ATOM 2808 C C . ASN D 2 129 ? -68.512 46.036 -23.920 1.00 20.75 189 ASN A C 1
ATOM 2809 O O . ASN D 2 129 ? -68.813 46.171 -22.736 1.00 19.09 189 ASN A O 1
ATOM 2814 N N . PHE D 2 130 ? -68.804 46.936 -24.853 1.00 20.04 190 PHE A N 1
ATOM 2815 C CA . PHE D 2 130 ? -69.298 48.268 -24.517 1.00 20.54 190 PHE A CA 1
ATOM 2816 C C . PHE D 2 130 ? -70.723 48.204 -23.982 1.00 20.70 190 PHE A C 1
ATOM 2817 O O . PHE D 2 130 ? -71.101 48.942 -23.061 1.00 17.66 190 PHE A O 1
ATOM 2825 N N . LYS D 2 131 ? -71.512 47.294 -24.534 1.00 19.14 191 LYS A N 1
ATOM 2826 C CA . LYS D 2 131 ? -72.879 47.159 -24.082 1.00 19.64 191 LYS A CA 1
ATOM 2827 C C . LYS D 2 131 ? -72.890 46.583 -22.656 1.00 20.22 191 LYS A C 1
ATOM 2828 O O . LYS D 2 131 ? -73.628 47.054 -21.801 1.00 20.80 191 LYS A O 1
ATOM 2834 N N . GLU D 2 132 ? -72.068 45.570 -22.406 1.00 18.31 192 GLU A N 1
ATOM 2835 C CA . GLU D 2 132 ? -71.998 44.993 -21.072 1.00 18.84 192 GLU A CA 1
ATOM 2836 C C . GLU D 2 132 ? -71.482 46.014 -20.052 1.00 19.87 192 GLU A C 1
ATOM 2837 O O . GLU D 2 132 ? -71.927 46.003 -18.901 1.00 18.47 192 GLU A O 1
ATOM 2843 N N . ALA D 2 133 ? -70.555 46.888 -20.461 1.00 16.96 193 ALA A N 1
ATOM 2844 C CA . ALA D 2 133 ? -70.083 47.955 -19.562 1.00 17.85 193 ALA A CA 1
ATOM 2845 C C . ALA D 2 133 ? -71.250 48.826 -19.099 1.00 17.31 193 ALA A C 1
ATOM 2846 O O . ALA D 2 133 ? -71.362 49.224 -17.941 1.00 15.20 193 ALA A O 1
ATOM 2848 N N . GLU D 2 134 ? -72.101 49.151 -20.052 1.00 17.73 194 GLU A N 1
ATOM 2849 C CA . GLU D 2 134 ? -73.289 49.937 -19.805 1.00 22.03 194 GLU A CA 1
ATOM 2850 C C . GLU D 2 134 ? -74.227 49.246 -18.814 1.00 19.19 194 GLU A C 1
ATOM 2851 O O . GLU D 2 134 ? -74.771 49.888 -17.911 1.00 19.79 194 GLU A O 1
ATOM 2857 N N . GLU D 2 135 ? -74.387 47.933 -18.979 1.00 15.70 195 GLU A N 1
ATOM 2858 C CA . GLU D 2 135 ? -75.250 47.134 -18.105 1.00 19.71 195 GLU A CA 1
ATOM 2859 C C . GLU D 2 135 ? -74.663 46.989 -16.703 1.00 18.65 195 GLU A C 1
ATOM 2860 O O . GLU D 2 135 ? -75.384 47.074 -15.710 1.00 17.72 195 GLU A O 1
ATOM 2866 N N . VAL D 2 136 ? -73.353 46.792 -16.626 1.00 16.62 196 VAL A N 1
ATOM 2867 C CA . VAL D 2 136 ? -72.674 46.732 -15.337 1.00 16.26 196 VAL A CA 1
ATOM 2868 C C . VAL D 2 136 ? -72.851 48.057 -14.609 1.00 17.85 196 VAL A C 1
ATOM 2869 O O . VAL D 2 136 ? -73.218 48.091 -13.436 1.00 15.94 196 VAL A O 1
ATOM 2873 N N . PHE D 2 137 ? -72.595 49.144 -15.338 1.00 15.76 197 PHE A N 1
ATOM 2874 C CA . PHE D 2 137 ? -72.724 50.503 -14.823 1.00 16.37 197 PHE A CA 1
ATOM 2875 C C . PHE D 2 137 ? -74.102 50.716 -14.197 1.00 20.88 197 PHE A C 1
ATOM 2876 O O . PHE D 2 137 ? -74.226 51.267 -13.094 1.00 18.01 197 PHE A O 1
ATOM 2884 N N . GLU D 2 138 ? -75.134 50.291 -14.921 1.00 16.84 198 GLU A N 1
ATOM 2885 C CA . GLU D 2 138 ? -76.497 50.445 -14.443 1.00 20.16 198 GLU A CA 1
ATOM 2886 C C . GLU D 2 138 ? -76.716 49.654 -13.157 1.00 20.63 198 GLU A C 1
ATOM 2887 O O . GLU D 2 138 ? -77.364 50.137 -12.232 1.00 21.25 198 GLU A O 1
ATOM 2893 N N . ARG D 2 139 ? -76.159 48.454 -13.081 1.00 18.53 199 ARG A N 1
ATOM 2894 C CA . ARG D 2 139 ? -76.341 47.654 -11.880 1.00 20.09 199 ARG A CA 1
ATOM 2895 C C . ARG D 2 139 ? -75.568 48.217 -10.682 1.00 20.77 199 ARG A C 1
ATOM 2896 O O . ARG D 2 139 ? -76.046 48.140 -9.551 1.00 20.98 199 ARG A O 1
ATOM 2904 N N . ILE D 2 140 ? -74.376 48.770 -10.891 1.00 14.50 200 ILE A N 1
ATOM 2905 C CA . ILE D 2 140 ? -73.575 49.114 -9.724 1.00 19.20 200 ILE A CA 1
ATOM 2906 C C . ILE D 2 140 ? -73.759 50.570 -9.297 1.00 20.30 200 ILE A C 1
ATOM 2907 O O . ILE D 2 140 ? -73.362 50.941 -8.197 1.00 22.42 200 ILE A O 1
ATOM 2912 N N . PHE D 2 141 ? -74.342 51.401 -10.152 1.00 16.72 201 PHE A N 1
ATOM 2913 C CA . PHE D 2 141 ? -74.497 52.806 -9.794 1.00 18.88 201 PHE A CA 1
ATOM 2914 C C . PHE D 2 141 ? -75.948 53.239 -9.578 1.00 24.68 201 PHE A C 1
ATOM 2915 O O . PHE D 2 141 ? -76.239 54.432 -9.408 1.00 22.50 201 PHE A O 1
ATOM 2923 N N . GLY D 2 142 ? -76.844 52.252 -9.582 1.00 25.36 202 GLY A N 1
ATOM 2924 C CA . GLY D 2 142 ? -78.250 52.441 -9.274 1.00 29.11 202 GLY A CA 1
ATOM 2925 C C . GLY D 2 142 ? -79.023 53.337 -10.221 1.00 25.83 202 GLY A C 1
ATOM 2926 O O . GLY D 2 142 ? -78.895 53.237 -11.446 1.00 20.56 202 GLY A O 1
ATOM 2927 N N . ASP D 2 143 ? -79.832 54.218 -9.633 1.00 26.59 203 ASP A N 1
ATOM 2928 C CA . ASP D 2 143 ? -80.700 55.129 -10.375 1.00 23.92 203 ASP A CA 1
ATOM 2929 C C . ASP D 2 143 ? -79.839 56.051 -11.226 1.00 21.17 203 ASP A C 1
ATOM 2930 O O . ASP D 2 143 ? -78.879 56.635 -10.725 1.00 23.68 203 ASP A O 1
ATOM 2935 N N . PRO D 2 144 ? -80.186 56.197 -12.512 1.00 21.41 204 PRO A N 1
ATOM 2936 C CA . PRO D 2 144 ? -79.373 57.053 -13.388 1.00 23.35 204 PRO A CA 1
ATOM 2937 C C . PRO D 2 144 ? -79.209 58.476 -12.852 1.00 25.67 204 PRO A C 1
ATOM 2938 O O . PRO D 2 144 ? -78.136 59.056 -13.054 1.00 23.07 204 PRO A O 1
ATOM 2942 N N . ASN D 2 145 ? -80.220 59.014 -12.163 1.00 21.68 205 ASN A N 1
ATOM 2943 C CA . ASN D 2 145 ? -80.126 60.368 -11.590 1.00 22.63 205 ASN A CA 1
ATOM 2944 C C . ASN D 2 145 ? -79.342 60.444 -10.289 1.00 28.01 205 ASN A C 1
ATOM 2945 O O . ASN D 2 145 ? -78.991 61.536 -9.838 1.00 28.51 205 ASN A O 1
ATOM 2950 N N . SER D 2 146 ? -79.099 59.297 -9.660 1.00 23.20 206 SER A N 1
ATOM 2951 C CA . SER D 2 146 ? -78.328 59.285 -8.419 1.00 28.91 206 SER A CA 1
ATOM 2952 C C . SER D 2 146 ? -76.875 59.619 -8.711 1.00 30.47 206 SER A C 1
ATOM 2953 O O . SER D 2 146 ? -76.348 59.225 -9.746 1.00 28.90 206 SER A O 1
ATOM 2956 N N . HIS D 2 147 ? -76.228 60.327 -7.792 1.00 29.17 207 HIS A N 1
ATOM 2957 C CA . HIS D 2 147 ? -74.827 60.662 -7.951 1.00 34.91 207 HIS A CA 1
ATOM 2958 C C . HIS D 2 147 ? -73.970 59.848 -6.989 1.00 33.30 207 HIS A C 1
ATOM 2959 O O . HIS D 2 147 ? -74.368 59.595 -5.861 1.00 32.01 207 HIS A O 1
ATOM 2966 N N . MET D 2 148 ? -72.810 59.416 -7.470 1.00 24.68 208 MET A N 1
ATOM 2967 C CA . MET D 2 148 ? -71.864 58.622 -6.689 1.00 26.74 208 MET A CA 1
ATOM 2968 C C . MET D 2 148 ? -70.478 58.966 -7.174 1.00 24.52 208 MET A C 1
ATOM 2969 O O . MET D 2 148 ? -70.324 59.420 -8.314 1.00 23.64 208 MET A O 1
ATOM 2974 N N . PRO D 2 149 ? -69.456 58.731 -6.335 1.00 27.86 209 PRO A N 1
ATOM 2975 C CA . PRO D 2 149 ? -68.075 59.029 -6.747 1.00 26.99 209 PRO A CA 1
ATOM 2976 C C . PRO D 2 149 ? -67.676 58.289 -8.025 1.00 29.23 209 PRO A C 1
ATOM 2977 O O . PRO D 2 149 ? -67.979 57.093 -8.157 1.00 23.04 209 PRO A O 1
ATOM 2981 N N . PHE D 2 150 ? -67.037 59.013 -8.946 1.00 19.92 210 PHE A N 1
ATOM 2982 C CA . PHE D 2 150 ? -66.522 58.496 -10.220 1.00 21.14 210 PHE A CA 1
ATOM 2983 C C . PHE D 2 150 ? -67.596 58.107 -11.253 1.00 20.02 210 PHE A C 1
ATOM 2984 O O . PHE D 2 150 ? -67.250 57.788 -12.380 1.00 17.98 210 PHE A O 1
ATOM 2992 N N . LYS D 2 151 ? -68.873 58.125 -10.860 1.00 19.87 211 LYS A N 1
ATOM 2993 C CA . LYS D 2 151 ? -69.968 57.720 -11.749 1.00 18.55 211 LYS A CA 1
ATOM 2994 C C . LYS D 2 151 ? -70.029 58.532 -13.049 1.00 18.56 211 LYS A C 1
ATOM 2995 O O . LYS D 2 151 ? -70.111 57.977 -14.124 1.00 17.28 211 LYS A O 1
ATOM 3001 N N . SER D 2 152 ? -70.002 59.855 -12.943 1.00 17.85 212 SER A N 1
ATOM 3002 C CA . SER D 2 152 ? -70.128 60.691 -14.139 1.00 20.35 212 SER A CA 1
ATOM 3003 C C . SER D 2 152 ? -68.881 60.574 -15.025 1.00 20.64 212 SER A C 1
ATOM 3004 O O . SER D 2 152 ? -68.967 60.657 -16.249 1.00 20.84 212 SER A O 1
ATOM 3007 N N . LYS D 2 153 ? -67.722 60.357 -14.410 1.00 20.02 213 LYS A N 1
ATOM 3008 C CA . LYS D 2 153 ? -66.512 60.098 -15.171 1.00 20.41 213 LYS A CA 1
ATOM 3009 C C . LYS D 2 153 ? -66.641 58.810 -15.958 1.00 18.85 213 LYS A C 1
ATOM 3010 O O . LYS D 2 153 ? -66.282 58.748 -17.131 1.00 20.27 213 LYS A O 1
ATOM 3016 N N . LEU D 2 154 ? -67.151 57.771 -15.307 1.00 18.74 214 LEU A N 1
ATOM 3017 C CA . LEU D 2 154 ? -67.267 56.471 -15.954 1.00 19.02 214 LEU A CA 1
ATOM 3018 C C . LEU D 2 154 ? -68.337 56.473 -17.061 1.00 17.59 214 LEU A C 1
ATOM 3019 O O . LEU D 2 154 ? -68.176 55.806 -18.068 1.00 19.00 214 LEU A O 1
ATOM 3024 N N . LEU D 2 155 ? -69.405 57.242 -16.885 1.00 16.83 215 LEU A N 1
ATOM 3025 C CA . LEU D 2 155 ? -70.423 57.320 -17.929 1.00 19.39 215 LEU A CA 1
ATOM 3026 C C . LEU D 2 155 ? -69.846 57.969 -19.186 1.00 21.28 215 LEU A C 1
ATOM 3027 O O . LEU D 2 155 ? -70.110 57.508 -20.284 1.00 18.37 215 LEU A O 1
ATOM 3032 N N . MET D 2 156 ? -69.058 59.036 -19.016 1.00 20.42 216 MET A N 1
ATOM 3033 C CA . MET D 2 156 ? -68.380 59.667 -20.156 1.00 19.21 216 MET A CA 1
ATOM 3034 C C . MET D 2 156 ? -67.509 58.645 -20.894 1.00 23.48 216 MET A C 1
ATOM 3035 O O . MET D 2 156 ? -67.558 58.533 -22.115 1.00 23.24 216 MET A O 1
ATOM 3040 N N . ILE D 2 157 ? -66.737 57.876 -20.138 1.00 18.88 217 ILE A N 1
ATOM 3041 C CA . ILE D 2 157 ? -65.846 56.884 -20.725 1.00 23.93 217 ILE A CA 1
ATOM 3042 C C . ILE D 2 157 ? -66.604 55.779 -21.476 1.00 24.38 217 ILE A C 1
ATOM 3043 O O . ILE D 2 157 ? -66.279 55.460 -22.615 1.00 23.59 217 ILE A O 1
ATOM 3048 N N . ILE D 2 158 ? -67.621 55.205 -20.841 1.00 18.98 218 ILE A N 1
ATOM 3049 C CA . ILE D 2 158 ? -68.452 54.190 -21.505 1.00 21.71 218 ILE A CA 1
ATOM 3050 C C . ILE D 2 158 ? -69.061 54.732 -22.806 1.00 22.83 218 ILE A C 1
ATOM 3051 O O . ILE D 2 158 ? -69.097 54.028 -23.818 1.00 24.37 218 ILE A O 1
ATOM 3056 N N . SER D 2 159 ? -69.505 55.988 -22.787 1.00 21.42 219 SER A N 1
ATOM 3057 C CA . SER D 2 159 ? -70.216 56.562 -23.933 1.00 25.52 219 SER A CA 1
ATOM 3058 C C . SER D 2 159 ? -69.296 56.736 -25.143 1.00 29.96 219 SER A C 1
ATOM 3059 O O . SER D 2 159 ? -69.757 56.859 -26.277 1.00 28.91 219 SER A O 1
ATOM 3062 N N . GLN D 2 160 ? -67.993 56.742 -24.901 1.00 27.76 220 GLN A N 1
ATOM 3063 C CA . GLN D 2 160 ? -67.045 57.010 -25.971 1.00 32.18 220 GLN A CA 1
ATOM 3064 C C . GLN D 2 160 ? -66.611 55.736 -26.699 1.00 31.62 220 GLN A C 1
ATOM 3065 O O . GLN D 2 160 ? -65.984 55.805 -27.752 1.00 30.66 220 GLN A O 1
ATOM 3071 N N . LYS D 2 161 ? -66.970 54.579 -26.142 1.00 27.63 221 LYS A N 1
ATOM 3072 C CA . LYS D 2 161 ? -66.845 53.297 -26.838 1.00 29.16 221 LYS A CA 1
ATOM 3073 C C . LYS D 2 161 ? -65.443 53.030 -27.399 1.00 32.49 221 LYS A C 1
ATOM 3074 O O . LYS D 2 161 ? -65.265 52.742 -28.595 1.00 28.08 221 LYS A O 1
ATOM 3080 N N . ASP D 2 162 ? -64.453 53.120 -26.522 1.00 28.59 222 ASP A N 1
ATOM 3081 C CA . ASP D 2 162 ? -63.067 52.856 -26.897 1.00 31.24 222 ASP A CA 1
ATOM 3082 C C . ASP D 2 162 ? -62.494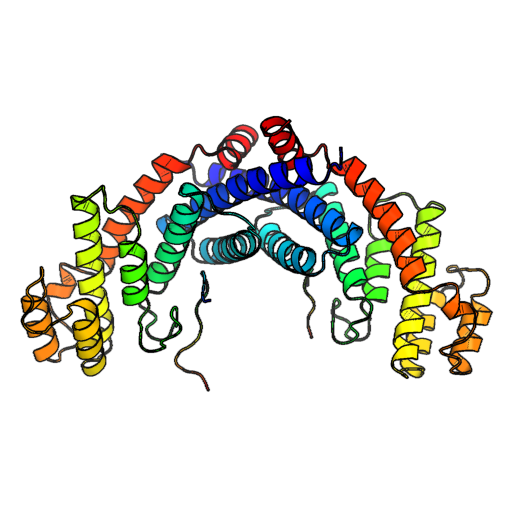 51.889 -25.893 1.00 25.55 222 ASP A C 1
ATOM 3083 O O . ASP D 2 162 ? -62.772 52.016 -24.700 1.00 29.56 222 ASP A O 1
ATOM 3088 N N . THR D 2 163 ? -61.699 50.930 -26.354 1.00 23.73 223 THR A N 1
ATOM 3089 C CA . THR D 2 163 ? -61.123 49.947 -25.446 1.00 28.80 223 THR A CA 1
ATOM 3090 C C . THR D 2 163 ? -60.010 50.537 -24.582 1.00 26.39 223 THR A C 1
ATOM 3091 O O . THR D 2 163 ? -59.613 49.932 -23.599 1.00 27.44 223 THR A O 1
ATOM 3095 N N . PHE D 2 164 ? -59.521 51.717 -24.940 1.00 24.55 224 PHE A N 1
ATOM 3096 C CA . PHE D 2 164 ? -58.478 52.363 -24.157 1.00 26.33 224 PHE A CA 1
ATOM 3097 C C . PHE D 2 164 ? -58.911 53.708 -23.602 1.00 22.28 224 PHE A C 1
ATOM 3098 O O . PHE D 2 164 ? -59.407 54.563 -24.329 1.00 26.06 224 PHE A O 1
ATOM 3106 N N . HIS D 2 165 ? -58.681 53.925 -22.315 1.00 25.36 225 HIS A N 1
ATOM 3107 C CA . HIS D 2 165 ? -58.813 55.275 -21.767 1.00 28.72 225 HIS A CA 1
ATOM 3108 C C . HIS D 2 165 ? -57.753 55.524 -20.704 1.00 27.85 225 HIS A C 1
ATOM 3109 O O . HIS D 2 165 ? -57.466 54.641 -19.892 1.00 24.39 225 HIS A O 1
ATOM 3116 N N . SER D 2 166 ? -57.203 56.739 -20.696 1.00 28.62 226 SER A N 1
ATOM 3117 C CA . SER D 2 166 ? -56.113 57.097 -19.780 1.00 30.52 226 SER A CA 1
ATOM 3118 C C . SER D 2 166 ? -56.535 56.928 -18.333 1.00 26.63 226 SER A C 1
ATOM 3119 O O . SER D 2 166 ? -55.734 56.548 -17.496 1.00 26.89 226 SER A O 1
ATOM 3122 N N . PHE D 2 167 ? -57.806 57.219 -18.048 1.00 24.45 227 PHE A N 1
ATOM 3123 C CA . PHE D 2 167 ? -58.327 57.133 -16.684 1.00 25.72 227 PHE A CA 1
ATOM 3124 C C . PHE D 2 167 ? -58.085 55.729 -16.118 1.00 24.80 227 PHE A C 1
ATOM 3125 O O . PHE D 2 167 ? -57.684 55.575 -14.962 1.00 23.11 227 PHE A O 1
ATOM 3133 N N . PHE D 2 168 ? -58.275 54.710 -16.953 1.00 20.76 228 PHE A N 1
ATOM 3134 C CA . PHE D 2 168 ? -58.060 53.333 -16.532 1.00 20.96 228 PHE A CA 1
ATOM 3135 C C . PHE D 2 168 ? -56.576 52.993 -16.373 1.00 30.50 228 PHE A C 1
ATOM 3136 O O . PHE D 2 168 ? -56.248 51.941 -15.832 1.00 27.19 228 PHE A O 1
ATOM 3144 N N . GLN D 2 169 ? -55.683 53.873 -16.840 1.00 29.75 229 GLN A N 1
ATOM 3145 C CA . GLN D 2 169 ? -54.244 53.691 -16.603 1.00 33.58 229 GLN A CA 1
ATOM 3146 C C . GLN D 2 169 ? -53.864 54.180 -15.210 1.00 30.44 229 GLN A C 1
ATOM 3147 O O . GLN D 2 169 ? -53.003 53.608 -14.546 1.00 34.27 229 GLN A O 1
ATOM 3153 N N . HIS D 2 170 ? -54.517 55.242 -14.768 1.00 27.69 230 HIS A N 1
ATOM 3154 C CA . HIS D 2 170 ? -54.285 55.762 -13.430 1.00 33.74 230 HIS A CA 1
ATOM 3155 C C . HIS D 2 170 ? -54.991 54.899 -12.377 1.00 35.50 230 HIS A C 1
ATOM 3156 O O . HIS D 2 170 ? -54.348 54.405 -11.451 1.00 33.32 230 HIS A O 1
ATOM 3163 N N . PHE D 2 171 ? -56.299 54.692 -12.544 1.00 28.93 231 PHE A N 1
ATOM 3164 C CA . PHE D 2 171 ? -57.053 53.787 -11.681 1.00 26.19 231 PHE A CA 1
ATOM 3165 C C . PHE D 2 171 ? -57.107 52.411 -12.318 1.00 28.08 231 PHE A C 1
ATOM 3166 O O . PHE D 2 171 ? -58.142 51.962 -12.833 1.00 30.73 231 PHE A O 1
ATOM 3174 N N . SER D 2 172 ? -55.965 51.738 -12.288 1.00 24.07 232 SER A N 1
ATOM 3175 C CA . SER D 2 172 ? -55.753 50.546 -13.080 1.00 24.76 232 SER A CA 1
ATOM 3176 C C . SER D 2 172 ? -56.082 49.281 -12.305 1.00 26.55 232 SER A C 1
ATOM 3177 O O . SER D 2 172 ? -56.345 49.316 -11.098 1.00 23.16 232 SER A O 1
ATOM 3180 N N . TYR D 2 173 ? -56.067 48.160 -13.009 1.00 21.60 233 TYR A N 1
ATOM 3181 C CA . TYR D 2 173 ? -56.287 46.875 -12.373 1.00 22.66 233 TYR A CA 1
ATOM 3182 C C . TYR D 2 173 ? -55.187 46.610 -11.329 1.00 26.42 233 TYR A C 1
ATOM 3183 O O . TYR D 2 173 ? -55.448 46.114 -10.220 1.00 23.81 233 TYR A O 1
ATOM 3192 N N . ASN D 2 174 ? -53.957 46.975 -11.678 1.00 25.89 234 ASN A N 1
ATOM 3193 C CA . ASN D 2 174 ? -52.835 46.778 -10.763 1.00 28.70 234 ASN A CA 1
ATOM 3194 C C . ASN D 2 174 ? -52.963 47.650 -9.530 1.00 23.54 234 ASN A C 1
ATOM 3195 O O . ASN D 2 174 ? -52.704 47.188 -8.431 1.00 24.38 234 ASN A O 1
ATOM 3200 N N . HIS D 2 175 ? -53.422 48.883 -9.701 1.00 20.66 235 HIS A N 1
ATOM 3201 C CA . HIS D 2 175 ? -53.659 49.757 -8.551 1.00 27.28 235 HIS A CA 1
ATOM 3202 C C . HIS D 2 175 ? -54.754 49.216 -7.622 1.00 27.61 235 HIS A C 1
ATOM 3203 O O . HIS D 2 175 ? -54.649 49.309 -6.394 1.00 23.44 235 HIS A O 1
ATOM 3210 N N . MET D 2 176 ? -55.808 48.663 -8.210 1.00 24.29 236 MET A N 1
ATOM 3211 C CA . MET D 2 176 ? -56.859 48.028 -7.419 1.00 20.67 236 MET A CA 1
ATOM 3212 C C . MET D 2 176 ? -56.275 46.859 -6.620 1.00 19.80 236 MET A C 1
ATOM 3213 O O . MET D 2 176 ? -56.500 46.758 -5.418 1.00 21.35 236 MET A O 1
ATOM 3218 N N . MET D 2 177 ? -55.527 45.983 -7.291 1.00 21.53 237 MET A N 1
ATOM 3219 C CA . MET D 2 177 ? -54.882 44.852 -6.628 1.00 23.13 237 MET A CA 1
ATOM 3220 C C . MET D 2 177 ? -53.981 45.265 -5.469 1.00 26.97 237 MET A C 1
ATOM 3221 O O . MET D 2 177 ? -53.929 44.580 -4.435 1.00 24.31 237 MET A O 1
ATOM 3226 N N . GLU D 2 178 ? -53.275 46.379 -5.642 1.00 26.28 238 GLU A N 1
ATOM 3227 C CA . GLU D 2 178 ? -52.382 46.860 -4.598 1.00 31.47 238 GLU A CA 1
ATOM 3228 C C . GLU D 2 178 ? -53.142 47.349 -3.370 1.00 26.86 238 GLU A C 1
ATOM 3229 O O . GLU D 2 178 ? -52.723 47.061 -2.262 1.00 23.15 238 GLU A O 1
ATOM 3235 N N . LYS D 2 179 ? -54.246 48.081 -3.555 1.00 25.76 239 LYS A N 1
ATOM 3236 C CA . LYS D 2 179 ? -55.078 48.479 -2.416 1.00 25.21 239 LYS A CA 1
ATOM 3237 C C . LYS D 2 179 ? -55.693 47.269 -1.736 1.00 23.69 239 LYS A C 1
ATOM 3238 O O . LYS D 2 179 ? -55.839 47.236 -0.512 1.00 22.67 239 LYS A O 1
ATOM 3244 N N . ILE D 2 180 ? -56.091 46.285 -2.530 1.00 21.58 240 ILE A N 1
ATOM 3245 C CA . ILE D 2 180 ? -56.670 45.082 -1.950 1.00 22.15 240 ILE A CA 1
ATOM 3246 C C . ILE D 2 180 ? -55.581 44.283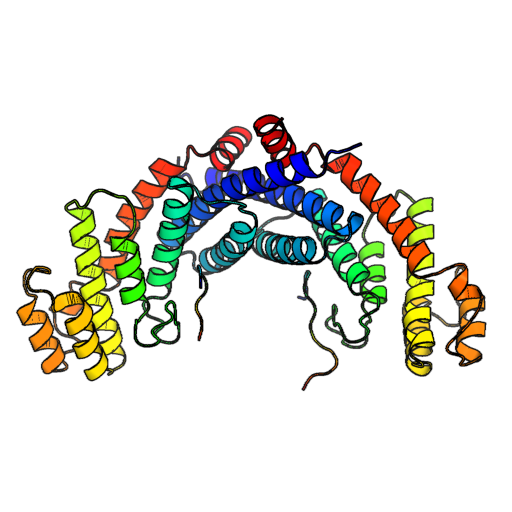 -1.197 1.00 21.14 240 ILE A C 1
ATOM 3247 O O . ILE D 2 180 ? -55.815 43.777 -0.096 1.00 23.01 240 ILE A O 1
ATOM 3252 N N . LYS D 2 181 ? -54.375 44.228 -1.749 1.00 23.83 241 LYS A N 1
ATOM 3253 C CA . LYS D 2 181 ? -53.273 43.575 -1.034 1.00 23.82 241 LYS A CA 1
ATOM 3254 C C . LYS D 2 181 ? -52.963 44.275 0.296 1.00 23.84 241 LYS A C 1
ATOM 3255 O O . LYS D 2 181 ? -52.579 43.617 1.264 1.00 25.12 241 LYS A O 1
ATOM 3261 N N . SER D 2 182 ? -53.153 45.597 0.352 1.00 25.12 242 SER A N 1
ATOM 3262 C CA . SER D 2 182 ? -53.060 46.329 1.615 1.00 26.95 242 SER A CA 1
ATOM 3263 C C . SER D 2 182 ? -54.109 45.835 2.622 1.00 28.30 242 SER A C 1
ATOM 3264 O O . SER D 2 182 ? -53.824 45.662 3.801 1.00 26.20 242 SER A O 1
ATOM 3267 N N . TYR D 2 183 ? -55.335 45.633 2.161 1.00 24.97 243 TYR A N 1
ATOM 3268 C CA . TYR D 2 183 ? -56.360 45.080 3.039 1.00 21.88 243 TYR A CA 1
ATOM 3269 C C . TYR D 2 183 ? -56.002 43.653 3.468 1.00 19.00 243 TYR A C 1
ATOM 3270 O O . TYR D 2 183 ? -56.220 43.261 4.610 1.00 22.67 243 TYR A O 1
ATOM 3279 N N . VAL D 2 184 ? -55.430 42.890 2.550 1.00 19.67 244 VAL A N 1
ATOM 3280 C CA . VAL D 2 184 ? -54.992 41.539 2.856 1.00 23.63 244 VAL A CA 1
ATOM 3281 C C . VAL D 2 184 ? -53.880 41.555 3.926 1.00 27.45 244 VAL A C 1
ATOM 3282 O O . VAL D 2 184 ? -53.874 40.705 4.820 1.00 22.24 244 VAL A O 1
ATOM 3286 N N . ASN D 2 185 ? -52.969 42.529 3.849 1.00 23.42 245 ASN A N 1
ATOM 3287 C CA . ASN D 2 185 ? -51.919 42.677 4.861 1.00 27.00 245 ASN A CA 1
ATOM 3288 C C . ASN D 2 185 ? -52.537 42.926 6.228 1.00 24.68 245 ASN A C 1
ATOM 3289 O O . ASN D 2 185 ? -52.057 42.443 7.239 1.00 25.61 245 ASN A O 1
ATOM 3294 N N . TYR D 2 186 ? -53.627 43.667 6.247 1.00 23.41 246 TYR A N 1
ATOM 3295 C CA . TYR D 2 186 ? -54.354 43.875 7.477 1.00 23.02 246 TYR A CA 1
ATOM 3296 C C . TYR D 2 186 ? -54.989 42.589 8.049 1.00 25.25 246 TYR A C 1
ATOM 3297 O O . TYR D 2 186 ? -54.901 42.335 9.256 1.00 23.54 246 TYR A O 1
ATOM 3306 N N . VAL D 2 187 ? -55.645 41.794 7.200 1.00 23.39 247 VAL A N 1
ATOM 3307 C CA . VAL D 2 187 ? -56.181 40.494 7.627 1.00 22.51 247 VAL A CA 1
ATOM 3308 C C . VAL D 2 187 ? -55.052 39.600 8.167 1.00 24.97 247 VAL A C 1
ATOM 3309 O O . VAL D 2 187 ? -55.202 38.932 9.189 1.00 22.82 247 VAL A O 1
ATOM 3313 N N . LEU D 2 188 ? -53.921 39.608 7.470 1.00 21.39 248 LEU A N 1
ATOM 3314 C CA . LEU D 2 188 ? -52.755 38.837 7.883 1.00 27.75 248 LEU A CA 1
ATOM 3315 C C . LEU D 2 188 ? -52.263 39.271 9.266 1.00 28.89 248 LEU A C 1
ATOM 3316 O O . LEU D 2 188 ? -51.952 38.423 10.100 1.00 31.10 248 LEU A O 1
ATOM 3321 N N . SER D 2 189 ? -52.221 40.580 9.520 1.00 27.67 249 SER A N 1
ATOM 3322 C CA . SER D 2 189 ? -51.733 41.082 10.809 1.00 31.67 249 SER A CA 1
ATOM 3323 C C . SER D 2 189 ? -52.645 40.588 11.928 1.00 32.61 249 SER A C 1
ATOM 3324 O O . SER D 2 189 ? -52.196 40.202 13.004 1.00 30.54 249 SER A O 1
ATOM 3327 N N . GLU D 2 190 ? -53.935 40.568 11.653 1.00 28.08 250 GLU A N 1
ATOM 3328 C CA . GLU D 2 190 ? -54.899 40.095 12.629 1.00 32.15 250 GLU A CA 1
ATOM 3329 C C . GLU D 2 190 ? -54.852 38.566 12.792 1.00 40.61 250 GLU A C 1
ATOM 3330 O O . GLU D 2 190 ? -54.905 38.066 13.914 1.00 43.60 250 GLU A O 1
ATOM 3336 N N . LYS D 2 191 ? -54.696 37.822 11.698 1.00 31.39 251 LYS A N 1
ATOM 3337 C CA . LYS D 2 191 ? -54.832 36.368 11.785 1.00 33.43 251 LYS A CA 1
ATOM 3338 C C . LYS D 2 191 ? -53.528 35.558 11.800 1.00 36.90 251 LYS A C 1
ATOM 3339 O O . LYS D 2 191 ? -53.577 34.342 11.994 1.00 32.18 251 LYS A O 1
ATOM 3345 N N . SER D 2 192 ? -52.373 36.196 11.599 1.00 34.90 252 SER A N 1
ATOM 3346 C CA . SER D 2 192 ? -51.116 35.435 11.489 1.00 34.63 252 SER A CA 1
ATOM 3347 C C . SER D 2 192 ? -50.776 34.704 12.793 1.00 37.62 252 SER A C 1
ATOM 3348 O O . SER D 2 192 ? -49.944 33.794 12.810 1.00 40.98 252 SER A O 1
ATOM 3351 N N . SER D 2 193 ? -51.434 35.102 13.876 1.00 33.91 253 SER A N 1
ATOM 3352 C CA . SER D 2 193 ? -51.215 34.509 15.187 1.00 39.47 253 SER A CA 1
ATOM 3353 C C . SER D 2 193 ? -52.318 33.545 15.656 1.00 43.90 253 SER A C 1
ATOM 3354 O O . SER D 2 193 ? -52.372 33.216 16.842 1.00 44.79 253 SER A O 1
ATOM 3357 N N . THR D 2 194 ? -53.215 33.121 14.765 1.00 35.33 254 THR A N 1
ATOM 3358 C CA . THR D 2 194 ? -54.322 32.251 15.194 1.00 36.18 254 THR A CA 1
ATOM 3359 C C . THR D 2 194 ? -53.798 30.861 15.576 1.00 30.35 254 THR A C 1
ATOM 3360 O O . THR D 2 194 ? -52.708 30.473 15.161 1.00 32.33 254 THR A O 1
ATOM 3364 N N . PHE D 2 195 ? -54.596 30.120 16.341 1.00 31.35 255 PHE A N 1
ATOM 3365 C CA . PHE D 2 195 ? -54.100 28.951 17.067 1.00 33.76 255 PHE A CA 1
ATOM 3366 C C . PHE D 2 195 ? -53.268 27.988 16.223 1.00 31.85 255 PHE A C 1
ATOM 3367 O O . PHE D 2 195 ? -52.123 27.692 16.557 1.00 31.08 255 PHE A O 1
ATOM 3375 N N . LEU D 2 19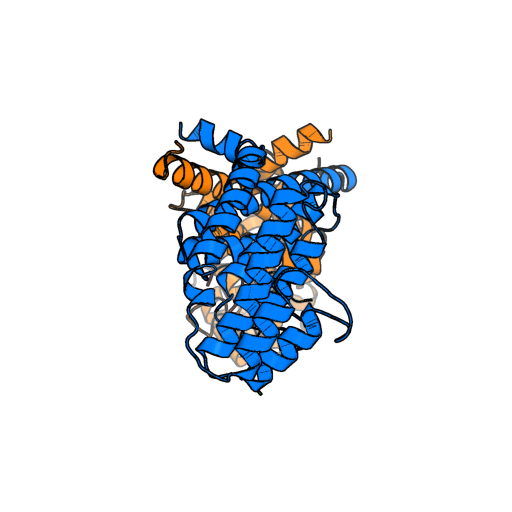6 ? -53.828 27.533 15.108 1.00 30.35 256 LEU A N 1
ATOM 3376 C CA . LEU D 2 196 ? -53.208 26.472 14.333 1.00 28.48 256 LEU A CA 1
ATOM 3377 C C . LEU D 2 196 ? -51.860 26.878 13.729 1.00 34.06 256 LEU A C 1
ATOM 3378 O O . LEU D 2 196 ? -50.873 26.127 13.804 1.00 33.51 256 LEU A O 1
ATOM 3383 N N . MET D 2 197 ? -51.803 28.064 13.136 1.00 32.67 257 MET A N 1
ATOM 3384 C CA . MET D 2 197 ? -50.561 28.512 12.513 1.00 32.82 257 MET A CA 1
ATOM 3385 C C . MET D 2 197 ? -49.473 28.795 13.555 1.00 31.83 257 MET A C 1
ATOM 3386 O O . MET D 2 197 ? -48.315 28.428 13.367 1.00 38.40 257 MET A O 1
ATOM 3391 N N . LYS D 2 198 ? -49.858 29.457 14.638 1.00 31.38 258 LYS A N 1
ATOM 3392 C CA . LYS D 2 198 ? -48.928 29.774 15.713 1.00 37.97 258 LYS A CA 1
ATOM 3393 C C . LYS D 2 198 ? -48.339 28.490 16.282 1.00 38.59 258 LYS A C 1
ATOM 3394 O O . LYS D 2 198 ? -47.138 28.416 16.548 1.00 36.98 258 LYS A O 1
ATOM 3400 N N . ALA D 2 199 ? -49.187 27.474 16.452 1.00 38.19 259 ALA A N 1
ATOM 3401 C CA . ALA D 2 199 ? -48.720 26.178 16.945 1.00 37.22 259 ALA A CA 1
ATOM 3402 C C . ALA D 2 199 ? -47.791 25.538 15.921 1.00 38.62 259 ALA A C 1
ATOM 3403 O O . ALA D 2 199 ? -46.711 25.069 16.272 1.00 39.98 259 ALA A O 1
ATOM 3405 N N . ALA D 2 200 ? -48.191 25.541 14.651 1.00 35.04 260 ALA A N 1
ATOM 3406 C CA . ALA D 2 200 ? -47.356 24.962 13.602 1.00 35.06 260 ALA A CA 1
ATOM 3407 C C . ALA D 2 200 ? -46.023 25.709 13.450 1.00 40.44 260 ALA A C 1
ATOM 3408 O O . ALA D 2 200 ? -44.977 25.091 13.234 1.00 38.52 260 ALA A O 1
ATOM 3410 N N . ALA D 2 201 ? -46.058 27.035 13.571 1.00 38.00 261 ALA A N 1
ATOM 3411 C CA . ALA D 2 201 ? -44.851 27.846 13.412 1.00 41.47 261 ALA A CA 1
ATOM 3412 C C . ALA D 2 201 ? -43.775 27.505 14.458 1.00 42.64 261 ALA A C 1
ATOM 3413 O O . ALA D 2 201 ? -42.581 27.473 14.148 1.00 44.52 261 ALA A O 1
ATOM 3415 N N . LYS D 2 202 ? -44.194 27.251 15.692 1.00 40.74 262 LYS A N 1
ATOM 3416 C CA . LYS D 2 202 ? -43.240 26.935 16.738 1.00 48.40 262 LYS A CA 1
ATOM 3417 C C . LYS D 2 202 ? -42.639 25.539 16.537 1.00 51.11 262 LYS A C 1
ATOM 3418 O O . LYS D 2 202 ? -41.525 25.271 16.984 1.00 53.93 262 LYS A O 1
ATOM 3424 N N . VAL D 2 203 ? -43.358 24.658 15.846 1.00 44.12 263 VAL A N 1
ATOM 3425 C CA . VAL D 2 203 ? -42.845 23.320 15.585 1.00 49.52 263 VAL A CA 1
ATOM 3426 C C . VAL D 2 203 ? -41.662 23.383 14.621 1.00 48.66 263 VAL A C 1
ATOM 3427 O O . VAL D 2 203 ? -40.717 22.603 14.734 1.00 48.73 263 VAL A O 1
ATOM 3431 N N . VAL D 2 204 ? -41.701 24.335 13.692 1.00 46.50 264 VAL A N 1
ATOM 3432 C CA . VAL D 2 204 ? -40.688 24.418 12.642 1.00 44.35 264 VAL A CA 1
ATOM 3433 C C . VAL D 2 204 ? -39.660 25.530 12.876 1.00 45.79 264 VAL A C 1
ATOM 3434 O O . VAL D 2 204 ? -38.714 25.666 12.104 1.00 48.09 264 VAL A O 1
ATOM 3438 N N . GLU D 2 205 ? -39.853 26.321 13.929 1.00 48.79 265 GLU A N 1
ATOM 3439 C CA . GLU D 2 205 ? -39.012 27.494 14.195 1.00 51.46 265 GLU A CA 1
ATOM 3440 C C . GLU D 2 205 ? -37.541 27.127 14.394 1.00 52.23 265 GLU A C 1
ATOM 3441 O O . GLU D 2 205 ? -37.221 26.010 14.806 1.00 60.13 265 GLU A O 1
#

Sequence (429 aa):
ILLTPRRSEDAGLVAEAEAVAAGWMLDFLCLSLCRAFRDGRSEDFRRTRNSAEAIIHGLSSLTACQLRTIYICQFLTRIAAGKTLDAQFENDERITPLESALMIWGSIEKEHDKLHEEIQNLIKIQAIAVCMENGNFKEAEEVFERIFGDPNSHMPFKSKLLMIISQKDTFHSFFQHFSYNHMMEKIKSYVNYVLSEKSSTFLMKAAAKVVEKILLTPRRRQRLSEDAGLVAEAEAVAAGWMLDFLCLSLCRAFRDGRSEDFRRTRNSAEAIIHGLSSLTACQLRTIYICQFLTRIAAGKTLDAQFENDERITPLESALMIWGSIEKEHDKLHEEIQNLIKIQAIAVCMENGNFKEAEEVFERIFGDPNSHMPFKSKLLMIISQKDTFHSFFQHFSYNHMMEKIKSYVNYVLSEKSSTFLMKAAAKVVE

B-factor: mean 35.5, std 12.26, range [14.33, 85.35]

Nearest PDB structures (foldseek):
  8w8g-assembly2_C  TM=9.651E-01  e=5.471E-25  Homo sapiens
  3bqo-assembly1_A  TM=9.762E-01  e=7.652E-24  Homo sapiens
  8w8g-assemb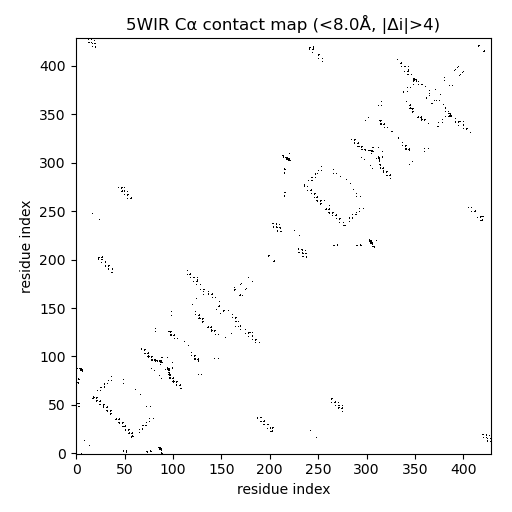ly2_D  TM=9.711E-01  e=6.682E-23  Homo sapiens
  7c5d-assembly2_B  TM=8.392E-01  e=6.622E-08  Homo sapiens
  7c5d-assembly1_A  TM=8.424E-01  e=1.867E-07  Homo sapiens

Solvent-accessible surface area: 20560 Å² total; per-residue (Å²): 87,46,0,55,20,135,184,174,69,77,73,38,78,16,60,96,1,34,16,38,0,3,6,43,4,1,30,6,8,0,0,13,0,0,3,1,10,55,67,54,92,85,80,53,19,101,71,20,43,46,4,0,36,14,3,16,93,38,30,100,82,86,74,82,94,40,70,41,2,7,51,1,0,18,0,1,5,5,0,57,18,0,100,47,49,106,6,21,6,46,128,70,140,130,21,8,1,1,5,0,0,20,86,11,2,53,53,6,140,52,130,129,58,172,54,2,75,50,0,49,21,6,0,15,4,3,0,0,4,0,0,3,98,82,43,54,50,127,51,0,62,57,0,16,115,71,20,2,34,74,121,124,20,119,20,108,129,42,94,93,0,66,110,4,1,53,124,115,56,23,171,49,73,19,16,138,118,58,32,37,112,52,0,30,108,65,0,43,54,8,1,72,128,0,5,87,59,12,32,73,31,63,1,13,112,21,0,39,150,94,33,155,195,22,16,0,48,51,114,141,73,116,90,206,133,61,79,80,40,84,13,62,110,0,44,47,39,0,17,13,42,4,2,24,6,7,0,2,4,0,0,16,1,15,60,67,57,79,88,91,48,24,96,83,14,49,51,7,0,26,11,7,16,97,40,34,120,70,95,83,88,67,23,70,53,0,13,51,0,0,2,0,0,6,4,0,61,19,0,117,71,20,65,10,0,4,43,121,52,92,127,9,0,0,0,4,0,0,18,101,14,0,32,60,8,12,120,130,71,92,168,57,13,88,63,0,50,21,4,0,17,0,2,0,0,0,10,0,0,76,101,32,44,48,131,26,0,87,64,0,19,105,67,22,2,41,83,110,125,50,170,79,74,67,14,91,93,0,93,107,2,6,67,101,129,79,64,121,45,58,21,4,102,133,59,24,36,116,65,0,33,98,61,0,52,55,2,0,77,88,0,13,81,71,6,45,62,31,72,1,9,115,11,0,42,124,90,28,162

Foldseek 3Di:
DPDDDDD/DDDPVVVLVVQQVVLLLVLLVLLLQLLVCLLVVVVVSNVVSLVVNVVSVVSHPDADLVRVLSVLSNLLSVLLVCQLPQVDDDDPPNLQGSLSVSLVSLVVHPDDCDPLSLVLNVLSLLSNLLSCLVVVVLVSSLVSLCVQVVDPVNDDVCSVVSNVCSVVSVSPDPVDVVSDSVVSSVSVSVVSVVSSVVSCCRDPNVVVVVVVD/DDDPDDDDPPDD/DPPVVVVVVVVLVVLLLLLLVLLLQLLVCLLVVVPVSNVVSLVVNVVSVVPHPDDDPVSVLSVLSSLLSVLLVCQLVQQDADDPPSLQGSLNVSLVSLVVDDVVVPPLSVVLNVLSLLVNLLSCLLVLNLVSSVVSLCVPQPDPPDDDPCSVVSVVVSVVRHNDDVVCVVSDSVVSSVSVSVVSVVSCVVRVCRDPNVVVVVVVD

CATH classification: 1.25.40.210